Protein AF-A0A3C0CVC3-F1 (afdb_monomer)

Foldseek 3Di:
DDDDDDDDDDDDPDPDPDPDDDDPPPPDDDPPCPDPPQFAADLPFDFDAAQFFVPHPLHAFEEEEEEASLQSVVVSLLVSRHRYDYDYQHAPALEGNHDDPPDPDDDPPVGVVVSLVVLVVVLVDAGLEYEYFNHEPVNDDPVSVVSRLVNQLVAHFYEFAYHNDDPVVVVQLPDDDDPVNLVLQLLLCAQQLPVPCLVQLDPDDDPPPDSSVVSVSQWRWGRRNNFIYTYGPGHADPDDLFAGRHGGGRHGDPDAQVPAQLCSVNSSSSSVNSSNCSRSVVRFQKGKHWPALEAEDEAQDKDKTKIKIFGPDQPQKKKKKKFKAFSNRDTPDIDIDMDGDDHTIDMDMDIDGGDAAGKMKIKMFIGDPPGTRGIHIHIYGYDYQWDFPDWAWPDQEDALADKTKTKTAIGPHDAQKKKWKWKFALVRDTDDIDIDGCVPRMDMDIDHNDDHPAQKMKMWIFIADNVGDTNHIDMDIHGHDPDDDDPPDDADEDEDRDNQRNLRVLLSVLLVVVVVRHQEYEEADGPSCRSNRHHYDYPCPDDPPPPD

pLDDT: mean 82.8, std 19.25, range [22.06, 98.75]

Mean predicted aligned error: 9.69 Å

Nearest PDB structures (foldseek):
  4kty-assembly2_B  TM=3.430E-01  e=2.708E-07  Homo sapiens
  5mhl-assembly1_A  TM=3.368E-01  e=4.297E-07  Homo sapiens
  5mhl-assembly2_B  TM=2.911E-01  e=1.021E-06  Homo sapiens
  6za2-assembly1_A  TM=1.961E-01  e=1.831E-05  Porphyromonas gingivalis ATCC 33277
  6za2-assembly1_B  TM=1.905E-01  e=4.885E-05  Porphyromonas gingivalis ATCC 33277

Structure (mmCIF, N/CA/C/O backbone):
data_AF-A0A3C0CVC3-F1
#
_entry.id   AF-A0A3C0CVC3-F1
#
loop_
_atom_site.group_PDB
_atom_site.id
_atom_site.type_symbol
_atom_site.label_atom_id
_atom_site.label_alt_id
_atom_site.label_comp_id
_atom_site.label_asym_id
_atom_site.label_entity_id
_atom_site.label_seq_id
_atom_site.pdbx_PDB_ins_code
_atom_site.Cartn_x
_atom_site.Cartn_y
_atom_site.Cartn_z
_atom_site.occupancy
_atom_site.B_iso_or_equiv
_atom_site.auth_seq_id
_atom_site.auth_comp_id
_atom_site.auth_asym_id
_atom_site.auth_atom_id
_atom_site.pdbx_PDB_model_num
ATOM 1 N N . MET A 1 1 ? 39.359 -31.505 61.071 1.00 28.38 1 MET A N 1
ATOM 2 C CA . MET A 1 1 ? 39.061 -30.215 61.731 1.00 28.38 1 MET A CA 1
ATOM 3 C C . MET A 1 1 ? 39.439 -29.129 60.728 1.00 28.38 1 MET A C 1
ATOM 5 O O . MET A 1 1 ? 40.616 -29.004 60.459 1.00 28.38 1 MET A O 1
ATOM 9 N N . TYR A 1 2 ? 38.563 -28.433 60.008 1.00 22.98 2 TYR A N 1
ATOM 10 C CA . TYR A 1 2 ? 37.102 -28.353 59.970 1.00 22.98 2 TYR A CA 1
ATOM 11 C C . TYR A 1 2 ? 36.554 -28.825 58.612 1.00 22.98 2 TYR A C 1
ATOM 13 O O . TYR A 1 2 ? 37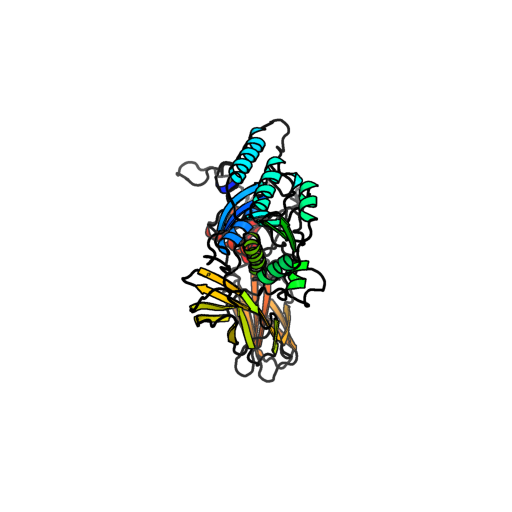.232 -28.769 57.593 1.00 22.98 2 TYR A O 1
ATOM 21 N N . VAL A 1 3 ? 35.319 -29.315 58.654 1.00 22.36 3 VAL A N 1
ATOM 22 C CA . VAL A 1 3 ? 34.500 -29.811 57.545 1.00 22.36 3 VAL A CA 1
ATOM 23 C C . VAL A 1 3 ? 33.688 -28.646 56.981 1.00 22.36 3 VAL A C 1
ATOM 25 O O . VAL A 1 3 ? 33.075 -27.925 57.761 1.00 22.36 3 VAL A O 1
ATOM 28 N N . TRP A 1 4 ? 33.597 -28.523 55.656 1.00 22.22 4 TRP A N 1
ATOM 29 C CA . TRP A 1 4 ? 32.493 -27.813 55.004 1.00 22.22 4 TRP A CA 1
ATOM 30 C C . TRP A 1 4 ? 31.775 -28.779 54.063 1.00 22.22 4 TRP A C 1
ATOM 32 O O . TRP A 1 4 ? 32.311 -29.210 53.044 1.00 22.22 4 TRP A O 1
ATOM 42 N N . ARG A 1 5 ? 30.564 -29.171 54.472 1.00 22.06 5 ARG A N 1
ATOM 43 C CA . ARG A 1 5 ? 29.594 -29.926 53.674 1.00 22.06 5 ARG A CA 1
ATOM 44 C C . ARG A 1 5 ? 28.848 -28.945 52.773 1.00 22.06 5 ARG A C 1
ATOM 46 O O . ARG A 1 5 ? 28.273 -27.987 53.276 1.00 22.06 5 ARG A O 1
ATOM 53 N N . TRP A 1 6 ? 28.816 -29.224 51.474 1.00 23.25 6 TRP A N 1
ATOM 54 C CA . TRP A 1 6 ? 27.872 -28.605 50.547 1.00 23.25 6 TRP A CA 1
ATOM 55 C C . TRP A 1 6 ? 26.588 -29.443 50.497 1.00 23.25 6 TRP A C 1
ATOM 57 O O . TRP A 1 6 ? 26.634 -30.646 50.240 1.00 23.25 6 TRP A O 1
ATOM 67 N N . SER A 1 7 ? 25.451 -28.800 50.746 1.00 25.02 7 SER A N 1
ATOM 68 C CA . SER A 1 7 ? 24.096 -29.314 50.527 1.00 25.02 7 SER A CA 1
ATOM 69 C C . SER A 1 7 ? 23.443 -28.476 49.421 1.00 25.02 7 SER A C 1
ATOM 71 O O . SER A 1 7 ? 23.159 -27.316 49.676 1.00 25.02 7 SER A O 1
ATOM 73 N N . SER A 1 8 ? 23.293 -29.081 48.229 1.00 27.41 8 SER A N 1
ATOM 74 C CA . SER A 1 8 ? 22.320 -28.906 47.114 1.00 27.41 8 SER A CA 1
ATOM 75 C C . SER A 1 8 ? 21.629 -27.542 46.830 1.00 27.41 8 SER A C 1
ATOM 77 O O . SER A 1 8 ? 21.363 -26.765 47.733 1.00 27.41 8 SER A O 1
ATOM 79 N N . PRO A 1 9 ? 21.043 -27.345 45.628 1.00 32.34 9 PRO A N 1
ATOM 80 C CA . PRO A 1 9 ? 21.653 -27.347 44.298 1.00 32.34 9 PRO A CA 1
ATOM 81 C C . PRO A 1 9 ? 21.245 -26.074 43.508 1.00 32.34 9 PRO A C 1
ATOM 83 O O . PRO A 1 9 ? 20.061 -25.768 43.380 1.00 32.34 9 PRO A O 1
ATOM 86 N N . ILE A 1 10 ? 22.194 -25.344 42.918 1.00 28.11 10 ILE A N 1
ATOM 87 C CA . ILE A 1 10 ? 21.869 -24.289 41.941 1.00 28.11 10 ILE A CA 1
ATOM 88 C C . ILE A 1 10 ? 21.918 -24.904 40.541 1.00 28.11 10 ILE A C 1
ATOM 90 O O . ILE A 1 10 ? 22.926 -25.480 40.132 1.00 28.11 10 ILE A O 1
ATOM 94 N N . LEU A 1 11 ? 20.780 -24.801 39.855 1.00 25.47 11 LEU A N 1
ATOM 95 C CA . LEU A 1 11 ? 20.531 -25.178 38.468 1.00 25.47 11 LEU A CA 1
ATOM 96 C C . LEU A 1 11 ? 21.636 -24.620 37.550 1.00 25.47 11 LEU A C 1
ATOM 98 O O . LEU A 1 11 ? 21.734 -23.413 37.339 1.00 25.47 11 LEU A O 1
ATOM 102 N N . TYR A 1 12 ? 22.451 -25.502 36.978 1.00 25.97 12 TYR A N 1
ATOM 103 C CA . TYR A 1 12 ? 23.293 -25.172 35.833 1.00 25.97 12 TYR A CA 1
ATOM 104 C C . TYR A 1 12 ? 22.399 -25.065 34.592 1.00 25.97 12 TYR A C 1
ATOM 106 O O . TYR A 1 12 ? 21.846 -26.065 34.134 1.00 25.97 12 TYR A O 1
ATOM 114 N N . VAL A 1 13 ? 22.277 -23.867 34.018 1.00 27.61 13 VAL A N 1
ATOM 115 C CA . VAL A 1 13 ? 21.817 -23.700 32.633 1.00 27.61 13 VAL A CA 1
ATOM 116 C C . VAL A 1 13 ? 22.953 -24.179 31.729 1.00 27.61 13 VAL A C 1
ATOM 118 O O . VAL A 1 13 ? 23.867 -23.432 31.392 1.00 27.61 13 VAL A O 1
ATOM 121 N N . GLY A 1 14 ? 22.936 -25.465 31.393 1.00 24.89 14 GLY A N 1
ATOM 122 C CA . GLY A 1 14 ? 23.779 -26.022 30.345 1.00 24.89 14 GLY A CA 1
ATOM 123 C C . GLY A 1 14 ? 23.153 -25.739 28.983 1.00 24.89 14 GLY A C 1
ATOM 124 O O . GLY A 1 14 ? 22.089 -26.269 28.672 1.00 24.89 14 GLY A O 1
ATOM 125 N N . ILE A 1 15 ? 23.818 -24.936 28.150 1.00 28.17 15 ILE A N 1
ATOM 126 C CA . ILE A 1 15 ? 23.581 -24.950 26.703 1.00 28.17 15 ILE A CA 1
ATOM 127 C C . ILE A 1 15 ? 24.063 -26.315 26.207 1.00 28.17 15 ILE A C 1
ATOM 129 O O . ILE A 1 15 ? 25.260 -26.544 26.041 1.00 28.17 15 ILE A O 1
ATOM 133 N N . VAL A 1 16 ? 23.134 -27.248 26.015 1.00 25.09 16 VAL A N 1
ATOM 134 C CA . VAL A 1 16 ? 23.422 -28.544 25.400 1.00 25.09 16 VAL A CA 1
ATOM 135 C C . VAL A 1 16 ? 23.256 -28.395 23.889 1.00 25.09 16 VAL A C 1
ATOM 137 O O . VAL A 1 16 ? 22.148 -28.417 23.359 1.00 25.09 16 VAL A O 1
ATOM 140 N N . LEU A 1 17 ? 24.379 -28.254 23.183 1.00 29.38 17 LEU A N 1
ATOM 141 C CA . LEU A 1 17 ? 24.481 -28.508 21.745 1.00 29.38 17 LEU A CA 1
ATOM 142 C C . LEU A 1 17 ? 24.422 -30.029 21.528 1.00 29.38 17 LEU A C 1
ATOM 144 O O . LEU A 1 17 ? 25.445 -30.707 21.461 1.00 29.38 17 LEU A O 1
ATOM 148 N N . ALA A 1 18 ? 23.212 -30.585 21.476 1.00 26.70 18 ALA A N 1
ATOM 149 C CA . ALA A 1 18 ? 23.007 -31.992 21.151 1.00 26.70 18 ALA A CA 1
ATOM 150 C C . ALA A 1 18 ? 23.113 -32.201 19.632 1.00 26.70 18 ALA A C 1
ATOM 152 O O . ALA A 1 18 ? 22.163 -31.975 18.884 1.00 26.70 18 ALA A O 1
ATOM 153 N N . VAL A 1 19 ? 24.276 -32.670 19.179 1.00 34.09 19 VAL A N 1
ATOM 154 C CA . VAL A 1 19 ? 24.422 -33.356 17.889 1.00 34.09 19 VAL A CA 1
ATOM 155 C C . VAL A 1 19 ? 23.914 -34.785 18.085 1.00 34.09 19 VAL A C 1
ATOM 157 O O . VAL A 1 19 ? 24.643 -35.646 18.569 1.00 34.09 19 VAL A O 1
ATOM 160 N N . LEU A 1 20 ? 22.649 -35.040 17.746 1.00 27.97 20 LEU A N 1
ATOM 161 C CA . LEU A 1 20 ? 22.108 -36.397 17.655 1.00 27.97 20 LEU A CA 1
ATOM 162 C C . LEU A 1 20 ? 21.965 -36.798 16.186 1.00 27.97 20 LEU A C 1
ATOM 164 O O . LEU A 1 20 ? 21.037 -36.401 15.483 1.00 27.97 20 LEU A O 1
ATOM 168 N N . CYS A 1 21 ? 22.923 -37.610 15.742 1.00 28.28 21 CYS A N 1
ATOM 169 C CA . CYS A 1 21 ? 22.816 -38.439 14.553 1.00 28.28 21 CYS A CA 1
ATOM 170 C C . CYS A 1 21 ? 21.739 -39.521 14.747 1.00 28.28 21 CYS A C 1
ATOM 172 O O . CYS A 1 21 ? 21.611 -40.081 15.836 1.00 28.28 21 CYS A O 1
ATOM 174 N N . SER A 1 22 ? 21.103 -39.908 13.632 1.00 32.28 22 SER A N 1
ATOM 175 C CA . SER A 1 22 ? 20.313 -41.144 13.404 1.00 32.28 22 SER A CA 1
ATOM 176 C C . SER A 1 22 ? 18.780 -41.041 13.408 1.00 32.28 22 SER A C 1
ATOM 178 O O . SER A 1 22 ? 18.102 -41.924 13.910 1.00 32.28 22 SER A O 1
ATOM 180 N N . PHE A 1 23 ? 18.222 -40.029 12.746 1.00 26.23 23 PHE A N 1
ATOM 181 C CA . PHE A 1 23 ? 16.949 -40.128 12.011 1.00 26.23 23 PHE A CA 1
ATOM 182 C C . PHE A 1 23 ? 17.121 -39.317 10.719 1.00 26.23 23 PHE A C 1
ATOM 184 O O . PHE A 1 23 ? 17.884 -38.348 10.748 1.00 26.23 23 PHE A O 1
ATOM 191 N N . PRO A 1 24 ? 16.506 -39.672 9.571 1.00 29.48 24 PRO A N 1
ATOM 192 C CA . PRO A 1 24 ? 16.723 -38.947 8.325 1.00 29.48 24 PRO A CA 1
ATOM 193 C C . PRO A 1 24 ? 16.001 -37.593 8.386 1.00 29.48 24 PRO A C 1
ATOM 195 O O . PRO A 1 24 ? 14.931 -37.397 7.817 1.00 29.48 24 PRO A O 1
ATOM 198 N N . LEU A 1 25 ? 16.621 -36.642 9.082 1.00 30.16 25 LEU A N 1
ATOM 199 C CA . LEU A 1 25 ? 16.407 -35.207 8.987 1.00 30.16 25 LEU A CA 1
ATOM 200 C C . LEU A 1 25 ? 16.788 -34.774 7.566 1.00 30.16 25 LEU A C 1
ATOM 202 O O . LEU A 1 25 ? 17.853 -34.224 7.306 1.00 30.16 25 LEU A O 1
ATOM 206 N N . ARG A 1 26 ? 15.890 -35.011 6.609 1.00 34.31 26 ARG A N 1
ATOM 207 C CA . ARG A 1 26 ? 15.886 -34.311 5.320 1.00 34.31 26 ARG A CA 1
ATOM 208 C C . ARG A 1 26 ? 15.327 -32.888 5.466 1.00 34.31 26 ARG A C 1
ATOM 210 O O . ARG A 1 26 ? 14.558 -32.465 4.626 1.00 34.31 26 ARG A O 1
ATOM 217 N N . VAL A 1 27 ? 15.703 -32.125 6.490 1.00 35.47 27 VAL A N 1
ATOM 218 C CA . VAL A 1 27 ? 15.584 -30.655 6.475 1.00 35.47 27 VAL A CA 1
ATOM 219 C C . VAL A 1 27 ? 16.617 -30.103 7.449 1.00 35.47 27 VAL A C 1
ATOM 221 O O . VAL A 1 27 ? 16.360 -30.017 8.639 1.00 35.47 27 VAL A O 1
ATOM 224 N N . CYS A 1 28 ? 17.812 -29.835 6.936 1.00 32.44 28 CYS A N 1
ATOM 225 C CA . CYS A 1 28 ? 18.774 -28.811 7.372 1.00 32.44 28 CYS A CA 1
ATOM 226 C C . CYS A 1 28 ? 20.071 -29.031 6.577 1.00 32.44 28 CYS A C 1
ATOM 228 O O . CYS A 1 28 ? 21.176 -29.028 7.109 1.00 32.44 28 CYS A O 1
ATOM 230 N N . ALA A 1 29 ? 19.936 -29.263 5.266 1.00 28.33 29 ALA A N 1
ATOM 231 C CA . ALA A 1 29 ? 21.037 -28.971 4.369 1.00 28.33 29 ALA A CA 1
ATOM 232 C C . ALA A 1 29 ? 21.136 -27.447 4.336 1.00 28.33 29 ALA A C 1
ATOM 234 O O . ALA A 1 29 ? 20.123 -26.777 4.115 1.00 28.33 29 ALA A O 1
ATOM 235 N N . GLY A 1 30 ? 22.327 -26.921 4.625 1.00 31.45 30 GLY A N 1
ATOM 236 C CA . GLY A 1 30 ? 22.602 -25.495 4.568 1.00 31.45 30 GLY A CA 1
ATOM 237 C C . GLY A 1 30 ? 21.982 -24.889 3.317 1.00 31.45 30 GLY A C 1
ATOM 238 O O . GLY A 1 30 ? 22.042 -25.475 2.233 1.00 31.45 30 GLY A O 1
ATOM 239 N N . VAL A 1 31 ? 21.354 -23.726 3.479 1.00 33.72 31 VAL A N 1
ATOM 240 C CA . VAL A 1 31 ? 20.997 -22.883 2.344 1.00 33.72 31 VAL A CA 1
ATOM 241 C C . VAL A 1 31 ? 22.314 -22.561 1.652 1.00 33.72 31 VAL A C 1
ATOM 243 O O . VAL A 1 31 ? 23.063 -21.681 2.065 1.00 33.72 31 VAL A O 1
ATOM 246 N N . SER A 1 32 ? 22.644 -23.368 0.649 1.00 34.38 32 SER A N 1
ATOM 247 C CA . SER A 1 32 ? 23.732 -23.097 -0.263 1.00 34.38 32 SER A CA 1
ATOM 248 C C . SER A 1 32 ? 23.506 -21.695 -0.817 1.00 34.38 32 SER A C 1
ATOM 250 O O . SER A 1 32 ? 22.379 -21.328 -1.167 1.00 34.38 32 SER A O 1
ATOM 252 N N . ILE A 1 33 ? 24.577 -20.916 -0.918 1.00 42.78 33 ILE A N 1
ATOM 253 C CA . ILE A 1 33 ? 24.578 -19.608 -1.583 1.00 42.78 33 ILE A CA 1
ATOM 254 C C . ILE A 1 33 ? 24.143 -19.772 -3.066 1.00 42.78 33 ILE A C 1
ATOM 256 O O . ILE A 1 33 ? 23.688 -18.818 -3.681 1.00 42.78 33 ILE A O 1
ATOM 260 N N . ASN A 1 34 ? 24.160 -21.011 -3.594 1.00 40.84 34 ASN A N 1
ATOM 261 C CA . ASN A 1 34 ? 23.599 -21.423 -4.890 1.00 40.84 34 ASN A CA 1
ATOM 262 C C . ASN A 1 34 ? 22.130 -21.889 -4.855 1.00 40.84 34 ASN A C 1
ATOM 264 O O . ASN A 1 34 ? 21.631 -22.436 -5.839 1.00 40.84 34 ASN A O 1
ATOM 268 N N . SER A 1 35 ? 21.404 -21.731 -3.748 1.00 44.84 35 SER A N 1
ATOM 269 C CA . SER A 1 35 ? 19.955 -21.942 -3.784 1.00 44.84 35 SER A CA 1
ATOM 270 C C . SER A 1 35 ? 19.319 -20.844 -4.646 1.00 44.84 35 SER A C 1
ATOM 272 O O . SER A 1 35 ? 19.562 -19.662 -4.411 1.00 44.84 35 SER A O 1
ATOM 274 N N . ARG A 1 36 ? 18.496 -21.226 -5.638 1.00 49.72 36 ARG A N 1
ATOM 275 C CA . ARG A 1 36 ? 17.734 -20.298 -6.511 1.00 49.72 36 ARG A CA 1
ATOM 276 C C . ARG A 1 36 ? 17.112 -19.125 -5.736 1.00 49.72 36 ARG A C 1
ATOM 278 O O . ARG A 1 36 ? 17.123 -17.991 -6.193 1.00 49.72 36 ARG A O 1
ATOM 285 N N . ASN A 1 37 ? 16.677 -19.390 -4.506 1.00 57.41 37 ASN A N 1
ATOM 286 C CA . ASN A 1 37 ? 16.008 -18.443 -3.618 1.00 57.41 37 ASN A CA 1
ATOM 287 C C . ASN A 1 37 ? 16.877 -17.265 -3.127 1.00 57.41 37 ASN A C 1
ATOM 289 O O . ASN A 1 37 ? 16.326 -16.340 -2.538 1.00 57.41 37 ASN A O 1
ATOM 293 N N . TYR A 1 38 ? 18.208 -17.284 -3.289 1.00 65.56 38 TYR A N 1
ATOM 294 C CA . TYR A 1 38 ? 19.060 -16.186 -2.802 1.00 65.56 38 TYR A CA 1
ATOM 295 C C . TYR A 1 38 ? 18.995 -14.939 -3.700 1.00 65.56 38 TYR A C 1
ATOM 297 O O . TYR A 1 38 ? 19.085 -13.815 -3.203 1.00 65.56 38 TYR A O 1
ATOM 305 N N . PHE A 1 39 ? 18.813 -15.132 -5.010 1.00 71.56 39 PHE A N 1
ATOM 306 C CA . PHE A 1 39 ? 18.739 -14.049 -5.998 1.00 71.56 39 PHE A CA 1
ATOM 307 C C . PHE A 1 39 ? 17.374 -13.936 -6.691 1.00 71.56 39 PHE A C 1
ATOM 309 O O . PHE A 1 39 ? 17.155 -12.989 -7.447 1.00 71.56 39 PHE A O 1
ATOM 316 N N . GLU A 1 40 ? 16.458 -14.870 -6.429 1.00 78.25 40 GLU A N 1
ATOM 317 C CA . GLU A 1 40 ? 15.108 -14.869 -6.989 1.00 78.25 40 GLU A CA 1
ATOM 318 C C . GLU A 1 40 ? 14.066 -14.552 -5.903 1.00 78.25 40 GLU A C 1
ATOM 320 O O . GLU A 1 40 ? 14.078 -15.162 -4.828 1.00 78.25 40 GLU A O 1
ATOM 325 N N . PRO A 1 41 ? 13.130 -13.622 -6.158 1.00 85.06 41 PRO A N 1
ATOM 326 C CA . PRO A 1 41 ? 12.044 -13.349 -5.228 1.00 85.06 41 PRO A CA 1
ATOM 327 C C . PRO A 1 41 ? 11.060 -14.524 -5.154 1.00 85.06 41 PRO A C 1
ATOM 329 O O . PRO A 1 41 ? 10.724 -15.141 -6.162 1.00 85.06 41 PRO A O 1
ATOM 332 N N . SER A 1 42 ? 10.528 -14.780 -3.957 1.00 84.94 42 SER A N 1
ATOM 333 C CA . SER A 1 42 ? 9.487 -15.788 -3.733 1.00 84.94 42 SER A CA 1
ATOM 334 C C . SER A 1 42 ? 8.116 -15.147 -3.527 1.00 84.94 42 SER A C 1
ATOM 336 O O . SER A 1 42 ? 7.912 -14.372 -2.588 1.00 84.94 42 SER A O 1
ATOM 338 N N . GLU A 1 43 ? 7.149 -15.532 -4.361 1.00 87.62 43 GLU A N 1
ATOM 339 C CA . GLU A 1 43 ? 5.740 -15.131 -4.233 1.00 87.62 43 GLU A CA 1
ATOM 340 C C . GLU A 1 43 ? 4.947 -15.979 -3.219 1.00 87.62 43 GLU A C 1
ATOM 342 O O . GLU A 1 43 ? 3.756 -15.747 -3.026 1.00 87.62 43 GLU A O 1
ATOM 347 N N . ALA A 1 44 ? 5.585 -16.944 -2.540 1.00 86.81 44 ALA A N 1
ATOM 348 C CA . ALA A 1 44 ? 4.897 -17.900 -1.664 1.00 86.81 44 ALA A CA 1
ATOM 349 C C . ALA A 1 44 ? 4.115 -17.234 -0.516 1.00 86.81 44 ALA A C 1
ATOM 351 O O . ALA A 1 44 ? 3.062 -17.725 -0.111 1.00 86.81 44 ALA A O 1
ATOM 352 N N . LEU A 1 45 ? 4.620 -16.112 0.008 1.00 86.56 45 LEU A N 1
ATOM 353 C CA . LEU A 1 45 ? 3.931 -15.339 1.038 1.00 86.56 45 LEU A CA 1
ATOM 354 C C . LEU A 1 45 ? 3.049 -14.254 0.413 1.00 86.56 45 LEU A C 1
ATOM 356 O O . LEU A 1 45 ? 3.551 -13.257 -0.121 1.00 86.56 45 LEU A O 1
ATOM 360 N N . VAL A 1 46 ? 1.740 -14.409 0.589 1.00 91.50 46 VAL A N 1
ATOM 361 C CA . VAL A 1 46 ? 0.718 -13.430 0.202 1.00 91.50 46 VAL A CA 1
ATOM 362 C C . VAL A 1 46 ? 0.399 -12.506 1.378 1.00 91.50 46 VAL A C 1
ATOM 364 O O . VAL A 1 46 ? 0.072 -12.979 2.466 1.00 91.50 46 VAL A O 1
ATOM 367 N N . THR A 1 47 ? 0.497 -11.195 1.166 1.00 90.69 47 THR A N 1
ATOM 368 C CA . THR A 1 47 ? 0.068 -10.164 2.128 1.00 90.69 47 THR A CA 1
ATOM 369 C C . THR A 1 47 ? -1.369 -9.736 1.832 1.00 90.69 47 THR A C 1
ATOM 371 O O . THR A 1 47 ? -1.848 -9.959 0.722 1.00 90.69 47 THR A O 1
ATOM 374 N N . PRO A 1 48 ? -2.111 -9.146 2.783 1.00 90.00 48 PRO A N 1
ATOM 375 C CA . PRO A 1 48 ? -3.356 -8.451 2.453 1.00 90.00 48 PRO A CA 1
ATOM 376 C C . PRO A 1 48 ? -3.068 -7.354 1.419 1.00 90.00 48 PRO A C 1
ATOM 378 O O . PRO A 1 48 ? -2.118 -6.608 1.603 1.00 90.00 48 PRO A O 1
ATOM 381 N N . HIS A 1 49 ? -3.824 -7.265 0.326 1.00 93.31 49 HIS A N 1
ATOM 382 C CA . HIS A 1 49 ? -3.589 -6.267 -0.727 1.00 93.31 49 HIS A CA 1
ATOM 383 C C . HIS A 1 49 ? -4.841 -6.030 -1.570 1.00 93.31 49 HIS A C 1
ATOM 385 O O . HIS A 1 49 ? -5.704 -6.907 -1.678 1.00 93.31 49 HIS A O 1
ATOM 391 N N . ILE A 1 50 ? -4.906 -4.874 -2.232 1.00 95.19 50 ILE A N 1
ATOM 392 C CA . ILE A 1 50 ? -5.853 -4.632 -3.320 1.00 95.19 50 ILE A CA 1
ATOM 393 C C . ILE A 1 50 ? -5.201 -5.057 -4.639 1.00 95.19 50 ILE A C 1
ATOM 395 O O . ILE A 1 50 ? -4.099 -4.635 -4.983 1.00 95.19 50 ILE A O 1
ATOM 399 N N . LYS A 1 51 ? -5.890 -5.889 -5.425 1.00 97.06 51 LYS A N 1
ATOM 400 C CA . LYS A 1 51 ? -5.443 -6.278 -6.773 1.00 97.06 51 LYS A CA 1
ATOM 401 C C . LYS A 1 51 ? -5.693 -5.141 -7.765 1.00 97.06 51 LYS A C 1
ATOM 403 O O . LYS A 1 51 ? -6.614 -5.212 -8.573 1.00 97.06 51 LYS A O 1
ATOM 408 N N . TRP A 1 52 ? -4.881 -4.089 -7.684 1.00 97.38 52 TRP A N 1
ATOM 409 C CA . TRP A 1 52 ? -5.050 -2.849 -8.447 1.00 97.38 52 TRP A CA 1
ATOM 410 C C . TRP A 1 52 ? -5.191 -3.056 -9.958 1.00 97.38 52 TRP A C 1
ATOM 412 O O . TRP A 1 52 ? -5.976 -2.371 -10.601 1.00 97.38 52 TRP A O 1
ATOM 422 N N . ALA A 1 53 ? -4.447 -3.999 -10.530 1.00 97.56 53 ALA A N 1
ATOM 423 C CA . ALA A 1 53 ? -4.430 -4.281 -11.959 1.00 97.56 53 ALA A CA 1
ATOM 424 C C . ALA A 1 53 ? -4.084 -5.756 -12.238 1.00 97.56 53 ALA A C 1
ATOM 426 O O . ALA A 1 53 ? -3.295 -6.035 -13.136 1.00 97.56 53 ALA A O 1
ATOM 427 N N . LYS A 1 54 ? -4.606 -6.714 -11.454 1.00 97.62 54 LYS A N 1
ATOM 428 C CA . LYS A 1 54 ? -4.288 -8.148 -11.614 1.00 97.62 54 LYS A CA 1
ATOM 429 C C . LYS A 1 54 ? -5.542 -9.042 -11.635 1.00 97.62 54 LYS A C 1
ATOM 431 O O . LYS A 1 54 ? -6.151 -9.220 -10.579 1.00 97.62 54 LYS A O 1
ATOM 436 N N . PRO A 1 55 ? -5.892 -9.675 -12.777 1.00 98.06 55 PRO A N 1
ATOM 437 C CA . PRO A 1 55 ? -5.286 -9.520 -14.109 1.00 98.06 55 PRO A CA 1
ATOM 438 C C . PRO A 1 55 ? -5.624 -8.161 -14.748 1.00 98.06 55 PRO A C 1
ATOM 440 O O . PRO A 1 55 ? -6.662 -7.577 -14.434 1.00 98.06 55 PRO A O 1
ATOM 443 N N . TYR A 1 56 ? -4.775 -7.663 -15.654 1.00 98.19 56 TYR A N 1
ATOM 444 C CA . TYR A 1 56 ? -4.966 -6.351 -16.291 1.00 98.19 56 TYR A CA 1
ATOM 445 C C . TYR A 1 56 ? -5.602 -6.473 -17.677 1.00 98.19 56 TYR A C 1
ATOM 447 O O . TYR A 1 56 ? -5.219 -7.318 -18.487 1.00 98.19 56 TYR A O 1
ATOM 455 N N . TYR A 1 57 ? -6.546 -5.586 -17.990 1.00 95.94 57 TYR A N 1
ATOM 456 C CA . TYR A 1 57 ? -7.234 -5.556 -19.281 1.00 95.94 57 TYR A CA 1
ATOM 457 C C . TYR A 1 57 ? -6.276 -5.249 -20.441 1.00 95.94 57 TYR A C 1
ATOM 459 O O . TYR A 1 57 ? -6.364 -5.880 -21.490 1.00 95.94 57 TYR A O 1
ATOM 467 N N . GLY A 1 58 ? -5.304 -4.351 -20.231 1.00 94.19 58 GLY A N 1
ATOM 468 C CA . GLY A 1 58 ? -4.251 -4.025 -21.209 1.00 94.19 58 GLY A CA 1
ATOM 469 C C . GLY A 1 58 ? -3.159 -5.098 -21.364 1.00 94.19 58 GLY A C 1
ATOM 470 O O . GLY A 1 58 ? -2.137 -4.859 -22.016 1.00 94.19 58 GLY A O 1
ATOM 471 N N . GLY A 1 59 ? -3.356 -6.271 -20.754 1.00 96.19 59 GLY A N 1
ATOM 472 C CA . GLY A 1 59 ? -2.432 -7.400 -20.768 1.00 96.19 59 GLY A CA 1
ATOM 473 C C . GLY A 1 59 ? -1.213 -7.209 -19.865 1.00 96.19 59 GLY A C 1
ATOM 474 O O . GLY A 1 59 ? -0.904 -6.101 -19.426 1.00 96.19 59 GLY A O 1
ATOM 475 N N . LYS A 1 60 ? -0.486 -8.307 -19.639 1.00 97.62 60 LYS A N 1
ATOM 476 C CA . LY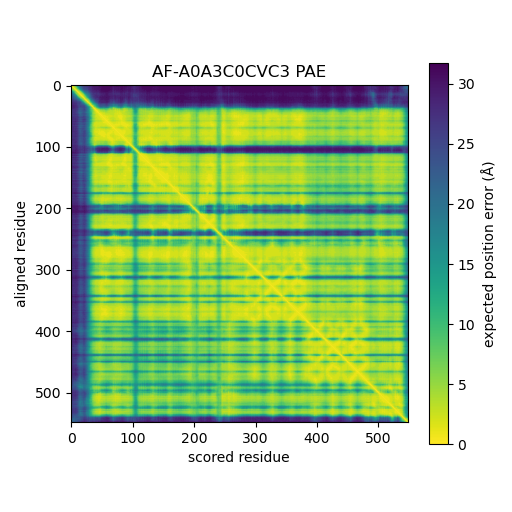S A 1 60 ? 0.696 -8.354 -18.767 1.00 97.62 60 LYS A CA 1
ATOM 477 C C . LYS A 1 60 ? 1.748 -7.316 -19.138 1.00 97.62 60 LYS A C 1
ATOM 479 O O . LYS A 1 60 ? 1.980 -7.081 -20.324 1.00 97.62 60 LYS A O 1
ATOM 484 N N . VAL A 1 61 ? 2.386 -6.732 -18.131 1.00 98.25 61 VAL A N 1
ATOM 485 C CA . VAL A 1 61 ? 3.581 -5.891 -18.283 1.00 98.25 61 VAL A CA 1
ATOM 486 C C . VAL A 1 61 ? 4.823 -6.781 -18.260 1.00 98.25 61 VAL A C 1
ATOM 488 O O . VAL A 1 61 ? 5.015 -7.520 -17.298 1.00 98.25 61 VAL A O 1
ATOM 491 N N . ARG A 1 62 ? 5.676 -6.714 -19.286 1.00 98.56 62 ARG A N 1
ATOM 492 C CA . ARG A 1 62 ? 7.002 -7.356 -19.270 1.00 98.56 62 ARG A CA 1
ATOM 493 C C . ARG A 1 62 ? 8.003 -6.430 -18.589 1.00 98.56 62 ARG A C 1
ATOM 495 O O . ARG A 1 62 ? 8.309 -5.371 -19.134 1.00 98.56 62 ARG A O 1
ATOM 502 N N . ALA A 1 63 ? 8.498 -6.810 -17.417 1.00 98.44 63 ALA A N 1
ATOM 503 C CA . ALA A 1 63 ? 9.291 -5.935 -16.556 1.00 98.44 63 ALA A CA 1
ATOM 504 C C . ALA A 1 63 ? 10.675 -6.514 -16.232 1.00 98.44 63 ALA A C 1
ATOM 506 O O . ALA A 1 63 ? 10.790 -7.675 -15.838 1.00 98.44 63 ALA A O 1
ATOM 507 N N . LEU A 1 64 ? 11.719 -5.689 -16.315 1.00 98.56 64 LEU A N 1
ATOM 508 C CA . LEU A 1 64 ? 13.025 -5.996 -15.728 1.00 98.56 64 LEU A CA 1
ATOM 509 C C . LEU A 1 64 ? 13.279 -5.084 -14.530 1.00 98.56 64 LEU A C 1
ATOM 511 O O . LEU A 1 64 ? 13.413 -3.873 -14.689 1.00 98.56 64 LEU A O 1
ATOM 515 N N . PHE A 1 65 ? 13.378 -5.670 -13.341 1.00 98.12 65 PHE A N 1
ATOM 516 C CA . PHE A 1 65 ? 13.761 -4.973 -12.117 1.00 98.12 65 PHE A CA 1
ATOM 517 C C . PHE A 1 65 ? 15.273 -5.045 -11.917 1.00 98.12 65 PHE A C 1
ATOM 519 O O . PHE A 1 65 ? 15.856 -6.121 -12.005 1.00 98.12 65 PHE A O 1
ATOM 526 N N . ILE A 1 66 ? 15.893 -3.914 -11.599 1.00 96.50 66 ILE A N 1
ATOM 527 C CA . ILE A 1 66 ? 17.296 -3.791 -11.201 1.00 96.50 66 ILE A CA 1
ATOM 528 C C . ILE A 1 66 ? 17.304 -3.092 -9.839 1.00 96.50 66 ILE A C 1
ATOM 530 O O . ILE A 1 66 ? 17.031 -1.895 -9.741 1.00 96.50 66 ILE A O 1
ATOM 534 N N . ILE A 1 67 ? 17.527 -3.862 -8.776 1.00 92.81 67 ILE A N 1
ATOM 535 C CA . ILE A 1 67 ? 17.298 -3.432 -7.386 1.00 92.81 67 ILE A CA 1
ATOM 536 C C . ILE A 1 67 ? 18.360 -4.016 -6.444 1.00 92.81 67 ILE A C 1
ATOM 538 O O . ILE A 1 67 ? 18.943 -5.044 -6.784 1.00 92.81 67 ILE A O 1
ATOM 542 N N . PRO A 1 68 ? 18.589 -3.458 -5.244 1.00 88.31 68 PRO A N 1
ATOM 543 C CA . PRO A 1 68 ? 19.403 -4.124 -4.237 1.00 88.31 68 PRO A CA 1
ATOM 544 C C . PRO A 1 68 ? 18.708 -5.383 -3.717 1.00 88.31 68 PRO A C 1
ATOM 546 O O . PRO A 1 68 ? 17.479 -5.453 -3.634 1.00 88.31 68 PRO A O 1
ATOM 549 N N . ARG A 1 69 ? 19.505 -6.368 -3.289 1.00 83.38 69 ARG A N 1
ATOM 550 C CA . ARG A 1 69 ? 19.036 -7.655 -2.746 1.00 83.38 69 ARG A CA 1
ATOM 551 C C . ARG A 1 69 ? 17.956 -7.507 -1.673 1.00 83.38 69 ARG A C 1
ATOM 553 O O . ARG A 1 69 ? 16.984 -8.258 -1.661 1.00 83.38 69 ARG A O 1
ATOM 560 N N . ALA A 1 70 ? 18.100 -6.536 -0.778 1.00 79.81 70 ALA A N 1
ATOM 561 C CA . ALA A 1 70 ? 17.141 -6.325 0.300 1.00 79.81 70 ALA A CA 1
ATOM 562 C C . ALA A 1 70 ? 15.774 -5.785 -0.187 1.00 79.81 70 ALA A C 1
ATOM 564 O O . ALA A 1 70 ? 14.763 -6.031 0.463 1.00 79.81 70 ALA A O 1
ATOM 565 N N . GLY A 1 71 ? 15.696 -5.168 -1.373 1.00 84.31 71 GLY A N 1
ATOM 566 C CA . GLY A 1 71 ? 14.457 -4.638 -1.957 1.00 84.31 71 GLY A CA 1
ATOM 567 C C . GLY A 1 71 ? 13.547 -5.673 -2.628 1.00 84.31 71 GLY A C 1
ATOM 568 O O . GLY A 1 71 ? 12.464 -5.327 -3.095 1.00 84.31 71 GLY A O 1
ATOM 569 N N . MET A 1 72 ? 13.946 -6.951 -2.699 1.00 87.31 72 MET A N 1
ATOM 570 C CA . MET A 1 72 ? 13.198 -7.980 -3.440 1.00 87.31 72 MET A CA 1
ATOM 571 C C . MET A 1 72 ? 11.748 -8.149 -2.981 1.00 87.31 72 MET A C 1
ATOM 573 O O . MET A 1 72 ? 10.892 -8.505 -3.795 1.00 87.31 72 MET A O 1
ATOM 577 N N . ARG A 1 73 ? 11.445 -7.903 -1.696 1.00 88.56 73 ARG A N 1
ATOM 578 C CA . ARG A 1 73 ? 10.070 -8.057 -1.202 1.00 88.56 73 ARG A CA 1
ATOM 579 C C . ARG A 1 73 ? 9.111 -7.103 -1.907 1.00 88.56 73 ARG A C 1
ATOM 581 O O . ARG A 1 73 ? 8.000 -7.513 -2.217 1.00 88.56 73 ARG A O 1
ATOM 588 N N . GLU A 1 74 ? 9.540 -5.886 -2.221 1.00 90.38 74 GLU A N 1
ATOM 589 C CA . GLU A 1 74 ? 8.690 -4.900 -2.888 1.00 90.38 74 GLU A CA 1
ATOM 590 C C . GLU A 1 74 ? 8.320 -5.317 -4.323 1.00 90.38 74 GLU A C 1
ATOM 592 O O . GLU A 1 74 ? 7.208 -5.048 -4.774 1.00 90.38 74 GLU A O 1
ATOM 597 N N . VAL A 1 75 ? 9.184 -6.079 -5.008 1.00 94.38 75 VAL A N 1
ATOM 598 C CA . VAL A 1 75 ? 8.853 -6.689 -6.312 1.00 94.38 75 VAL A CA 1
ATOM 599 C C . VAL A 1 75 ? 7.693 -7.670 -6.173 1.00 94.38 75 VAL A C 1
ATOM 601 O O . VAL A 1 75 ? 6.766 -7.641 -6.977 1.00 94.38 75 VAL A O 1
ATOM 604 N N . VAL A 1 76 ? 7.711 -8.509 -5.131 1.00 93.94 76 VAL A N 1
ATOM 605 C CA . VAL A 1 76 ? 6.625 -9.462 -4.840 1.00 93.94 76 VAL A CA 1
ATOM 606 C C . VAL A 1 76 ? 5.339 -8.729 -4.470 1.00 93.94 76 VAL A C 1
ATOM 608 O O . VAL A 1 76 ? 4.261 -9.103 -4.927 1.00 93.94 76 VAL A O 1
ATOM 611 N N . GLU A 1 77 ? 5.435 -7.662 -3.677 1.00 94.50 77 GLU A N 1
ATOM 612 C CA . GLU A 1 77 ? 4.277 -6.836 -3.332 1.00 94.50 77 GLU A CA 1
ATOM 613 C C . GLU A 1 77 ? 3.650 -6.200 -4.585 1.00 94.50 77 GLU A C 1
ATOM 615 O O . GLU A 1 77 ? 2.427 -6.231 -4.743 1.00 94.50 77 GLU A O 1
ATOM 620 N N . LEU A 1 78 ? 4.457 -5.696 -5.523 1.00 96.94 78 LEU A N 1
ATOM 621 C CA . LEU A 1 78 ? 3.960 -5.239 -6.823 1.00 96.94 78 LEU A CA 1
ATOM 622 C C . LEU A 1 78 ? 3.365 -6.397 -7.629 1.00 96.94 78 LEU A C 1
ATOM 624 O O . LEU A 1 78 ? 2.272 -6.252 -8.170 1.00 96.94 78 LEU A O 1
ATOM 628 N N . ALA A 1 79 ? 4.008 -7.567 -7.650 1.00 97.00 79 ALA A N 1
ATOM 629 C CA . ALA A 1 79 ? 3.537 -8.731 -8.402 1.00 97.00 79 ALA A CA 1
ATOM 630 C C . ALA A 1 79 ? 2.154 -9.188 -7.935 1.00 97.00 79 ALA A C 1
ATOM 632 O O . ALA A 1 79 ? 1.372 -9.702 -8.728 1.00 97.00 79 ALA A O 1
ATOM 633 N N . GLN A 1 80 ? 1.813 -8.981 -6.663 1.00 96.69 80 GLN A N 1
ATOM 634 C CA . GLN A 1 80 ? 0.489 -9.282 -6.116 1.00 96.69 80 GLN A CA 1
ATOM 635 C C . GLN A 1 80 ? -0.588 -8.271 -6.557 1.00 96.69 80 GLN A C 1
ATOM 637 O O . GLN A 1 80 ? -1.774 -8.599 -6.557 1.00 96.69 80 GLN A O 1
ATOM 642 N N . ARG A 1 81 ? -0.189 -7.079 -7.016 1.00 97.44 81 ARG A N 1
ATOM 643 C CA . ARG A 1 81 ? -1.073 -5.945 -7.335 1.00 97.44 81 ARG A CA 1
ATOM 644 C C . ARG A 1 81 ? -1.240 -5.684 -8.828 1.00 97.44 81 ARG A C 1
ATOM 646 O O . ARG A 1 81 ? -2.339 -5.321 -9.240 1.00 97.44 81 ARG A O 1
ATOM 653 N N . ILE A 1 82 ? -0.194 -5.873 -9.632 1.00 98.06 82 ILE A N 1
ATOM 654 C CA . ILE A 1 82 ? -0.198 -5.676 -11.090 1.00 98.06 82 ILE A CA 1
ATOM 655 C C . ILE A 1 82 ? 0.037 -6.996 -11.832 1.00 98.06 82 ILE A C 1
ATOM 657 O O . ILE A 1 82 ? 0.809 -7.850 -11.400 1.00 98.06 82 ILE A O 1
ATOM 661 N N . ASP A 1 83 ? -0.642 -7.170 -12.964 1.00 97.81 83 ASP A N 1
ATOM 662 C CA . ASP A 1 83 ? -0.416 -8.287 -13.877 1.00 97.81 83 ASP A CA 1
ATOM 663 C C . ASP A 1 83 ? 0.883 -8.084 -14.664 1.00 97.81 83 ASP A C 1
ATOM 665 O O . ASP A 1 83 ? 0.947 -7.288 -15.606 1.00 97.81 83 ASP A O 1
ATOM 669 N N . MET A 1 84 ? 1.940 -8.790 -14.270 1.00 97.38 84 MET A N 1
ATOM 670 C CA . MET A 1 84 ? 3.252 -8.673 -14.896 1.00 97.38 84 MET A CA 1
ATOM 671 C C . MET A 1 84 ? 3.953 -10.022 -15.063 1.00 97.38 84 MET A C 1
ATOM 673 O O . MET A 1 84 ? 3.756 -10.945 -14.276 1.00 97.38 84 MET A O 1
ATOM 677 N N . ASP A 1 85 ? 4.773 -10.112 -16.108 1.00 97.06 85 ASP A N 1
ATOM 678 C CA . ASP A 1 85 ? 5.836 -11.106 -16.251 1.00 97.06 85 ASP A CA 1
ATOM 679 C C . ASP A 1 85 ? 7.153 -10.380 -15.997 1.00 97.06 85 ASP A C 1
ATOM 681 O O . ASP A 1 85 ? 7.509 -9.459 -16.737 1.00 97.06 85 ASP A O 1
ATOM 685 N N . TYR A 1 86 ? 7.839 -10.733 -14.915 1.00 97.19 86 TYR A N 1
ATOM 686 C CA . TYR A 1 86 ? 8.990 -9.974 -14.461 1.00 97.19 86 TYR A CA 1
ATOM 687 C C . TYR A 1 86 ? 10.251 -10.824 -14.348 1.00 97.19 86 TYR A C 1
ATOM 689 O O . TYR A 1 86 ? 10.225 -12.036 -14.120 1.00 97.19 86 TYR A O 1
ATOM 697 N N . ARG A 1 87 ? 11.388 -10.158 -14.516 1.00 96.69 87 ARG A N 1
ATOM 698 C CA . ARG A 1 87 ? 12.719 -10.665 -14.187 1.00 96.69 87 ARG A CA 1
ATOM 699 C C . ARG A 1 87 ? 13.376 -9.698 -13.215 1.00 96.69 87 ARG A C 1
ATOM 701 O O . ARG A 1 87 ? 13.052 -8.510 -13.211 1.00 96.69 87 ARG A O 1
ATOM 708 N N . VAL A 1 88 ? 14.282 -10.203 -12.386 1.00 94.94 88 VAL A N 1
ATOM 709 C CA . VAL A 1 88 ? 14.985 -9.391 -11.390 1.00 94.94 88 VAL A CA 1
ATOM 710 C C . VAL A 1 88 ? 16.482 -9.604 -11.528 1.00 94.94 88 VAL A C 1
ATOM 712 O O . VAL A 1 88 ? 16.967 -10.730 -11.498 1.00 94.94 88 VAL A O 1
ATOM 715 N N . PHE A 1 89 ? 17.208 -8.503 -11.644 1.00 94.12 89 PHE A N 1
ATOM 716 C CA . PHE A 1 89 ? 18.632 -8.430 -11.395 1.00 94.12 89 PHE A CA 1
ATOM 717 C C . PHE A 1 89 ? 18.859 -7.765 -10.036 1.00 94.12 89 PHE A C 1
ATOM 719 O O . PHE A 1 89 ? 18.448 -6.629 -9.809 1.00 94.12 89 PHE A O 1
ATOM 726 N N . VAL A 1 90 ? 19.519 -8.478 -9.126 1.00 89.12 90 VAL A N 1
ATOM 727 C CA . VAL A 1 90 ? 19.709 -8.027 -7.738 1.00 89.12 90 VAL A CA 1
ATOM 728 C C . VAL A 1 90 ? 21.139 -7.588 -7.452 1.00 89.12 90 VAL A C 1
ATOM 730 O O . VAL A 1 90 ? 22.021 -8.434 -7.383 1.00 89.12 90 VAL A O 1
ATOM 733 N N . THR A 1 91 ? 21.410 -6.303 -7.277 1.00 87.69 91 THR A N 1
ATOM 734 C CA . THR A 1 91 ? 22.737 -5.840 -6.839 1.00 87.69 91 THR A CA 1
ATOM 735 C C . THR A 1 91 ? 22.997 -6.267 -5.387 1.00 87.69 91 THR A C 1
ATOM 737 O O . THR A 1 91 ? 22.057 -6.569 -4.645 1.00 87.69 91 THR A O 1
ATOM 740 N N . GLU A 1 92 ? 24.262 -6.324 -4.955 1.00 83.06 92 GLU A N 1
ATOM 741 C CA . GLU A 1 92 ? 24.566 -6.677 -3.555 1.00 83.06 92 GLU A CA 1
ATOM 742 C C . GLU A 1 92 ? 23.995 -5.631 -2.589 1.00 83.06 92 GLU A C 1
ATOM 744 O O . GLU A 1 92 ? 23.389 -5.975 -1.574 1.00 83.06 92 GLU A O 1
ATOM 749 N N . GLY A 1 93 ? 24.148 -4.358 -2.945 1.00 81.25 93 GLY A N 1
ATOM 750 C CA . GLY A 1 93 ? 23.615 -3.216 -2.215 1.00 81.25 93 GLY A CA 1
ATOM 751 C C . GLY A 1 93 ? 23.183 -2.105 -3.163 1.00 81.25 93 GLY A C 1
ATOM 752 O O . GLY A 1 93 ? 23.265 -2.240 -4.384 1.00 81.25 93 GLY A O 1
ATOM 753 N N . ASP A 1 94 ? 22.730 -0.996 -2.595 1.00 84.44 94 ASP A N 1
ATOM 754 C CA . ASP A 1 94 ? 22.376 0.219 -3.332 1.00 84.44 94 ASP A CA 1
ATOM 755 C C . ASP A 1 94 ? 23.586 0.842 -4.045 1.00 84.44 94 ASP A C 1
ATOM 757 O O . ASP A 1 94 ? 23.444 1.362 -5.145 1.00 84.44 94 ASP A O 1
ATOM 761 N N . ASN A 1 95 ? 24.783 0.718 -3.469 1.00 85.81 95 ASN A N 1
ATOM 762 C CA . ASN A 1 95 ? 26.044 1.244 -4.002 1.00 85.81 95 ASN A CA 1
ATOM 763 C C . ASN A 1 95 ? 27.068 0.155 -4.392 1.00 85.81 95 ASN A C 1
ATOM 765 O O . ASN A 1 95 ? 28.248 0.448 -4.598 1.00 85.81 95 ASN A O 1
ATOM 769 N N . ALA A 1 96 ? 26.644 -1.109 -4.485 1.00 84.25 96 ALA A N 1
ATOM 770 C CA . ALA A 1 96 ? 27.530 -2.237 -4.760 1.00 84.25 96 ALA A CA 1
ATOM 771 C C . ALA A 1 96 ? 26.924 -3.193 -5.794 1.00 84.25 96 ALA A C 1
ATOM 773 O O . ALA A 1 96 ? 25.953 -3.895 -5.510 1.00 84.25 96 ALA A O 1
ATOM 774 N N . PHE A 1 97 ? 27.531 -3.256 -6.984 1.00 84.69 97 PHE A N 1
ATOM 775 C CA . PHE A 1 97 ? 27.081 -4.115 -8.089 1.00 84.69 97 PHE A CA 1
ATOM 776 C C . PHE A 1 97 ? 27.132 -5.610 -7.739 1.00 84.69 97 PHE A C 1
ATOM 778 O O . PHE A 1 97 ? 26.169 -6.343 -7.965 1.00 84.69 97 PHE A O 1
ATOM 785 N N . ALA A 1 98 ? 28.243 -6.043 -7.144 1.00 81.38 98 ALA A N 1
ATOM 786 C CA . ALA A 1 98 ? 28.486 -7.403 -6.680 1.00 81.38 98 ALA A CA 1
ATOM 787 C C . ALA A 1 98 ? 29.207 -7.370 -5.324 1.00 81.38 98 ALA A C 1
ATOM 789 O O . ALA A 1 98 ? 29.785 -6.349 -4.936 1.00 81.38 98 ALA A O 1
ATOM 790 N N . LYS A 1 99 ? 29.161 -8.485 -4.590 1.00 69.12 99 LYS A N 1
ATOM 791 C CA . LYS A 1 99 ? 29.772 -8.609 -3.265 1.00 69.12 99 LYS A CA 1
ATOM 792 C C . LYS A 1 99 ? 31.285 -8.385 -3.335 1.00 69.12 99 LYS A C 1
ATOM 794 O O . LYS A 1 99 ? 31.980 -9.060 -4.086 1.00 69.12 99 LYS A O 1
ATOM 799 N N . LYS A 1 100 ? 31.804 -7.460 -2.520 1.00 58.62 100 LYS A N 1
ATOM 800 C CA . LYS A 1 100 ? 33.250 -7.329 -2.283 1.00 58.62 100 LYS A CA 1
ATOM 801 C C . LYS A 1 100 ? 33.671 -8.363 -1.233 1.00 58.62 100 LYS A C 1
ATOM 803 O O . LYS A 1 100 ? 33.034 -8.459 -0.183 1.00 58.62 100 LYS A O 1
ATOM 808 N N . ASN A 1 101 ? 34.714 -9.148 -1.508 1.00 53.66 101 ASN A N 1
ATOM 809 C CA . ASN A 1 101 ? 35.258 -10.109 -0.545 1.00 53.66 101 ASN A CA 1
ATOM 810 C C . ASN A 1 101 ? 35.797 -9.364 0.686 1.00 53.66 101 ASN A C 1
ATOM 812 O O . ASN A 1 101 ? 36.672 -8.515 0.561 1.00 53.66 101 ASN A O 1
ATOM 816 N N . ILE A 1 102 ? 35.270 -9.681 1.874 1.00 47.38 102 ILE A N 1
ATOM 817 C CA . ILE A 1 102 ? 35.675 -9.046 3.145 1.00 47.38 102 ILE A CA 1
ATOM 818 C C . ILE A 1 102 ? 37.038 -9.576 3.639 1.00 47.38 102 ILE A C 1
ATOM 820 O O . ILE A 1 102 ? 37.649 -8.960 4.502 1.00 47.38 102 ILE A O 1
ATOM 824 N N . ASN A 1 103 ? 37.580 -10.632 3.022 1.00 42.38 103 ASN A N 1
ATOM 825 C CA . ASN A 1 103 ? 38.949 -11.088 3.260 1.00 42.38 103 ASN A CA 1
ATOM 826 C C . ASN A 1 103 ? 39.760 -10.969 1.964 1.00 42.38 103 ASN A C 1
ATOM 828 O O . ASN A 1 103 ? 39.554 -11.722 1.007 1.00 42.38 103 ASN A O 1
ATOM 832 N N . ALA A 1 104 ? 40.651 -9.981 1.937 1.00 41.16 104 ALA A N 1
ATOM 833 C CA . ALA A 1 104 ? 41.617 -9.750 0.876 1.00 41.16 104 ALA A CA 1
ATOM 834 C C . ALA A 1 104 ? 42.663 -10.874 0.873 1.00 41.16 104 ALA A C 1
ATOM 836 O O . ALA A 1 104 ? 43.671 -10.750 1.545 1.00 41.16 104 ALA A O 1
ATOM 837 N N . ASP A 1 105 ? 42.365 -11.985 0.196 1.00 38.88 105 ASP A N 1
ATOM 838 C CA . ASP A 1 105 ? 43.364 -12.959 -0.297 1.00 38.88 105 ASP A CA 1
ATOM 839 C C . ASP A 1 105 ? 42.789 -13.994 -1.288 1.00 38.88 105 ASP A C 1
ATOM 841 O O . ASP A 1 105 ? 43.447 -14.956 -1.674 1.00 38.88 105 ASP A O 1
ATOM 845 N N . SER A 1 106 ? 41.560 -13.805 -1.777 1.00 40.75 106 SER A N 1
ATOM 846 C CA . SER A 1 106 ? 41.054 -14.588 -2.910 1.00 40.75 106 SER A CA 1
ATOM 847 C C . SER A 1 106 ? 40.301 -13.693 -3.887 1.00 40.75 106 SER A C 1
ATOM 849 O O . SER A 1 106 ? 39.151 -13.297 -3.679 1.00 40.75 106 SER A O 1
ATOM 851 N N . LEU A 1 107 ? 40.983 -13.363 -4.982 1.00 37.91 107 LEU A N 1
ATOM 852 C CA . LEU A 1 107 ? 40.349 -12.943 -6.221 1.00 37.91 107 LEU A CA 1
ATOM 853 C C . LEU A 1 107 ? 39.503 -14.117 -6.728 1.00 37.91 107 LEU A C 1
ATOM 855 O O . LEU A 1 107 ? 40.029 -15.094 -7.253 1.00 37.91 107 LEU A O 1
ATOM 859 N N . ARG A 1 108 ? 38.183 -14.017 -6.582 1.00 42.75 108 ARG A N 1
ATOM 860 C CA . ARG A 1 108 ? 37.261 -14.620 -7.546 1.00 42.75 108 ARG A CA 1
ATOM 861 C C . ARG A 1 108 ? 36.671 -13.484 -8.367 1.00 42.75 108 ARG A C 1
ATOM 863 O O . ARG A 1 108 ? 35.615 -12.951 -8.045 1.00 42.75 108 ARG A O 1
ATOM 870 N N . GLU A 1 109 ? 37.355 -13.137 -9.454 1.00 47.66 109 GLU A N 1
ATOM 871 C CA . GLU A 1 109 ? 36.755 -12.416 -10.591 1.00 47.66 109 GLU A CA 1
ATOM 872 C C . GLU A 1 109 ? 35.535 -13.167 -11.174 1.00 47.66 109 GLU A C 1
ATOM 874 O O . GLU A 1 109 ? 34.747 -12.590 -11.928 1.00 47.66 109 GLU A O 1
ATOM 879 N N . GLU A 1 110 ? 35.343 -14.435 -10.781 1.00 50.88 110 GLU A N 1
ATOM 880 C CA . GLU A 1 110 ? 34.219 -15.297 -11.155 1.00 50.88 110 GLU A CA 1
ATOM 881 C C . GLU A 1 110 ? 32.846 -14.737 -10.735 1.00 50.88 110 GLU A C 1
ATOM 883 O O . GLU A 1 110 ? 31.904 -14.864 -11.514 1.00 50.88 110 GLU A O 1
ATOM 888 N N . ASP A 1 111 ? 32.706 -14.049 -9.590 1.00 66.38 111 ASP A N 1
ATOM 889 C CA . ASP A 1 111 ? 31.389 -13.536 -9.166 1.00 66.38 111 ASP A CA 1
ATOM 890 C C . ASP A 1 111 ? 30.979 -12.283 -9.958 1.00 66.38 111 ASP A C 1
ATOM 892 O O . ASP A 1 111 ? 29.862 -12.206 -10.461 1.00 66.38 111 ASP A O 1
ATOM 896 N N . ALA A 1 112 ? 31.866 -11.299 -10.144 1.00 72.50 112 ALA A N 1
ATOM 897 C CA . ALA A 1 112 ? 31.521 -10.072 -10.873 1.00 72.50 112 ALA A CA 1
ATOM 898 C C . ALA A 1 112 ? 31.268 -10.329 -12.371 1.00 72.50 112 ALA A C 1
ATOM 900 O O . ALA A 1 112 ? 30.319 -9.780 -12.935 1.00 72.50 112 ALA A O 1
ATOM 901 N N . SER A 1 113 ? 32.068 -11.201 -12.994 1.00 78.75 113 SER A N 1
ATOM 902 C CA . SER A 1 113 ? 31.922 -11.564 -14.409 1.00 78.75 113 SER A CA 1
ATOM 903 C C . SER A 1 113 ? 30.643 -12.365 -14.663 1.00 78.75 113 SER A C 1
ATOM 905 O O . SER A 1 113 ? 29.911 -12.073 -15.607 1.00 78.75 113 SER A O 1
ATOM 907 N N . ALA A 1 114 ? 30.302 -13.316 -13.784 1.00 82.19 114 ALA A N 1
ATOM 908 C CA . ALA A 1 114 ? 29.036 -14.046 -13.874 1.00 82.19 114 ALA A CA 1
ATOM 909 C C . ALA A 1 114 ? 27.825 -13.117 -13.681 1.00 82.19 114 ALA A C 1
ATOM 911 O O . ALA A 1 114 ? 26.831 -13.219 -14.402 1.00 82.19 114 ALA A O 1
ATOM 912 N N . ARG A 1 115 ? 27.915 -12.160 -12.747 1.00 85.31 115 ARG A N 1
ATOM 913 C CA . ARG A 1 115 ? 26.891 -11.124 -12.543 1.00 85.31 115 ARG A CA 1
ATOM 914 C C . ARG A 1 115 ? 26.740 -10.221 -13.767 1.00 85.31 115 ARG A C 1
ATOM 916 O O . ARG A 1 115 ? 25.614 -9.886 -14.124 1.00 85.31 115 ARG A O 1
ATOM 923 N N . TYR A 1 116 ? 27.840 -9.851 -14.414 1.00 88.38 116 TYR A N 1
ATOM 924 C CA . TYR A 1 116 ? 27.810 -9.098 -15.665 1.00 88.38 116 TYR A CA 1
ATOM 925 C C . TYR A 1 116 ? 27.096 -9.883 -16.772 1.00 88.38 116 TYR A C 1
ATOM 927 O O . TYR A 1 116 ? 26.125 -9.383 -17.334 1.00 88.38 116 TYR A O 1
ATOM 935 N N . ALA A 1 117 ? 27.506 -11.133 -17.014 1.00 89.38 117 ALA A N 1
ATOM 936 C CA . ALA A 1 117 ? 26.906 -11.996 -18.032 1.00 89.38 117 ALA A CA 1
ATOM 937 C C . ALA A 1 117 ? 25.404 -12.225 -17.791 1.00 89.38 117 ALA A C 1
ATOM 939 O O . ALA A 1 117 ? 24.608 -12.189 -18.725 1.00 89.38 117 ALA A O 1
ATOM 940 N N . MET A 1 118 ? 24.989 -12.384 -16.529 1.00 90.81 118 MET A N 1
ATOM 941 C CA . MET A 1 118 ? 23.574 -12.483 -16.162 1.00 90.81 118 MET A CA 1
ATOM 942 C C . MET A 1 118 ? 22.799 -11.203 -16.502 1.00 90.81 118 MET A C 1
ATOM 944 O O . MET A 1 118 ? 21.684 -11.277 -17.018 1.00 90.81 118 MET A O 1
ATOM 948 N N . LEU A 1 119 ? 23.360 -10.022 -16.211 1.00 94.44 119 LEU A N 1
ATOM 949 C CA . LEU A 1 119 ? 22.721 -8.753 -16.567 1.00 94.44 119 LEU A CA 1
ATOM 950 C C . LEU A 1 119 ? 22.619 -8.590 -18.086 1.00 94.44 119 LEU A C 1
ATOM 952 O O . LEU A 1 119 ? 21.581 -8.161 -18.581 1.00 94.44 119 LEU A O 1
ATOM 956 N N . GLU A 1 120 ? 23.668 -8.953 -18.818 1.00 94.88 120 GLU A N 1
ATOM 957 C CA . GLU A 1 120 ? 23.695 -8.912 -20.278 1.00 94.88 120 GLU A CA 1
ATOM 958 C C . GLU A 1 120 ? 22.640 -9.845 -20.890 1.00 94.88 120 GLU A C 1
ATOM 960 O O . GLU A 1 120 ? 21.848 -9.413 -21.729 1.00 94.88 120 GLU A O 1
ATOM 965 N N . GLU A 1 121 ? 22.540 -11.088 -20.408 1.00 95.44 121 GLU A N 1
ATOM 966 C CA . GLU A 1 121 ? 21.508 -12.034 -20.844 1.00 95.44 121 GLU A CA 1
ATOM 967 C C . GLU A 1 121 ? 20.104 -11.480 -20.573 1.00 95.44 121 GLU A C 1
ATOM 969 O O . GLU A 1 121 ? 19.219 -11.551 -21.431 1.00 95.44 121 GLU A O 1
ATOM 974 N N . LEU A 1 122 ? 19.885 -10.886 -19.397 1.00 97.00 122 LEU A N 1
ATOM 975 C CA . LEU A 1 122 ? 18.612 -10.254 -19.073 1.00 97.00 122 LEU A CA 1
ATOM 976 C C . LEU A 1 122 ? 18.313 -9.089 -20.013 1.00 97.00 122 LEU A C 1
ATOM 978 O O . LEU A 1 122 ? 17.188 -9.015 -20.497 1.00 97.00 122 LEU A O 1
ATOM 982 N N . LEU A 1 123 ? 19.285 -8.222 -20.296 1.00 97.81 123 LEU A N 1
ATOM 983 C CA . LEU A 1 123 ? 19.132 -7.046 -21.158 1.00 97.81 123 LEU A CA 1
ATOM 984 C C . LEU A 1 123 ? 19.035 -7.376 -22.653 1.00 97.81 123 LEU A C 1
ATOM 986 O O . LEU A 1 123 ? 18.563 -6.536 -23.415 1.00 97.81 123 LEU A O 1
ATOM 990 N N . SER A 1 124 ? 19.417 -8.587 -23.070 1.00 96.00 124 SER A N 1
ATOM 991 C CA . SER A 1 124 ? 19.209 -9.076 -24.442 1.00 96.00 124 SER A CA 1
ATOM 992 C C . SER A 1 124 ? 17.730 -9.315 -24.787 1.00 96.00 124 SER A C 1
ATOM 994 O O . SER A 1 124 ? 17.372 -9.436 -25.959 1.00 96.00 124 SER A O 1
ATOM 996 N N . LYS A 1 125 ? 16.861 -9.383 -23.770 1.00 96.44 125 LYS A N 1
ATOM 997 C CA . LYS A 1 125 ? 15.421 -9.633 -23.904 1.00 96.44 125 LYS A CA 1
ATOM 998 C C . LYS A 1 125 ? 14.651 -8.319 -24.046 1.00 96.44 125 LYS A C 1
ATOM 1000 O O . LYS A 1 125 ? 15.082 -7.261 -23.592 1.00 96.44 125 LYS A O 1
ATOM 1005 N N . GLU A 1 126 ? 13.467 -8.401 -24.642 1.00 95.44 126 GLU A N 1
ATOM 1006 C CA . GLU A 1 126 ? 12.568 -7.255 -24.773 1.00 95.44 126 GLU A CA 1
ATOM 1007 C C . GLU A 1 126 ? 11.672 -7.085 -23.544 1.00 95.44 126 GLU A C 1
ATOM 1009 O O . GLU A 1 126 ? 11.003 -8.026 -23.109 1.00 95.44 126 GLU A O 1
ATOM 1014 N N . TYR A 1 127 ? 11.586 -5.851 -23.050 1.00 98.50 127 TYR A N 1
ATOM 1015 C CA . TYR A 1 127 ? 10.706 -5.472 -21.947 1.00 98.50 127 TYR A CA 1
ATOM 1016 C C . TYR A 1 127 ? 9.841 -4.281 -22.334 1.00 98.50 127 TYR A C 1
ATOM 1018 O O . TYR A 1 127 ? 10.243 -3.427 -23.122 1.00 98.50 127 TYR A O 1
ATOM 1026 N N . ASP A 1 128 ? 8.661 -4.208 -21.725 1.00 98.62 128 ASP A N 1
ATOM 1027 C CA . ASP A 1 128 ? 7.813 -3.023 -21.810 1.00 98.62 128 ASP A CA 1
ATOM 1028 C C . ASP A 1 128 ? 8.338 -1.929 -20.871 1.00 98.62 128 ASP A C 1
ATOM 1030 O O . ASP A 1 128 ? 8.051 -0.752 -21.069 1.00 98.62 128 ASP A O 1
ATOM 1034 N N . ILE A 1 129 ? 9.090 -2.308 -19.831 1.00 98.69 129 ILE A N 1
ATOM 1035 C CA . ILE A 1 129 ? 9.580 -1.396 -18.800 1.00 98.69 129 ILE A CA 1
ATOM 1036 C C . ILE A 1 129 ? 10.830 -1.929 -18.083 1.00 98.69 129 ILE A C 1
ATOM 1038 O O . ILE A 1 129 ? 10.920 -3.108 -17.728 1.00 98.69 129 ILE A O 1
ATOM 1042 N N . TYR A 1 130 ? 11.765 -1.022 -17.809 1.00 98.75 130 TYR A N 1
ATOM 1043 C CA . TYR A 1 130 ? 12.870 -1.202 -16.871 1.00 98.75 130 TYR A CA 1
ATOM 1044 C C . TYR A 1 130 ? 12.551 -0.483 -15.557 1.00 98.75 130 TYR A C 1
ATOM 1046 O O . TYR A 1 130 ? 12.092 0.662 -15.568 1.00 98.75 130 TYR A O 1
ATOM 1054 N N . ILE A 1 131 ? 12.798 -1.137 -14.424 1.00 98.44 131 ILE A N 1
ATOM 1055 C CA . ILE A 1 131 ? 12.560 -0.579 -13.092 1.00 98.44 131 ILE A CA 1
ATOM 1056 C C . ILE A 1 131 ? 13.873 -0.520 -12.324 1.00 98.44 131 ILE A C 1
ATOM 1058 O O . ILE A 1 131 ? 14.516 -1.549 -12.134 1.00 98.44 131 ILE A O 1
ATOM 1062 N N . ILE A 1 132 ? 14.246 0.668 -11.850 1.00 96.06 132 ILE A N 1
ATOM 1063 C CA . ILE A 1 132 ? 15.462 0.892 -11.062 1.00 96.06 132 ILE A CA 1
ATOM 1064 C C . ILE A 1 132 ? 15.074 1.244 -9.626 1.00 96.06 132 ILE A C 1
ATOM 1066 O O . ILE A 1 132 ? 14.477 2.290 -9.374 1.00 96.06 132 ILE A O 1
ATOM 1070 N N . GLY A 1 133 ? 15.381 0.367 -8.675 1.00 91.88 133 GLY A N 1
ATOM 1071 C CA . GLY A 1 133 ? 14.990 0.549 -7.275 1.00 91.88 133 GLY A CA 1
ATOM 1072 C C . GLY A 1 133 ? 16.121 1.106 -6.425 1.00 91.88 133 GLY A C 1
ATOM 1073 O O . GLY A 1 133 ? 16.875 0.334 -5.846 1.00 91.88 133 GLY A O 1
ATOM 1074 N N . SER A 1 134 ? 16.221 2.431 -6.335 1.00 88.88 134 SER A N 1
ATOM 1075 C CA . SER A 1 134 ? 17.104 3.168 -5.417 1.00 88.88 134 SER A CA 1
ATOM 1076 C C . SER A 1 134 ? 18.579 2.729 -5.416 1.00 88.88 134 SER A C 1
ATOM 1078 O O . SER A 1 134 ? 19.253 2.828 -4.390 1.00 88.88 134 SER A O 1
ATOM 1080 N N . ILE A 1 135 ? 19.101 2.268 -6.556 1.00 89.00 135 ILE A N 1
ATOM 1081 C CA . ILE A 1 135 ? 20.535 1.999 -6.724 1.00 89.00 135 ILE A CA 1
ATOM 1082 C C . ILE A 1 135 ? 21.272 3.233 -7.251 1.00 89.00 135 ILE A C 1
ATOM 1084 O O . ILE A 1 135 ? 20.695 4.100 -7.918 1.00 89.00 135 ILE A O 1
ATOM 1088 N N . ASP A 1 136 ? 22.568 3.284 -6.976 1.00 89.69 136 ASP A N 1
ATOM 1089 C CA . ASP A 1 136 ? 23.508 4.179 -7.631 1.00 89.69 136 ASP A CA 1
ATOM 1090 C C . ASP A 1 136 ? 23.734 3.709 -9.077 1.00 89.69 136 ASP A C 1
ATOM 1092 O O . ASP A 1 136 ? 24.218 2.609 -9.332 1.00 89.69 136 ASP A O 1
ATOM 1096 N N . TRP A 1 137 ? 23.358 4.545 -10.042 1.00 93.50 137 TRP A N 1
ATOM 1097 C CA . TRP A 1 137 ? 23.470 4.272 -11.473 1.00 93.50 137 TRP A CA 1
ATOM 1098 C C . TRP A 1 137 ? 24.907 4.006 -11.919 1.00 93.50 137 TRP A C 1
ATOM 1100 O O . TRP A 1 137 ? 25.129 3.234 -12.851 1.00 93.50 137 TRP A O 1
ATOM 1110 N N . SER A 1 138 ? 25.887 4.623 -11.255 1.00 90.56 138 SER A N 1
ATOM 1111 C CA . SER A 1 138 ? 27.302 4.511 -11.610 1.00 90.56 138 SER A CA 1
ATOM 1112 C C . SER A 1 138 ? 27.870 3.104 -11.406 1.00 90.56 138 SER A C 1
ATOM 1114 O O . SER A 1 138 ? 28.859 2.755 -12.048 1.00 90.56 138 SER A O 1
ATOM 1116 N N . ILE A 1 139 ? 27.223 2.272 -10.580 1.00 90.19 139 ILE A N 1
ATOM 1117 C CA . ILE A 1 139 ? 27.656 0.889 -10.333 1.00 90.19 139 ILE A CA 1
ATOM 1118 C C . ILE A 1 139 ? 27.324 -0.036 -11.505 1.00 90.19 139 ILE A C 1
ATOM 1120 O O . ILE A 1 139 ? 27.857 -1.143 -11.580 1.00 90.19 139 ILE A O 1
ATOM 1124 N N . LEU A 1 140 ? 26.411 0.378 -12.391 1.00 93.75 140 LEU A N 1
ATOM 1125 C CA . LEU A 1 140 ? 26.045 -0.409 -13.557 1.00 93.75 140 LEU A CA 1
ATOM 1126 C C . LEU A 1 140 ? 27.128 -0.283 -14.637 1.00 93.75 140 LEU A C 1
ATOM 1128 O O . LEU A 1 140 ? 27.568 0.830 -14.948 1.00 93.75 140 LEU A O 1
ATOM 1132 N N . PRO A 1 141 ? 27.513 -1.398 -15.280 1.00 93.06 141 PRO A N 1
ATOM 1133 C CA . PRO A 1 141 ? 28.432 -1.353 -16.403 1.00 93.06 141 PRO A CA 1
ATOM 1134 C C . PRO A 1 141 ? 27.922 -0.466 -17.542 1.00 93.06 141 PRO A C 1
ATOM 1136 O O . PRO A 1 141 ? 26.716 -0.353 -17.776 1.00 93.06 141 PRO A O 1
ATOM 1139 N N . GLN A 1 142 ? 28.847 0.140 -18.286 1.00 93.50 142 GLN A N 1
ATOM 1140 C CA . GLN A 1 142 ? 28.507 1.104 -19.332 1.00 93.50 142 GLN A CA 1
ATOM 1141 C C . GLN A 1 142 ? 27.569 0.522 -20.397 1.00 93.50 142 GLN A C 1
ATOM 1143 O O . GLN A 1 142 ? 26.571 1.154 -20.745 1.00 93.50 142 GLN A O 1
ATOM 1148 N N . ASP A 1 143 ? 27.835 -0.699 -20.857 1.00 94.44 143 ASP A N 1
ATOM 1149 C CA . ASP A 1 143 ? 27.015 -1.356 -21.876 1.00 94.44 143 ASP A CA 1
ATOM 1150 C C . ASP A 1 143 ? 25.605 -1.670 -21.373 1.00 94.44 143 ASP A C 1
ATOM 1152 O O . ASP A 1 143 ? 24.637 -1.500 -22.116 1.00 94.44 143 ASP A O 1
ATOM 1156 N N . ALA A 1 144 ? 25.461 -2.014 -20.089 1.00 96.19 144 ALA A N 1
ATOM 1157 C CA . ALA A 1 144 ? 24.159 -2.226 -19.468 1.00 96.19 144 ALA A CA 1
ATOM 1158 C C . ALA A 1 144 ? 23.336 -0.928 -19.428 1.00 96.19 144 ALA A C 1
ATOM 1160 O O . ALA A 1 144 ? 22.170 -0.915 -19.832 1.00 96.19 144 ALA A O 1
ATOM 1161 N N . LYS A 1 145 ? 23.954 0.191 -19.021 1.00 96.75 145 LYS A N 1
ATOM 1162 C CA . LYS A 1 145 ? 23.313 1.519 -19.035 1.00 96.75 145 LYS A CA 1
ATOM 1163 C C . LYS A 1 145 ? 22.856 1.901 -20.444 1.00 96.75 145 LYS A C 1
ATOM 1165 O O . LYS A 1 145 ? 21.726 2.350 -20.637 1.00 96.75 145 LYS A O 1
ATOM 1170 N N . LEU A 1 146 ? 23.710 1.680 -21.446 1.00 96.75 146 LEU A N 1
ATOM 1171 C CA . LEU A 1 146 ? 23.387 1.952 -22.846 1.00 96.75 146 LEU A CA 1
ATOM 1172 C C . LEU A 1 146 ? 22.279 1.036 -23.378 1.00 96.75 146 LEU A C 1
ATOM 1174 O O . LEU A 1 146 ? 21.417 1.513 -24.114 1.00 96.75 146 LEU A O 1
ATOM 1178 N N . ALA A 1 147 ? 22.264 -0.246 -23.011 1.00 97.88 147 ALA A N 1
ATOM 1179 C CA . ALA A 1 147 ? 21.216 -1.185 -23.401 1.00 97.88 147 ALA A CA 1
ATOM 1180 C C . ALA A 1 147 ? 19.846 -0.772 -22.842 1.00 97.88 147 ALA A C 1
ATOM 1182 O O . ALA A 1 147 ? 18.880 -0.708 -23.603 1.00 97.88 147 ALA A O 1
ATOM 1183 N N . ILE A 1 148 ? 19.778 -0.382 -21.562 1.00 98.31 148 ILE A N 1
ATOM 1184 C CA . ILE A 1 148 ? 18.554 0.151 -20.940 1.00 98.31 148 ILE A CA 1
ATOM 1185 C C . ILE A 1 148 ? 18.069 1.386 -21.709 1.00 98.31 148 ILE A C 1
ATOM 1187 O O . ILE A 1 148 ? 16.923 1.436 -22.155 1.00 98.31 148 ILE A O 1
ATOM 1191 N N . LEU A 1 149 ? 18.946 2.370 -21.936 1.00 97.62 149 LEU A N 1
ATOM 1192 C CA . LEU A 1 149 ? 18.578 3.599 -22.647 1.00 97.62 149 LEU A CA 1
ATOM 1193 C C . LEU A 1 149 ? 18.171 3.340 -24.106 1.00 97.62 149 LEU A C 1
ATOM 1195 O O . LEU A 1 149 ? 17.251 3.988 -24.604 1.00 97.62 149 LEU A O 1
ATOM 1199 N N . ARG A 1 150 ? 18.800 2.384 -24.801 1.00 97.62 150 ARG A N 1
ATOM 1200 C CA . ARG A 1 150 ? 18.373 1.952 -26.144 1.00 97.62 150 ARG A CA 1
ATOM 1201 C C . ARG A 1 150 ? 16.979 1.331 -26.109 1.00 97.62 150 ARG A C 1
ATOM 1203 O O . ARG A 1 150 ? 16.155 1.688 -26.947 1.00 97.62 150 ARG A O 1
ATOM 1210 N N . GLY A 1 151 ? 16.699 0.466 -25.134 1.00 98.12 151 GLY A N 1
ATOM 1211 C CA . GLY A 1 151 ? 15.370 -0.108 -24.927 1.00 98.12 151 GLY A CA 1
ATOM 1212 C C . GLY A 1 151 ? 14.310 0.975 -24.715 1.00 98.12 151 GLY A C 1
ATOM 1213 O O . GLY A 1 151 ? 13.283 0.976 -25.394 1.00 98.12 151 GLY A O 1
ATOM 1214 N N . VAL A 1 152 ? 14.605 1.971 -23.870 1.00 97.94 152 VAL A N 1
ATOM 1215 C CA . VAL A 1 152 ? 13.725 3.135 -23.670 1.00 97.94 152 VAL A CA 1
ATOM 1216 C C . VAL A 1 152 ? 13.525 3.899 -24.976 1.00 97.94 152 VAL A C 1
ATOM 1218 O O . VAL A 1 152 ? 12.395 4.107 -25.405 1.00 97.94 152 VAL A O 1
ATOM 1221 N N . LYS A 1 153 ? 14.607 4.242 -25.685 1.00 97.06 153 LYS A N 1
ATOM 1222 C CA . LYS A 1 153 ? 14.528 4.934 -26.981 1.00 97.06 153 LYS A CA 1
ATOM 1223 C C . LYS A 1 153 ? 13.623 4.201 -27.980 1.00 97.06 153 LYS A C 1
ATOM 1225 O O . LYS A 1 153 ? 12.941 4.855 -28.772 1.00 97.06 153 LYS A O 1
ATOM 1230 N N . ASN A 1 154 ? 13.600 2.871 -27.933 1.00 97.12 154 ASN A N 1
ATOM 1231 C CA . ASN A 1 154 ? 12.819 2.021 -28.828 1.00 97.12 154 ASN A CA 1
ATOM 1232 C C . ASN A 1 154 ? 11.349 1.849 -28.416 1.00 97.12 154 ASN A C 1
ATOM 1234 O O . ASN A 1 154 ? 10.552 1.437 -29.259 1.00 97.12 154 ASN A O 1
ATOM 1238 N N . GLY A 1 155 ? 10.964 2.214 -27.190 1.00 97.06 155 GLY A N 1
ATOM 1239 C CA . GLY A 1 155 ? 9.567 2.193 -26.742 1.00 97.06 155 GLY A CA 1
ATOM 1240 C C . GLY A 1 155 ? 9.338 1.697 -25.318 1.00 97.06 155 GLY A C 1
ATOM 1241 O O . GLY A 1 155 ? 8.221 1.836 -24.828 1.00 97.06 155 GLY A O 1
ATOM 1242 N N . ALA A 1 156 ? 10.354 1.146 -24.649 1.00 98.44 156 ALA A N 1
ATOM 1243 C CA . ALA A 1 156 ? 10.211 0.707 -23.265 1.00 98.44 156 ALA A CA 1
ATOM 1244 C C . ALA A 1 156 ? 10.084 1.898 -22.297 1.00 98.44 156 ALA A C 1
ATOM 1246 O O . ALA A 1 156 ? 10.567 3.005 -22.553 1.00 98.44 156 ALA A O 1
ATOM 1247 N N . GLY A 1 157 ? 9.458 1.659 -21.152 1.00 98.44 157 GLY A N 1
ATOM 1248 C CA . GLY A 1 157 ? 9.444 2.586 -20.030 1.00 98.44 157 GLY A CA 1
ATOM 1249 C C . GLY A 1 157 ? 10.708 2.499 -19.170 1.00 98.44 157 GLY A C 1
ATOM 1250 O O . GLY A 1 157 ? 11.376 1.466 -19.135 1.00 98.44 157 GLY A O 1
ATOM 1251 N N . LEU A 1 158 ? 11.001 3.556 -18.414 1.00 98.50 158 LEU A N 1
ATOM 1252 C CA . LEU A 1 158 ? 11.959 3.536 -17.302 1.00 98.50 158 LEU A CA 1
ATOM 1253 C C . LEU A 1 158 ? 11.309 4.156 -16.066 1.00 98.50 158 LEU A C 1
ATOM 1255 O O . LEU A 1 158 ? 10.944 5.329 -16.097 1.00 98.50 158 LEU A O 1
ATOM 1259 N N . VAL A 1 159 ? 11.172 3.388 -14.986 1.00 98.12 159 VAL A N 1
ATOM 1260 C CA . VAL A 1 159 ? 10.567 3.854 -13.727 1.00 98.12 159 VAL A CA 1
ATOM 1261 C C . VAL A 1 159 ? 11.512 3.639 -12.556 1.00 98.12 159 VAL A C 1
ATOM 1263 O O . VAL A 1 159 ? 12.177 2.610 -12.482 1.00 98.12 159 VAL A O 1
ATOM 1266 N N . GLY A 1 160 ? 11.527 4.568 -11.602 1.00 95.06 160 GLY A N 1
ATOM 1267 C CA . GLY A 1 160 ? 12.073 4.291 -10.275 1.00 95.06 160 GLY A CA 1
ATOM 1268 C C . GLY A 1 160 ? 12.862 5.430 -9.651 1.00 95.06 160 GLY A C 1
ATOM 1269 O O . GLY A 1 160 ? 12.614 6.601 -9.930 1.00 95.06 160 GLY A O 1
ATOM 1270 N N . ILE A 1 161 ? 13.797 5.070 -8.777 1.00 91.31 161 ILE A N 1
ATOM 1271 C CA . ILE A 1 161 ? 14.647 5.991 -8.017 1.00 91.31 161 ILE A CA 1
ATOM 1272 C C . ILE A 1 161 ? 16.083 5.720 -8.433 1.00 91.31 161 ILE A C 1
ATOM 1274 O O . ILE A 1 161 ? 16.568 4.599 -8.293 1.00 91.31 161 ILE A O 1
ATOM 1278 N N . ILE A 1 162 ? 16.743 6.736 -8.982 1.00 91.25 162 ILE A N 1
ATOM 1279 C CA . ILE A 1 162 ? 18.095 6.610 -9.526 1.00 91.25 162 ILE A CA 1
ATOM 1280 C C . ILE A 1 162 ? 19.010 7.627 -8.853 1.00 91.25 162 ILE A C 1
ATOM 1282 O O . ILE A 1 162 ? 18.843 8.839 -9.054 1.00 91.25 162 ILE A O 1
ATOM 1286 N N . ASN A 1 163 ? 19.988 7.101 -8.116 1.00 88.50 163 ASN A N 1
ATOM 1287 C CA . ASN A 1 163 ? 21.063 7.845 -7.463 1.00 88.50 163 ASN A CA 1
ATOM 1288 C C . ASN A 1 163 ? 22.316 7.864 -8.357 1.00 88.50 163 ASN A C 1
ATOM 1290 O O . ASN A 1 163 ? 22.385 7.111 -9.325 1.00 88.50 163 ASN A O 1
ATOM 1294 N N . GLY A 1 164 ? 23.293 8.734 -8.070 1.00 85.81 164 GLY A N 1
ATOM 1295 C CA . GLY A 1 164 ? 24.609 8.722 -8.742 1.00 85.81 164 GLY A CA 1
ATOM 1296 C C . GLY A 1 164 ? 24.570 8.760 -10.281 1.00 85.81 164 GLY A C 1
ATOM 1297 O O . GLY A 1 164 ? 25.285 8.021 -10.954 1.00 85.81 164 GLY A O 1
ATOM 1298 N N . ARG A 1 165 ? 23.686 9.592 -10.852 1.00 89.75 165 ARG A N 1
ATOM 1299 C CA . ARG A 1 165 ? 23.431 9.683 -12.303 1.00 89.75 165 ARG A CA 1
ATOM 1300 C C . ARG A 1 165 ? 24.671 10.161 -13.065 1.00 89.75 165 ARG A C 1
ATOM 1302 O O . ARG A 1 165 ? 25.283 11.154 -12.678 1.00 89.75 165 ARG A O 1
ATOM 1309 N N . ASP A 1 166 ? 24.984 9.504 -14.181 1.00 91.38 166 ASP A N 1
ATOM 1310 C CA . ASP A 1 166 ? 26.073 9.910 -15.075 1.00 91.38 166 ASP A CA 1
ATOM 1311 C C . ASP A 1 166 ? 25.651 11.005 -16.076 1.00 91.38 166 ASP A C 1
ATOM 1313 O O . ASP A 1 166 ? 24.480 11.384 -16.181 1.00 91.38 166 ASP A O 1
ATOM 1317 N N . GLU A 1 167 ? 26.627 11.539 -16.816 1.00 93.31 167 GLU A N 1
ATOM 1318 C CA . GLU A 1 167 ? 26.414 12.614 -17.794 1.00 93.31 167 GLU A CA 1
ATOM 1319 C C . GLU A 1 167 ? 25.422 12.217 -18.899 1.00 93.31 167 GLU A C 1
ATOM 1321 O O . GLU A 1 167 ? 24.590 13.025 -19.322 1.00 93.31 167 GLU A O 1
ATOM 1326 N N . ILE A 1 168 ? 25.459 10.954 -19.332 1.00 93.31 168 ILE A N 1
ATOM 1327 C CA . ILE A 1 168 ? 24.579 10.438 -20.383 1.00 93.31 168 ILE A CA 1
ATOM 1328 C C . ILE A 1 168 ? 23.130 10.449 -19.899 1.00 93.31 168 ILE A C 1
ATOM 1330 O O . ILE A 1 168 ? 22.257 10.979 -20.590 1.00 93.31 168 ILE A O 1
ATOM 1334 N N . LEU A 1 169 ? 22.863 9.897 -18.712 1.00 93.75 169 LEU A N 1
ATOM 1335 C CA . LEU A 1 169 ? 21.521 9.899 -18.145 1.00 93.75 169 LEU A CA 1
ATOM 1336 C C . LEU A 1 169 ? 21.038 11.333 -17.898 1.00 93.75 169 LEU A C 1
ATOM 1338 O O . LEU A 1 169 ? 19.910 11.657 -18.258 1.00 93.75 169 LEU A O 1
ATOM 1342 N N . ASN A 1 170 ? 21.887 12.220 -17.373 1.00 94.44 170 ASN A N 1
ATOM 1343 C CA . ASN A 1 170 ? 21.520 13.624 -17.168 1.00 94.44 170 ASN A CA 1
ATOM 1344 C C . ASN A 1 170 ? 21.200 14.349 -18.485 1.00 94.44 170 ASN A C 1
ATOM 1346 O O . ASN A 1 170 ? 20.256 15.133 -18.530 1.00 94.44 170 ASN A O 1
ATOM 1350 N N . THR A 1 171 ? 21.905 14.036 -19.575 1.00 94.44 171 THR A N 1
ATOM 1351 C CA . THR A 1 171 ? 21.609 14.564 -20.919 1.00 94.44 171 THR A CA 1
ATOM 1352 C C . THR A 1 171 ? 20.273 14.055 -21.464 1.00 94.44 171 THR A C 1
ATOM 1354 O O . THR A 1 171 ? 19.560 14.770 -22.166 1.00 94.44 171 THR A O 1
ATOM 1357 N N . VAL A 1 172 ? 19.900 12.809 -21.160 1.00 93.94 172 VAL A N 1
ATOM 1358 C CA . VAL A 1 172 ? 18.562 12.295 -21.491 1.00 93.94 172 VAL A CA 1
ATOM 1359 C C . VAL A 1 172 ? 17.501 13.019 -20.664 1.00 93.94 172 VAL A C 1
ATOM 1361 O O . VAL A 1 172 ? 16.484 13.433 -21.215 1.00 93.94 172 VAL A O 1
ATOM 1364 N N . LEU A 1 173 ? 17.752 13.206 -19.367 1.00 92.69 173 LEU A N 1
ATOM 1365 C CA . LEU A 1 173 ? 16.810 13.798 -18.419 1.00 92.69 173 LEU A CA 1
ATOM 1366 C C . LEU A 1 173 ? 16.637 15.319 -18.557 1.00 92.69 173 LEU A C 1
ATOM 136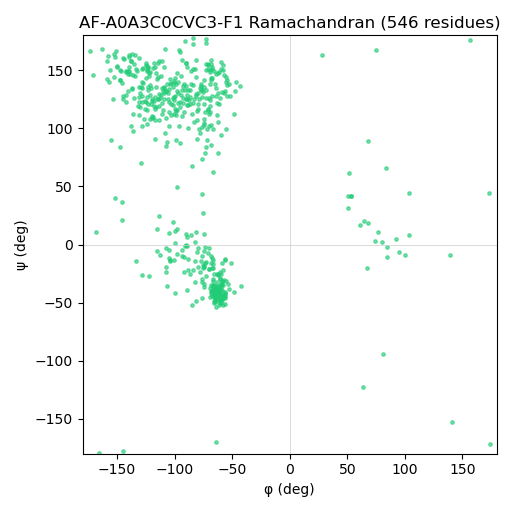8 O O . LEU A 1 173 ? 15.645 15.852 -18.064 1.00 92.69 173 LEU A O 1
ATOM 1372 N N . SER A 1 174 ? 17.574 16.013 -19.210 1.00 91.06 174 SER A N 1
ATOM 1373 C CA . SER A 1 174 ? 17.487 17.451 -19.496 1.00 91.06 174 SER A CA 1
ATOM 1374 C C . SER A 1 174 ? 16.621 17.781 -20.714 1.00 91.06 174 SER A C 1
ATOM 1376 O O . SER A 1 174 ? 16.365 18.953 -20.991 1.00 91.06 174 SER A O 1
ATOM 1378 N N . ARG A 1 175 ? 16.155 16.769 -21.458 1.00 86.56 175 ARG A N 1
ATOM 1379 C CA . ARG A 1 175 ? 15.242 16.974 -22.585 1.00 86.56 175 ARG A CA 1
ATOM 1380 C C . ARG A 1 175 ? 13.908 17.528 -22.097 1.00 86.56 175 ARG A C 1
ATOM 1382 O O . ARG A 1 175 ? 13.355 17.057 -21.108 1.00 86.56 175 ARG A O 1
ATOM 1389 N N . ASN A 1 176 ? 13.372 18.493 -22.840 1.00 73.62 176 ASN A N 1
ATOM 1390 C CA . ASN A 1 176 ? 12.089 19.099 -22.515 1.00 73.62 176 ASN A CA 1
ATOM 1391 C C . ASN A 1 176 ? 10.958 18.074 -22.598 1.00 73.62 176 ASN A C 1
ATOM 1393 O O . ASN A 1 176 ? 10.754 17.427 -23.627 1.00 73.62 176 ASN A O 1
ATOM 1397 N N . THR A 1 177 ? 10.185 17.997 -21.525 1.00 82.38 177 THR A N 1
ATOM 1398 C CA . THR A 1 177 ? 8.926 17.259 -21.487 1.00 82.38 177 THR A CA 1
ATOM 1399 C C . THR A 1 177 ? 7.825 18.135 -22.053 1.00 82.38 177 THR A C 1
ATOM 1401 O O . THR A 1 177 ? 7.629 19.261 -21.593 1.00 82.38 177 THR A O 1
ATOM 1404 N N . SER A 1 178 ? 7.112 17.630 -23.058 1.00 87.50 178 SER A N 1
ATOM 1405 C CA . SER A 1 178 ? 6.011 18.374 -23.665 1.00 87.50 178 SER A CA 1
ATOM 1406 C C . SER A 1 178 ? 4.843 18.535 -22.682 1.00 87.50 178 SER A C 1
ATOM 1408 O O . SER A 1 178 ? 4.616 17.686 -21.819 1.00 87.50 178 SER A O 1
ATOM 1410 N N . GLU A 1 179 ? 4.047 19.595 -22.835 1.00 89.31 179 GLU A N 1
ATOM 1411 C CA . GLU A 1 179 ? 2.811 19.767 -22.051 1.00 89.31 179 GLU A CA 1
ATOM 1412 C C . GLU A 1 179 ? 1.808 18.623 -22.285 1.00 89.31 179 GLU A C 1
ATOM 1414 O O . GLU A 1 179 ? 1.051 18.248 -21.386 1.00 89.31 179 GLU A O 1
ATOM 1419 N N . ALA A 1 180 ? 1.843 18.006 -23.472 1.00 90.25 180 ALA A N 1
ATOM 1420 C CA . ALA A 1 180 ? 1.058 16.816 -23.779 1.00 90.25 180 ALA A CA 1
ATOM 1421 C C . ALA A 1 180 ? 1.498 15.606 -22.937 1.00 90.25 180 ALA A C 1
ATOM 1423 O O . ALA A 1 180 ? 0.648 14.882 -22.418 1.00 90.25 180 ALA A O 1
ATOM 1424 N N . ASP A 1 181 ? 2.805 15.412 -22.742 1.00 90.62 181 ASP A N 1
ATOM 1425 C CA . ASP A 1 181 ? 3.339 14.330 -21.909 1.00 90.62 181 ASP A CA 1
ATOM 1426 C C . ASP A 1 181 ? 3.020 14.545 -20.426 1.00 90.62 181 ASP A C 1
ATOM 1428 O O . ASP A 1 181 ? 2.616 13.599 -19.748 1.00 90.62 181 ASP A O 1
ATOM 1432 N N . LYS A 1 182 ? 3.113 15.789 -19.936 1.00 91.31 182 LYS A N 1
ATOM 1433 C CA . LYS A 1 182 ? 2.680 16.151 -18.574 1.00 91.31 182 LYS A CA 1
ATOM 1434 C C . LYS A 1 182 ? 1.198 15.870 -18.360 1.00 91.31 182 LYS A C 1
ATOM 1436 O O . LYS A 1 182 ? 0.827 15.206 -17.393 1.00 91.31 182 LYS A O 1
ATOM 1441 N N . SER A 1 183 ? 0.358 16.303 -19.298 1.00 92.00 183 SER A N 1
ATOM 1442 C CA . SER A 1 183 ? -1.088 16.063 -19.255 1.00 92.00 183 SER A CA 1
ATOM 1443 C C . SER A 1 183 ? -1.416 14.568 -19.307 1.00 92.00 183 SER A C 1
ATOM 1445 O O . SER A 1 183 ? -2.275 14.092 -18.569 1.00 92.00 183 SER A O 1
ATOM 1447 N N . SER A 1 184 ? -0.698 13.807 -20.138 1.00 92.81 184 SER A N 1
ATOM 1448 C CA . SER A 1 184 ? -0.815 12.349 -20.242 1.00 92.81 184 SER A CA 1
ATOM 1449 C C . SER A 1 184 ? -0.446 11.648 -18.933 1.00 92.81 184 SER A C 1
ATOM 1451 O O . SER A 1 184 ? -1.173 10.762 -18.481 1.00 92.81 184 SER A O 1
ATOM 1453 N N . PHE A 1 185 ? 0.651 12.056 -18.291 1.00 94.50 185 PHE A N 1
ATOM 1454 C CA . PHE A 1 185 ? 1.066 11.500 -17.005 1.00 94.50 185 PHE A CA 1
ATOM 1455 C C . PHE A 1 185 ? 0.066 11.826 -15.895 1.00 94.50 185 PHE A C 1
ATOM 1457 O O . PHE A 1 185 ? -0.398 10.916 -15.208 1.00 94.50 185 PHE A O 1
ATOM 1464 N N . ALA A 1 186 ? -0.349 13.091 -15.774 1.00 91.94 186 ALA A N 1
ATOM 1465 C CA . ALA A 1 186 ? -1.373 13.502 -14.817 1.00 91.94 186 ALA A CA 1
ATOM 1466 C C . ALA A 1 186 ? -2.682 12.716 -15.015 1.00 91.94 186 ALA A C 1
ATOM 1468 O O . ALA A 1 186 ? -3.265 12.238 -14.041 1.00 91.94 186 ALA A O 1
ATOM 1469 N N . ALA A 1 187 ? -3.094 12.490 -16.268 1.00 91.56 187 ALA A N 1
ATOM 1470 C CA . ALA A 1 187 ? -4.257 11.670 -16.591 1.00 91.56 187 ALA A CA 1
ATOM 1471 C C . ALA A 1 187 ? -4.082 10.191 -16.200 1.00 91.56 187 ALA A C 1
ATOM 1473 O O . ALA A 1 187 ? -5.036 9.569 -15.731 1.00 91.56 187 ALA A O 1
ATOM 1474 N N . GLY A 1 188 ? -2.876 9.626 -16.328 1.00 91.75 188 GLY A N 1
ATOM 1475 C CA . GLY A 1 188 ? -2.552 8.277 -15.838 1.00 91.75 188 GLY A CA 1
ATOM 1476 C C . GLY A 1 188 ? -2.683 8.135 -14.314 1.00 91.75 188 GLY A C 1
ATOM 1477 O O . GLY A 1 188 ? -2.983 7.053 -13.797 1.00 91.75 188 GLY A O 1
ATOM 1478 N N . LEU A 1 189 ? -2.533 9.244 -13.589 1.00 91.25 189 LEU A N 1
ATOM 1479 C CA . LEU A 1 189 ? -2.705 9.313 -12.140 1.00 91.25 189 LEU A CA 1
ATOM 1480 C C . LEU A 1 189 ? -4.140 9.657 -11.700 1.00 91.25 189 LEU A C 1
ATOM 1482 O O . LEU A 1 189 ? -4.408 9.673 -10.498 1.00 91.25 189 LEU A O 1
ATOM 1486 N N . ASN A 1 190 ? -5.076 9.884 -12.631 1.00 89.75 190 ASN A N 1
ATOM 1487 C CA . ASN A 1 190 ? -6.465 10.206 -12.299 1.00 89.75 190 ASN A CA 1
ATOM 1488 C C . ASN A 1 190 ? -7.098 9.166 -11.367 1.00 89.75 190 ASN A C 1
ATOM 1490 O O . ASN A 1 190 ? -6.950 7.954 -11.553 1.00 89.75 190 ASN A O 1
ATOM 1494 N N . GLY A 1 191 ? -7.833 9.661 -10.370 1.00 87.12 191 GLY A N 1
ATOM 1495 C CA . GLY A 1 191 ? -8.490 8.820 -9.372 1.00 87.12 191 GLY A CA 1
ATOM 1496 C C . GLY A 1 191 ? -7.556 8.328 -8.265 1.00 87.12 191 GLY A C 1
ATOM 1497 O O . GLY A 1 191 ? -8.006 7.588 -7.393 1.00 87.12 191 GLY A O 1
ATOM 1498 N N . PHE A 1 192 ? -6.280 8.725 -8.260 1.00 88.88 192 PHE A N 1
ATOM 1499 C CA . PHE A 1 192 ? -5.380 8.471 -7.141 1.00 88.88 192 PHE A CA 1
ATOM 1500 C C . PHE A 1 192 ? -5.677 9.425 -5.961 1.00 88.88 192 PHE A C 1
ATOM 1502 O O . PHE A 1 192 ? -5.801 10.633 -6.176 1.00 88.88 192 PHE A O 1
ATOM 1509 N N . PRO A 1 193 ? -5.779 8.936 -4.710 1.00 82.44 193 PRO A N 1
ATOM 1510 C CA . PRO A 1 193 ? -6.202 9.753 -3.575 1.00 82.44 193 PRO A CA 1
ATOM 1511 C C . PRO A 1 193 ? -5.029 10.526 -2.944 1.00 82.44 193 PRO A C 1
ATOM 1513 O O . PRO A 1 193 ? -4.644 10.269 -1.807 1.00 82.44 193 PRO A O 1
ATOM 1516 N N . TYR A 1 194 ? -4.447 11.496 -3.652 1.00 77.19 194 TYR A N 1
ATOM 1517 C CA . TYR A 1 194 ? -3.249 12.215 -3.185 1.00 77.19 194 TYR A CA 1
ATOM 1518 C C . TYR A 1 194 ? -3.438 12.971 -1.850 1.00 77.19 194 TYR A C 1
ATOM 1520 O O . TYR A 1 194 ? -2.476 13.147 -1.104 1.00 77.19 194 TYR A O 1
ATOM 1528 N N . GLN A 1 195 ? -4.674 13.340 -1.482 1.00 69.38 195 GLN A N 1
ATOM 1529 C CA . GLN A 1 195 ? -5.007 13.928 -0.172 1.00 69.38 195 GLN A CA 1
ATOM 1530 C C . GLN A 1 195 ? -5.012 12.925 0.997 1.00 69.38 195 GLN A C 1
ATOM 1532 O O . GLN A 1 195 ? -5.203 13.305 2.157 1.00 69.38 195 GLN A O 1
ATOM 1537 N N . SER A 1 196 ? -4.844 11.625 0.744 1.00 62.84 196 SER A N 1
ATOM 1538 C CA . SER A 1 196 ? -4.933 10.615 1.800 1.00 62.84 196 SER A CA 1
ATOM 1539 C C . SER A 1 196 ? -3.761 10.644 2.778 1.00 62.84 196 SER A C 1
ATOM 1541 O O . SER A 1 196 ? -3.866 10.008 3.821 1.00 62.84 196 SER A O 1
ATOM 1543 N N . GLY A 1 197 ? -2.724 11.446 2.519 1.00 56.22 197 GLY A N 1
ATOM 1544 C CA . GLY A 1 197 ? -1.556 11.543 3.384 1.00 56.22 197 GLY A CA 1
ATOM 1545 C C . GLY A 1 197 ? -0.567 10.428 3.087 1.00 56.22 197 GLY A C 1
ATOM 1546 O O . GLY A 1 197 ? -0.288 9.604 3.949 1.00 56.22 197 GLY A O 1
ATOM 1547 N N . LEU A 1 198 ? 0.028 10.448 1.889 1.00 58.78 198 LEU A N 1
ATOM 1548 C CA . LEU A 1 198 ? 1.323 9.807 1.642 1.00 58.78 198 LEU A CA 1
ATOM 1549 C C . LEU A 1 198 ? 2.400 10.561 2.445 1.00 58.78 198 LEU A C 1
ATOM 1551 O O . LEU A 1 198 ? 3.296 11.163 1.862 1.00 58.78 198 LEU A O 1
ATOM 1555 N N . TYR A 1 199 ? 2.271 10.561 3.777 1.00 50.56 199 TYR A N 1
ATOM 1556 C CA . TYR A 1 199 ? 2.969 11.403 4.758 1.00 50.56 199 TYR A CA 1
ATOM 1557 C C . TYR A 1 199 ? 4.499 11.418 4.602 1.00 50.56 199 TYR A C 1
ATOM 1559 O O . TYR A 1 199 ? 5.142 12.289 5.160 1.00 50.56 199 TYR A O 1
ATOM 1567 N N . GLN A 1 200 ? 5.079 10.473 3.858 1.00 54.31 200 GLN A N 1
ATOM 1568 C CA . GLN A 1 200 ? 6.519 10.353 3.606 1.00 54.31 200 GLN A CA 1
ATOM 1569 C C . GLN A 1 200 ? 6.960 10.736 2.185 1.00 54.31 200 GLN A C 1
ATOM 1571 O O . GLN A 1 200 ? 8.143 10.961 1.967 1.00 54.31 200 GLN A O 1
ATOM 1576 N N . ILE A 1 201 ? 6.054 10.765 1.199 1.00 54.84 201 ILE A N 1
ATOM 1577 C CA . ILE A 1 201 ? 6.403 11.131 -0.189 1.00 54.84 201 ILE A CA 1
ATOM 1578 C C . ILE A 1 201 ? 6.574 12.655 -0.289 1.00 54.84 201 ILE A C 1
ATOM 1580 O O . ILE A 1 201 ? 7.348 13.132 -1.113 1.00 54.84 201 ILE A O 1
ATOM 1584 N N . LEU A 1 202 ? 5.861 13.415 0.550 1.00 53.94 202 LEU A N 1
ATOM 1585 C CA . LEU A 1 202 ? 5.788 14.873 0.499 1.00 53.94 202 LEU A CA 1
ATOM 1586 C C . LEU A 1 202 ? 5.623 15.427 1.928 1.00 53.94 202 LEU A C 1
ATOM 1588 O O . LEU A 1 202 ? 4.492 15.651 2.366 1.00 53.94 202 LEU A O 1
ATOM 1592 N N . GLU A 1 203 ? 6.712 15.613 2.681 1.00 48.38 203 GLU A N 1
ATOM 1593 C CA . GLU A 1 203 ? 6.630 16.444 3.891 1.00 48.38 203 GLU A CA 1
ATOM 1594 C C . GLU A 1 203 ? 6.560 17.933 3.519 1.00 48.38 203 GLU A C 1
ATOM 1596 O O . GLU A 1 203 ? 7.190 18.399 2.574 1.00 48.38 203 GLU A O 1
ATOM 1601 N N . GLU A 1 204 ? 5.734 18.637 4.294 1.00 44.50 204 GLU A N 1
ATOM 1602 C CA . GLU A 1 204 ? 5.493 20.081 4.315 1.00 44.50 204 GLU A CA 1
ATOM 1603 C C . GLU A 1 204 ? 4.787 20.695 3.080 1.00 44.50 204 GLU A C 1
ATOM 1605 O O . GLU A 1 204 ? 5.366 21.298 2.182 1.00 44.50 204 GLU A O 1
ATOM 1610 N N . SER A 1 205 ? 3.447 20.701 3.167 1.00 43.19 205 SER A N 1
ATOM 1611 C CA . SER A 1 205 ? 2.569 21.871 2.936 1.00 43.19 205 SER A CA 1
ATOM 1612 C C . SER A 1 205 ? 1.803 22.116 1.617 1.00 43.19 205 SER A C 1
ATOM 1614 O O . SER A 1 205 ? 0.963 23.011 1.649 1.00 43.19 205 SER A O 1
ATOM 1616 N N . ARG A 1 206 ? 1.960 21.410 0.479 1.00 50.09 206 ARG A N 1
ATOM 1617 C CA . ARG A 1 206 ? 1.479 22.020 -0.802 1.00 50.09 206 ARG A CA 1
ATOM 1618 C C . ARG A 1 206 ? 0.888 21.167 -1.932 1.00 50.09 206 ARG A C 1
ATOM 1620 O O . ARG A 1 206 ? 1.048 21.534 -3.089 1.00 50.09 206 ARG A O 1
ATOM 1627 N N . ILE A 1 207 ? 0.121 20.105 -1.677 1.00 53.53 207 ILE A N 1
ATOM 1628 C CA . ILE A 1 207 ? -0.687 19.519 -2.774 1.00 53.53 207 ILE A CA 1
ATOM 1629 C C . ILE A 1 207 ? -2.144 19.347 -2.378 1.00 53.53 207 ILE A C 1
ATOM 1631 O O . ILE A 1 207 ? -2.660 18.248 -2.194 1.00 53.53 207 ILE A O 1
ATOM 1635 N N . GLN A 1 208 ? -2.811 20.490 -2.257 1.00 53.66 208 GLN A N 1
ATOM 1636 C CA . GLN A 1 208 ? -4.271 20.579 -2.276 1.00 53.66 208 GLN A CA 1
ATOM 1637 C C . GLN A 1 208 ? -4.792 21.141 -3.610 1.00 53.66 208 GLN A C 1
ATOM 1639 O O . GLN A 1 208 ? -5.998 21.169 -3.822 1.00 53.66 208 GLN A O 1
ATOM 1644 N N . GLU A 1 209 ? -3.902 21.554 -4.521 1.00 60.72 209 GLU A N 1
ATOM 1645 C CA . GLU A 1 209 ? -4.272 22.455 -5.618 1.00 60.72 209 GLU A CA 1
ATOM 1646 C C . GLU A 1 209 ? -4.756 21.740 -6.889 1.00 60.72 209 GLU A C 1
ATOM 1648 O O . GLU A 1 209 ? -5.710 22.206 -7.504 1.00 60.72 209 GLU A O 1
ATOM 1653 N N . SER A 1 210 ? -4.165 20.604 -7.295 1.00 76.06 210 SER A N 1
ATOM 1654 C CA . SER A 1 210 ? -4.651 19.808 -8.443 1.00 76.06 210 SER A CA 1
ATOM 1655 C C . SER A 1 210 ? -3.924 18.464 -8.621 1.00 76.06 210 SER A C 1
ATOM 1657 O O . SER A 1 210 ? -2.839 18.245 -8.082 1.00 76.06 210 SER A O 1
ATOM 1659 N N . GLN A 1 211 ? -4.490 17.587 -9.459 1.00 78.25 211 GLN A N 1
ATOM 1660 C CA . GLN A 1 211 ? -3.847 16.352 -9.933 1.00 78.25 211 GLN A CA 1
ATOM 1661 C C . GLN A 1 211 ? -2.539 16.619 -10.701 1.00 78.25 211 GLN A C 1
ATOM 1663 O O . GLN A 1 211 ? -1.598 15.834 -10.601 1.00 78.25 211 GLN A O 1
ATOM 1668 N N . THR A 1 212 ? -2.462 17.719 -11.456 1.00 82.38 212 THR A N 1
ATOM 1669 C CA . THR A 1 212 ? -1.258 18.105 -12.208 1.00 82.38 212 THR A CA 1
ATOM 1670 C C . THR A 1 212 ? -0.136 18.523 -11.265 1.00 82.38 212 THR A C 1
ATOM 1672 O O . THR A 1 212 ? 0.976 18.025 -11.392 1.00 82.38 212 THR A O 1
ATOM 1675 N N . ALA A 1 213 ? -0.444 19.340 -10.251 1.00 82.88 213 ALA A N 1
ATOM 1676 C CA . ALA A 1 213 ? 0.526 19.708 -9.219 1.00 82.88 213 ALA A CA 1
ATOM 1677 C C . ALA A 1 213 ? 1.045 18.472 -8.464 1.00 82.88 213 ALA A C 1
ATOM 1679 O O . ALA A 1 213 ? 2.239 18.367 -8.188 1.00 82.88 213 ALA A O 1
ATOM 1680 N N . PHE A 1 214 ? 0.166 17.499 -8.186 1.00 84.88 214 PHE A N 1
ATOM 1681 C CA . PHE A 1 214 ? 0.574 16.206 -7.632 1.00 84.88 214 PHE A CA 1
ATOM 1682 C C . PHE A 1 214 ? 1.545 15.455 -8.547 1.00 84.88 214 PHE A C 1
ATOM 1684 O O . PHE A 1 214 ? 2.602 15.014 -8.093 1.00 84.88 214 PHE A O 1
ATOM 1691 N N . ALA A 1 215 ? 1.196 15.324 -9.827 1.00 88.38 215 ALA A N 1
ATOM 1692 C CA . ALA A 1 215 ? 2.014 14.637 -10.819 1.00 88.38 215 ALA A CA 1
ATOM 1693 C C . ALA A 1 215 ? 3.413 15.271 -10.937 1.00 88.38 215 ALA A C 1
ATOM 1695 O O . ALA A 1 215 ? 4.420 14.562 -10.903 1.00 88.38 215 ALA A O 1
ATOM 1696 N N . ASP A 1 216 ? 3.479 16.602 -10.983 1.00 86.50 216 ASP A N 1
ATOM 1697 C CA . ASP A 1 216 ? 4.737 17.342 -11.056 1.00 86.50 216 ASP A CA 1
ATOM 1698 C C . ASP A 1 216 ? 5.581 17.191 -9.788 1.00 86.50 216 ASP A C 1
ATOM 1700 O O . ASP A 1 216 ? 6.808 17.129 -9.869 1.00 86.50 216 ASP A O 1
ATOM 1704 N N . ALA A 1 217 ? 4.966 17.117 -8.609 1.00 84.75 217 ALA A N 1
ATOM 1705 C CA . ALA A 1 217 ? 5.707 16.958 -7.364 1.00 84.75 217 ALA A CA 1
ATOM 1706 C C . ALA A 1 217 ? 6.264 15.543 -7.177 1.00 84.75 217 ALA A C 1
ATOM 1708 O O . ALA A 1 217 ? 7.346 15.380 -6.615 1.00 84.75 217 ALA A O 1
ATOM 1709 N N . VAL A 1 218 ? 5.548 14.516 -7.643 1.00 86.19 218 VAL A N 1
ATOM 1710 C CA . VAL A 1 218 ? 5.907 13.127 -7.338 1.00 86.19 218 VAL A CA 1
ATOM 1711 C C . VAL A 1 218 ? 7.002 12.567 -8.242 1.00 86.19 218 VAL A C 1
ATOM 1713 O O . VAL A 1 218 ? 7.816 11.759 -7.787 1.00 86.19 218 VAL A O 1
ATOM 1716 N N . ALA A 1 219 ? 7.060 13.000 -9.504 1.00 90.69 219 ALA A N 1
ATOM 1717 C CA . ALA A 1 219 ? 7.996 12.450 -10.475 1.00 90.69 219 ALA A CA 1
ATOM 1718 C C . ALA A 1 219 ? 8.579 13.500 -11.429 1.00 90.69 219 ALA A C 1
ATOM 1720 O O . ALA A 1 219 ? 7.958 14.496 -11.791 1.00 90.69 219 ALA A O 1
ATOM 1721 N N . GLN A 1 220 ? 9.813 13.256 -11.858 1.00 92.88 220 GLN A N 1
ATOM 1722 C CA . GLN A 1 220 ? 10.394 13.814 -13.067 1.00 92.88 220 GLN A CA 1
ATOM 1723 C C . GLN A 1 220 ? 10.045 12.871 -14.218 1.00 92.88 220 GLN A C 1
ATOM 1725 O O . GLN A 1 220 ? 10.436 11.704 -14.208 1.00 92.88 220 GLN A O 1
ATOM 1730 N N . ILE A 1 221 ? 9.335 13.382 -15.216 1.00 95.69 221 ILE A N 1
ATOM 1731 C CA . ILE A 1 221 ? 8.982 12.621 -16.414 1.00 95.69 221 ILE A CA 1
ATOM 1732 C C . ILE A 1 221 ? 9.712 13.159 -17.636 1.00 95.69 221 ILE A C 1
ATOM 1734 O O . ILE A 1 221 ? 9.914 14.367 -17.721 1.00 95.69 221 ILE A O 1
ATOM 1738 N N . VAL A 1 222 ? 10.090 12.280 -18.567 1.00 95.25 222 VAL A N 1
ATOM 1739 C CA . VAL A 1 222 ? 10.757 12.628 -19.835 1.00 95.25 222 VAL A CA 1
ATOM 1740 C C . VAL A 1 222 ? 10.342 11.651 -20.934 1.00 95.25 222 VAL A C 1
ATOM 1742 O O . VAL A 1 222 ? 10.265 10.446 -20.698 1.00 95.25 222 VAL A O 1
ATOM 1745 N N . THR A 1 223 ? 10.143 12.148 -22.153 1.00 94.38 223 THR A N 1
ATOM 1746 C CA . THR A 1 223 ? 9.991 11.307 -23.350 1.00 94.38 223 THR A CA 1
ATOM 1747 C C . THR A 1 223 ? 11.341 11.162 -24.048 1.00 94.38 223 THR A C 1
ATOM 1749 O O . THR A 1 223 ? 11.973 12.149 -24.433 1.00 94.38 223 THR A O 1
ATOM 1752 N N . PHE A 1 224 ? 11.804 9.924 -24.229 1.00 94.31 224 PHE A N 1
ATOM 1753 C CA . PHE A 1 224 ? 13.079 9.629 -24.881 1.00 94.31 224 PHE A CA 1
ATOM 1754 C C . PHE A 1 224 ? 12.873 8.630 -26.017 1.00 94.31 224 PHE A C 1
ATOM 1756 O O . PHE A 1 224 ? 12.610 7.452 -25.793 1.00 94.31 224 PHE A O 1
ATOM 1763 N N . GLY A 1 225 ? 12.989 9.107 -27.260 1.00 93.94 225 GLY A N 1
ATOM 1764 C CA . GLY A 1 225 ? 12.621 8.308 -28.428 1.00 93.94 225 GLY A CA 1
ATOM 1765 C C . GLY A 1 225 ? 11.126 7.989 -28.404 1.00 93.94 225 GLY A C 1
ATOM 1766 O O . GLY A 1 225 ? 10.313 8.906 -28.370 1.00 93.94 225 GLY A O 1
ATOM 1767 N N . LYS A 1 226 ? 10.775 6.701 -28.424 1.00 94.94 226 LYS A N 1
ATOM 1768 C CA . LYS A 1 226 ? 9.391 6.213 -28.307 1.00 94.94 226 LYS A CA 1
ATOM 1769 C C . LYS A 1 226 ? 8.986 5.877 -26.864 1.00 94.94 226 LYS A C 1
ATOM 1771 O O . LYS A 1 226 ? 7.817 5.581 -26.628 1.00 94.94 226 LYS A O 1
ATOM 1776 N N . GLY A 1 227 ? 9.937 5.865 -25.929 1.00 96.19 227 GLY A N 1
ATOM 1777 C CA . GLY A 1 227 ? 9.719 5.463 -24.542 1.00 96.19 227 GLY A CA 1
ATOM 1778 C C . GLY A 1 227 ? 9.467 6.624 -23.592 1.00 96.19 227 GLY A C 1
ATOM 1779 O O . GLY A 1 227 ? 9.700 7.796 -23.907 1.00 96.19 227 GLY A O 1
ATOM 1780 N N . ARG A 1 228 ? 9.005 6.264 -22.394 1.00 96.56 228 ARG A N 1
ATOM 1781 C CA . ARG A 1 228 ? 8.626 7.181 -21.316 1.00 96.56 228 ARG A CA 1
ATOM 1782 C C . ARG A 1 228 ? 9.441 6.895 -20.062 1.00 96.56 228 ARG A C 1
ATOM 1784 O O . ARG A 1 228 ? 9.488 5.767 -19.583 1.00 96.56 228 ARG A O 1
ATOM 1791 N N . ILE A 1 229 ? 10.054 7.929 -19.510 1.00 97.56 229 ILE A N 1
ATOM 1792 C CA . ILE A 1 229 ? 10.807 7.878 -18.260 1.00 97.56 229 ILE A CA 1
ATOM 1793 C C . ILE A 1 229 ? 9.964 8.541 -17.169 1.00 97.56 229 ILE A C 1
ATOM 1795 O O . ILE A 1 229 ? 9.427 9.622 -17.393 1.00 97.56 229 ILE A O 1
ATOM 1799 N N . CYS A 1 230 ? 9.859 7.911 -16.000 1.00 96.69 230 CYS A N 1
ATOM 1800 C CA . CYS A 1 230 ? 9.221 8.435 -14.794 1.00 96.69 230 CYS A CA 1
ATOM 1801 C C . CYS A 1 230 ? 10.112 8.130 -13.581 1.00 96.69 230 CYS A C 1
ATOM 1803 O O . CYS A 1 230 ? 10.084 7.030 -13.028 1.00 96.69 230 CYS A O 1
ATOM 1805 N N . LEU A 1 231 ? 10.910 9.111 -13.164 1.00 95.06 231 LEU A N 1
ATOM 1806 C CA . LEU A 1 231 ? 11.778 8.997 -11.994 1.00 95.06 231 LEU A CA 1
ATOM 1807 C C . LEU A 1 231 ? 11.144 9.694 -10.797 1.00 95.06 231 LEU A C 1
ATOM 1809 O O . LEU A 1 231 ? 10.798 10.870 -10.887 1.00 95.06 231 LEU A O 1
ATOM 1813 N N . TYR A 1 232 ? 11.010 9.001 -9.674 1.00 91.50 232 TYR A N 1
ATOM 1814 C CA . TYR A 1 232 ? 10.431 9.598 -8.475 1.00 91.50 232 TYR A CA 1
ATOM 1815 C C . TYR A 1 232 ? 11.353 10.677 -7.895 1.00 91.50 232 TYR A C 1
ATOM 1817 O O . TYR A 1 232 ? 12.579 10.550 -7.921 1.00 91.50 232 TYR A O 1
ATOM 1825 N N . LYS A 1 233 ? 10.751 11.763 -7.398 1.00 86.88 233 LYS A N 1
ATOM 1826 C CA . LYS A 1 233 ? 11.477 12.907 -6.817 1.00 86.88 233 LYS A CA 1
ATOM 1827 C C . LYS A 1 233 ? 11.749 12.751 -5.323 1.00 86.88 233 LYS A C 1
ATOM 1829 O O . LYS A 1 233 ? 12.670 13.380 -4.808 1.00 86.88 233 LYS A O 1
ATOM 1834 N N . TYR A 1 234 ? 10.967 11.920 -4.640 1.00 80.81 234 TYR A N 1
ATOM 1835 C CA . TYR A 1 234 ? 11.219 11.579 -3.248 1.00 80.81 234 TYR A CA 1
ATOM 1836 C C . TYR A 1 234 ? 12.424 10.650 -3.129 1.00 80.81 234 TYR A C 1
ATOM 1838 O O . TYR A 1 234 ? 12.720 9.850 -4.017 1.00 80.81 234 TYR A O 1
ATOM 1846 N N . GLN A 1 235 ? 13.109 10.763 -1.999 1.00 70.94 235 GLN A N 1
ATOM 1847 C CA . GLN A 1 235 ? 14.198 9.872 -1.639 1.00 70.94 235 GLN A CA 1
ATOM 1848 C C . GLN A 1 235 ? 13.654 8.744 -0.772 1.00 70.94 235 GLN A C 1
ATOM 1850 O O . GLN A 1 235 ? 12.758 8.947 0.049 1.00 70.94 235 GLN A O 1
ATOM 1855 N N . VAL A 1 236 ? 14.223 7.555 -0.930 1.00 68.44 236 VAL A N 1
ATOM 1856 C CA . VAL A 1 236 ? 14.101 6.513 0.086 1.00 68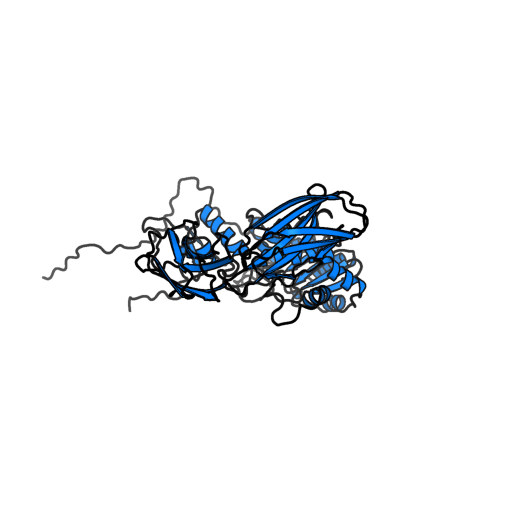.44 236 VAL A CA 1
ATOM 1857 C C . VAL A 1 236 ? 15.343 6.632 0.960 1.00 68.44 236 VAL A C 1
ATOM 1859 O O . VAL A 1 236 ? 16.433 6.696 0.395 1.00 68.44 236 VAL A O 1
ATOM 1862 N N . PRO A 1 237 ? 15.226 6.718 2.299 1.00 57.16 237 PRO A N 1
ATOM 1863 C CA . PRO A 1 237 ? 16.390 6.845 3.169 1.00 57.16 237 PRO A CA 1
ATOM 1864 C C . PRO A 1 237 ? 17.397 5.706 2.933 1.00 57.16 237 PRO A C 1
ATOM 1866 O O . PRO A 1 237 ? 17.234 4.595 3.437 1.00 57.16 237 PRO A O 1
ATOM 1869 N N . SER A 1 238 ? 18.445 5.979 2.156 1.00 44.94 238 SER A N 1
ATOM 1870 C CA . SER A 1 238 ? 19.582 5.086 1.944 1.00 44.94 238 SER A CA 1
ATOM 1871 C C . SER A 1 238 ? 20.585 5.278 3.081 1.00 44.94 238 SER A C 1
ATOM 1873 O O . SER A 1 238 ? 20.871 6.411 3.467 1.00 44.94 238 SER A O 1
ATOM 1875 N N . GLY A 1 239 ? 21.144 4.192 3.616 1.00 41.56 239 GLY A N 1
ATOM 1876 C CA . GLY A 1 239 ? 22.274 4.275 4.555 1.00 41.56 239 GLY A CA 1
ATOM 1877 C C . GLY A 1 239 ? 21.965 4.069 6.040 1.00 41.56 239 GLY A C 1
ATOM 1878 O O . GLY A 1 239 ? 22.865 4.209 6.861 1.00 41.56 239 GLY A O 1
ATOM 1879 N N . GLN A 1 240 ? 20.746 3.668 6.413 1.00 43.69 240 GLN A N 1
ATOM 1880 C CA . GLN A 1 240 ? 20.480 3.078 7.732 1.00 43.69 240 GLN A CA 1
ATOM 1881 C C . GLN A 1 240 ? 20.214 1.574 7.543 1.00 43.69 240 GLN A C 1
ATOM 1883 O O . GLN A 1 240 ? 19.079 1.188 7.239 1.00 43.69 240 GLN A O 1
ATOM 1888 N N . PRO A 1 241 ? 21.228 0.698 7.722 1.00 43.12 241 PRO A N 1
ATOM 1889 C CA . PRO A 1 241 ? 21.116 -0.753 7.507 1.00 43.12 241 PRO A CA 1
ATOM 1890 C C . PRO A 1 241 ? 20.000 -1.434 8.316 1.00 43.12 241 PRO A C 1
ATOM 1892 O O . PRO A 1 241 ? 19.663 -2.588 8.057 1.00 43.12 241 PRO A O 1
ATOM 1895 N N . TRP A 1 242 ? 19.445 -0.729 9.304 1.00 46.72 242 TRP A N 1
ATOM 1896 C CA . TRP A 1 242 ? 18.544 -1.251 10.326 1.00 46.72 242 TRP A CA 1
ATOM 1897 C C . TRP A 1 242 ? 17.103 -0.725 10.233 1.00 46.72 242 TRP A C 1
ATOM 1899 O O . TRP A 1 242 ? 16.244 -1.233 10.955 1.00 46.72 242 TRP A O 1
ATOM 1909 N N . THR A 1 243 ? 16.810 0.270 9.380 1.00 45.16 243 THR A N 1
ATOM 1910 C CA . THR A 1 243 ? 15.470 0.896 9.316 1.00 45.16 243 THR A CA 1
ATOM 1911 C C . THR A 1 243 ? 14.795 0.842 7.946 1.00 45.16 243 THR A C 1
ATOM 1913 O O . THR A 1 243 ? 13.568 0.795 7.918 1.00 45.16 243 THR A O 1
ATOM 1916 N N . SER A 1 244 ? 15.533 0.787 6.826 1.00 48.78 244 SER A N 1
ATOM 1917 C CA . SER A 1 244 ? 14.923 0.919 5.488 1.00 48.78 244 SER A CA 1
ATOM 1918 C C . SER A 1 244 ? 15.533 0.107 4.320 1.00 48.78 244 SER A C 1
ATOM 1920 O O . SER A 1 244 ? 15.254 0.464 3.176 1.00 48.78 244 SER A O 1
ATOM 1922 N N . PRO A 1 245 ? 16.299 -0.996 4.487 1.00 55.34 245 PRO A N 1
ATOM 1923 C CA . PRO A 1 245 ? 16.918 -1.647 3.321 1.00 55.34 245 PRO A CA 1
ATOM 1924 C C . PRO A 1 245 ? 15.912 -2.361 2.387 1.00 55.34 245 PRO A C 1
ATOM 1926 O O . PRO A 1 245 ? 16.306 -2.897 1.358 1.00 55.34 245 PRO A O 1
ATOM 1929 N N . PHE A 1 246 ? 14.618 -2.380 2.726 1.00 70.00 246 PHE A N 1
ATOM 1930 C CA . PHE A 1 246 ? 13.579 -3.151 2.030 1.00 70.00 246 PHE A CA 1
ATOM 1931 C C . PHE A 1 246 ? 12.652 -2.320 1.135 1.00 70.00 246 PHE A C 1
ATOM 1933 O O . PHE A 1 246 ? 11.887 -2.891 0.362 1.00 70.00 246 PHE A O 1
ATOM 1940 N N . HIS A 1 247 ? 12.714 -0.994 1.245 1.00 82.12 247 HIS A N 1
ATOM 1941 C CA . HIS A 1 247 ? 11.947 -0.067 0.420 1.00 82.12 247 HIS A CA 1
ATOM 1942 C C . HIS A 1 247 ? 12.871 0.477 -0.666 1.00 82.12 247 HIS A C 1
ATOM 1944 O O . HIS A 1 247 ? 13.958 0.957 -0.356 1.00 82.12 247 HIS A O 1
ATOM 1950 N N . VAL A 1 248 ? 12.481 0.358 -1.932 1.00 87.25 248 VAL A N 1
ATOM 1951 C CA . VAL A 1 248 ? 13.312 0.758 -3.080 1.00 87.25 248 VAL A CA 1
ATOM 1952 C C . VAL A 1 248 ? 12.544 1.579 -4.121 1.00 87.25 248 VAL A C 1
ATOM 1954 O O . VAL A 1 248 ? 13.164 2.219 -4.970 1.00 87.25 248 VAL A O 1
ATOM 1957 N N . LEU A 1 249 ? 11.210 1.593 -4.051 1.00 89.62 249 LEU A N 1
ATOM 1958 C CA . LEU A 1 249 ? 10.315 2.331 -4.946 1.00 89.62 249 LEU A CA 1
ATOM 1959 C C . LEU A 1 249 ? 9.307 3.210 -4.202 1.00 89.62 249 LEU A C 1
ATOM 1961 O O . LEU A 1 249 ? 8.874 4.218 -4.760 1.00 89.62 249 LEU A O 1
ATOM 1965 N N . VAL A 1 250 ? 8.942 2.875 -2.964 1.00 86.88 250 VAL A N 1
ATOM 1966 C CA . VAL A 1 250 ? 8.110 3.727 -2.095 1.00 86.88 250 VAL A CA 1
ATOM 1967 C C . VAL A 1 250 ? 8.915 4.187 -0.880 1.00 86.88 250 VAL A C 1
ATOM 1969 O O . VAL A 1 250 ? 9.870 3.508 -0.512 1.00 86.88 250 VAL A O 1
ATOM 1972 N N . PRO A 1 251 ? 8.575 5.308 -0.222 1.00 78.38 251 PRO A N 1
ATOM 1973 C CA . PRO A 1 251 ? 9.279 5.698 0.994 1.00 78.38 251 PRO A CA 1
ATOM 1974 C C . PRO A 1 251 ? 9.134 4.673 2.113 1.00 78.38 251 PRO A C 1
ATOM 1976 O O . PRO A 1 251 ? 8.096 4.025 2.261 1.00 78.38 251 PRO A O 1
ATOM 1979 N N . GLY A 1 252 ? 10.178 4.575 2.933 1.00 71.38 252 GLY A N 1
ATOM 1980 C CA . GLY A 1 252 ? 10.126 3.807 4.166 1.00 71.38 252 GLY A CA 1
ATOM 1981 C C . GLY A 1 252 ? 9.276 4.498 5.244 1.00 71.38 252 GLY A C 1
ATOM 1982 O O . GLY A 1 252 ? 9.146 5.723 5.236 1.00 71.38 252 GLY A O 1
ATOM 1983 N N . PRO A 1 253 ? 8.730 3.735 6.206 1.00 71.31 253 PRO A N 1
ATOM 1984 C CA . PRO A 1 253 ? 7.997 4.266 7.359 1.00 71.31 253 PRO A CA 1
ATOM 1985 C C . PRO A 1 253 ? 8.702 5.424 8.087 1.00 71.31 253 PRO A C 1
ATOM 1987 O O . PRO A 1 253 ? 9.842 5.284 8.518 1.00 71.31 253 PRO A O 1
ATOM 1990 N N . ALA A 1 254 ? 7.960 6.501 8.359 1.00 64.44 254 ALA A N 1
ATOM 1991 C CA . ALA A 1 254 ? 8.326 7.606 9.259 1.00 64.44 254 ALA A CA 1
ATOM 1992 C C . ALA A 1 254 ? 7.670 7.510 10.650 1.00 64.44 254 ALA A C 1
ATOM 1994 O O . ALA A 1 254 ? 8.053 8.229 11.568 1.00 64.44 254 ALA A O 1
ATOM 1995 N N . LYS A 1 255 ? 6.668 6.637 10.823 1.00 70.81 255 LYS A N 1
ATOM 1996 C CA . LYS A 1 255 ? 5.975 6.408 12.102 1.00 70.81 255 LYS A CA 1
ATOM 1997 C C . LYS A 1 255 ? 6.310 5.029 12.659 1.00 70.81 255 LYS A C 1
ATOM 1999 O O . LYS A 1 255 ? 6.676 4.120 11.913 1.00 70.81 255 LYS A O 1
ATOM 2004 N N . ALA A 1 256 ? 6.137 4.868 13.969 1.00 74.19 256 ALA A N 1
ATOM 2005 C CA . ALA A 1 256 ? 6.202 3.562 14.609 1.00 74.19 256 ALA A CA 1
ATOM 2006 C C . ALA A 1 256 ? 5.134 2.615 14.035 1.00 74.19 256 ALA A C 1
ATOM 2008 O O . ALA A 1 256 ? 4.055 3.047 13.629 1.00 74.19 256 ALA A O 1
ATOM 2009 N N . ALA A 1 257 ? 5.418 1.310 14.054 1.00 76.81 257 ALA A N 1
ATOM 2010 C CA . ALA A 1 257 ? 4.540 0.288 13.482 1.00 76.81 257 ALA A CA 1
ATOM 2011 C C . ALA A 1 257 ? 3.099 0.323 14.035 1.00 76.81 257 ALA A C 1
ATOM 2013 O O . ALA A 1 257 ? 2.162 0.007 13.313 1.00 76.81 257 ALA A O 1
ATOM 2014 N N . LEU A 1 258 ? 2.920 0.720 15.300 1.00 79.19 258 LEU A N 1
ATOM 2015 C CA . LEU A 1 258 ? 1.611 0.782 15.965 1.00 79.19 258 LEU A CA 1
ATOM 2016 C C . LEU A 1 258 ? 0.784 2.023 15.599 1.00 79.19 258 LEU A C 1
ATOM 2018 O O . LEU A 1 258 ? -0.427 2.015 15.799 1.00 79.19 258 LEU A O 1
ATOM 2022 N N . ASP A 1 259 ? 1.423 3.069 15.072 1.00 76.88 259 ASP A N 1
ATOM 2023 C CA . ASP A 1 259 ? 0.793 4.362 14.768 1.00 76.88 259 ASP A CA 1
ATOM 2024 C C . ASP A 1 259 ? 0.551 4.552 13.262 1.00 76.88 259 ASP A C 1
ATOM 2026 O O . ASP A 1 259 ? 0.243 5.654 12.793 1.00 76.88 259 ASP A O 1
ATOM 2030 N N . ARG A 1 260 ? 0.744 3.486 12.479 1.00 76.69 260 ARG A N 1
ATOM 2031 C CA . ARG A 1 260 ? 0.640 3.515 11.023 1.00 76.69 260 ARG A CA 1
ATOM 2032 C C . ARG A 1 260 ? -0.773 3.160 10.565 1.00 76.69 260 ARG A C 1
ATOM 2034 O O . ARG A 1 260 ? -1.371 2.210 11.058 1.00 76.69 260 ARG A O 1
ATOM 2041 N N . ASP A 1 261 ? -1.268 3.886 9.567 1.00 80.50 261 ASP A N 1
ATOM 2042 C CA . ASP A 1 261 ? -2.435 3.458 8.797 1.00 80.50 261 ASP A CA 1
ATOM 2043 C C . ASP A 1 261 ? -2.036 2.242 7.950 1.00 80.50 261 ASP A C 1
ATOM 2045 O O . ASP A 1 261 ? -1.126 2.311 7.117 1.00 80.50 261 ASP A O 1
ATOM 2049 N N . LEU A 1 262 ? -2.700 1.110 8.188 1.00 79.81 262 LEU A N 1
ATOM 2050 C CA . LEU A 1 262 ? -2.354 -0.162 7.551 1.00 79.81 262 LEU A CA 1
ATOM 2051 C C . LEU A 1 262 ? -2.651 -0.171 6.051 1.00 79.81 262 LEU A C 1
ATOM 2053 O O . LEU A 1 262 ? -2.240 -1.092 5.355 1.00 79.81 262 LEU A O 1
ATOM 2057 N N . THR A 1 263 ? -3.345 0.835 5.530 1.00 83.88 263 THR A N 1
ATOM 2058 C CA . THR A 1 263 ? -3.640 0.918 4.103 1.00 83.88 263 THR A CA 1
ATOM 2059 C C . THR A 1 263 ? -2.591 1.706 3.322 1.00 83.88 263 THR A C 1
ATOM 2061 O O . THR A 1 263 ? -2.429 1.457 2.132 1.00 83.88 263 THR A O 1
ATOM 2064 N N . ASP A 1 264 ? -1.826 2.604 3.956 1.00 83.69 264 ASP A N 1
ATOM 2065 C CA . ASP A 1 264 ? -0.956 3.559 3.248 1.00 83.69 264 ASP A CA 1
ATOM 2066 C C . ASP A 1 264 ? 0.045 2.893 2.300 1.00 83.69 264 ASP A C 1
ATOM 2068 O O . ASP A 1 264 ? 0.226 3.353 1.173 1.00 83.69 264 ASP A O 1
ATOM 2072 N N . TYR A 1 265 ? 0.661 1.789 2.728 1.00 86.56 265 TYR A N 1
ATOM 2073 C CA . TYR A 1 265 ? 1.620 1.049 1.905 1.00 86.56 265 TYR A CA 1
ATOM 2074 C C . TYR A 1 265 ? 0.977 0.491 0.623 1.00 86.56 265 TYR A C 1
ATOM 2076 O O . TYR A 1 265 ? 1.553 0.571 -0.461 1.00 86.56 265 TYR A O 1
ATOM 2084 N N . ASP A 1 266 ? -0.261 -0.002 0.710 1.00 90.06 266 ASP A N 1
ATOM 2085 C CA . ASP A 1 266 ? -0.992 -0.539 -0.439 1.00 90.06 266 ASP A CA 1
ATOM 2086 C C . ASP A 1 266 ? -1.307 0.547 -1.481 1.00 90.06 266 ASP A C 1
ATOM 2088 O O . ASP A 1 266 ? -1.205 0.307 -2.687 1.00 90.06 266 ASP A O 1
ATOM 2092 N N . TYR A 1 267 ? -1.620 1.764 -1.021 1.00 90.12 267 TYR A N 1
ATOM 2093 C CA . TYR A 1 267 ? -1.835 2.929 -1.884 1.00 90.12 267 TYR A CA 1
ATOM 2094 C C . TYR A 1 267 ? -0.529 3.491 -2.452 1.00 90.12 267 TYR A C 1
ATOM 2096 O O . TYR A 1 267 ? -0.508 3.887 -3.617 1.00 90.12 267 TYR A O 1
ATOM 2104 N N . GLN A 1 268 ? 0.570 3.483 -1.692 1.00 88.94 268 GLN A N 1
ATOM 2105 C CA . GLN A 1 268 ? 1.904 3.811 -2.213 1.00 88.94 268 GLN A CA 1
ATOM 2106 C C . GLN A 1 268 ? 2.272 2.888 -3.384 1.00 88.94 268 GLN A C 1
ATOM 2108 O O . GLN A 1 268 ? 2.691 3.357 -4.440 1.00 88.94 268 GLN A O 1
ATOM 2113 N N . LEU A 1 269 ? 2.029 1.583 -3.253 1.00 92.31 269 LEU A N 1
ATOM 2114 C CA . LEU A 1 269 ? 2.224 0.641 -4.355 1.00 92.31 269 LEU A CA 1
ATOM 2115 C C . LEU A 1 269 ? 1.220 0.855 -5.492 1.00 92.31 269 LEU A C 1
ATOM 2117 O O . LEU A 1 269 ? 1.587 0.732 -6.657 1.00 92.31 269 LEU A O 1
ATOM 2121 N N . GLY A 1 270 ? -0.024 1.235 -5.190 1.00 93.69 270 GLY A N 1
ATOM 2122 C CA . GLY A 1 270 ? -1.014 1.629 -6.197 1.00 93.69 270 GLY A CA 1
ATOM 2123 C C . GLY A 1 270 ? -0.557 2.809 -7.068 1.00 93.69 270 GLY A C 1
ATOM 2124 O O . GLY A 1 270 ? -0.832 2.826 -8.270 1.00 93.69 270 GLY A O 1
ATOM 2125 N N . LEU A 1 271 ? 0.193 3.761 -6.501 1.00 92.75 271 LEU A N 1
ATOM 2126 C CA . LEU A 1 271 ? 0.843 4.833 -7.262 1.00 92.75 271 LEU A CA 1
ATOM 2127 C C . LEU A 1 271 ? 1.912 4.274 -8.206 1.00 92.75 271 LEU A C 1
ATOM 2129 O O . LEU A 1 271 ? 1.906 4.595 -9.394 1.00 92.75 271 LEU A O 1
ATOM 2133 N N . VAL A 1 272 ? 2.782 3.396 -7.697 1.00 95.00 272 VAL A N 1
ATOM 2134 C CA . VAL A 1 272 ? 3.827 2.746 -8.502 1.00 95.00 272 VAL A CA 1
ATOM 2135 C C . VAL A 1 272 ? 3.213 1.959 -9.662 1.00 95.00 272 VAL A C 1
ATOM 2137 O O . VAL A 1 272 ? 3.680 2.082 -10.792 1.00 95.00 272 VAL A O 1
ATOM 2140 N N . VAL A 1 273 ? 2.116 1.231 -9.427 1.00 97.31 273 VAL A N 1
ATOM 2141 C CA . VAL A 1 273 ? 1.363 0.512 -10.470 1.00 97.31 273 VAL A CA 1
ATOM 2142 C C . VAL A 1 273 ? 0.910 1.459 -11.585 1.00 97.31 273 VAL A C 1
ATOM 2144 O O . VAL A 1 273 ? 1.085 1.142 -12.761 1.00 97.31 273 VAL A O 1
ATOM 2147 N N . ARG A 1 274 ? 0.381 2.643 -11.254 1.00 96.12 274 ARG A N 1
ATOM 2148 C CA . ARG A 1 274 ? -0.028 3.635 -12.265 1.00 96.12 274 ARG A CA 1
ATOM 2149 C C . ARG A 1 274 ? 1.153 4.169 -13.063 1.00 96.12 274 ARG A C 1
ATOM 2151 O O . ARG A 1 274 ? 1.069 4.234 -14.288 1.00 96.12 274 ARG A O 1
ATOM 2158 N N . CYS A 1 275 ? 2.257 4.496 -12.393 1.00 96.50 275 CYS A N 1
ATOM 2159 C CA . CYS A 1 275 ? 3.478 4.947 -13.058 1.00 96.50 275 CYS A CA 1
ATOM 2160 C C . CYS A 1 275 ? 4.048 3.869 -13.989 1.00 96.50 275 CYS A C 1
ATOM 2162 O O . CYS A 1 275 ? 4.440 4.181 -15.113 1.00 96.50 275 CYS A O 1
ATOM 2164 N N . MET A 1 276 ? 4.028 2.600 -13.568 1.00 98.12 276 MET A N 1
ATOM 2165 C CA . MET A 1 276 ? 4.443 1.465 -14.396 1.00 98.12 276 MET A CA 1
ATOM 2166 C C . MET A 1 276 ? 3.561 1.314 -15.636 1.00 98.12 276 MET A C 1
ATOM 2168 O O . MET A 1 276 ? 4.087 1.212 -16.741 1.00 98.12 276 MET A O 1
ATOM 2172 N N . LEU A 1 277 ? 2.233 1.335 -15.482 1.00 97.81 277 LEU A N 1
ATOM 2173 C CA . LEU A 1 277 ? 1.301 1.226 -16.609 1.00 97.81 277 LEU A CA 1
ATOM 2174 C C . LEU A 1 277 ? 1.462 2.387 -17.598 1.00 97.81 277 LEU A C 1
ATOM 2176 O O . LEU A 1 277 ? 1.472 2.161 -18.810 1.00 97.81 277 LEU A O 1
ATOM 2180 N N . TRP A 1 278 ? 1.639 3.612 -17.094 1.00 97.38 278 TRP A N 1
ATOM 2181 C CA . TRP A 1 278 ? 1.883 4.779 -17.936 1.00 97.38 278 TRP A CA 1
ATOM 2182 C C . TRP A 1 278 ? 3.216 4.674 -18.683 1.00 97.38 278 TRP A C 1
ATOM 2184 O O . TRP A 1 278 ? 3.244 4.852 -19.901 1.00 97.38 278 TRP A O 1
ATOM 2194 N N . ALA A 1 279 ? 4.312 4.350 -17.996 1.00 97.81 279 ALA A N 1
ATOM 2195 C CA . ALA A 1 279 ? 5.634 4.268 -18.614 1.00 97.81 279 ALA A CA 1
ATOM 2196 C C . ALA A 1 279 ? 5.735 3.110 -19.622 1.00 97.81 279 ALA A C 1
ATOM 2198 O O . ALA A 1 279 ? 6.333 3.277 -20.680 1.00 97.81 279 ALA A O 1
ATOM 2199 N N . ALA A 1 280 ? 5.079 1.979 -19.342 1.00 97.94 280 ALA A N 1
ATOM 2200 C CA . ALA A 1 280 ? 4.976 0.830 -20.246 1.00 97.94 280 ALA A CA 1
ATOM 2201 C C . ALA A 1 280 ? 4.026 1.063 -21.439 1.00 97.94 280 ALA A C 1
ATOM 2203 O O . ALA A 1 280 ? 3.818 0.173 -22.261 1.00 97.94 280 ALA A O 1
ATOM 2204 N N . GLY A 1 281 ? 3.371 2.227 -21.511 1.00 95.75 281 GLY A N 1
ATOM 2205 C CA . GLY A 1 281 ? 2.399 2.549 -22.553 1.00 95.75 281 GLY A CA 1
ATOM 2206 C C . GLY A 1 281 ? 1.106 1.741 -22.518 1.00 95.75 281 GLY A C 1
ATOM 2207 O O . GLY A 1 281 ? 0.349 1.747 -23.486 1.00 95.75 281 GLY A O 1
ATOM 2208 N N . LYS A 1 282 ? 0.809 1.114 -21.382 1.00 95.62 282 LYS A N 1
ATOM 2209 C CA . LYS A 1 282 ? -0.378 0.295 -21.121 1.00 95.62 282 LYS A CA 1
ATOM 2210 C C . LYS A 1 282 ? -1.450 1.100 -20.382 1.00 95.62 282 LYS A C 1
ATOM 2212 O O . LYS A 1 282 ? -1.999 0.661 -19.372 1.00 95.62 282 LYS A O 1
ATOM 2217 N N . ASN A 1 283 ? -1.741 2.293 -20.899 1.00 92.50 283 ASN A N 1
ATOM 2218 C CA . ASN A 1 283 ? -2.758 3.192 -20.352 1.00 92.50 283 ASN A CA 1
ATOM 2219 C C . ASN A 1 283 ? -4.140 2.504 -20.292 1.00 92.50 283 ASN A C 1
ATOM 2221 O O . ASN A 1 283 ? -4.462 1.705 -21.177 1.00 92.50 283 ASN A O 1
ATOM 2225 N N . PRO A 1 284 ? -4.969 2.807 -19.280 1.00 93.06 284 PRO A N 1
ATOM 2226 C CA . PRO A 1 284 ? -6.276 2.179 -19.127 1.00 93.06 284 PRO A CA 1
ATOM 2227 C C . PRO A 1 284 ? -7.238 2.585 -20.249 1.00 93.06 284 PRO A C 1
ATOM 2229 O O . PRO A 1 284 ? -7.270 3.738 -20.677 1.00 93.06 284 PRO A O 1
ATOM 2232 N N . ALA A 1 285 ? -8.075 1.644 -20.694 1.00 92.12 285 ALA A N 1
ATOM 2233 C CA . ALA A 1 285 ? -9.078 1.893 -21.738 1.00 92.12 285 ALA A CA 1
ATOM 2234 C C . ALA A 1 285 ? -10.241 2.795 -21.270 1.00 92.12 285 ALA A C 1
ATOM 2236 O O . ALA A 1 285 ? -10.938 3.394 -22.090 1.00 92.12 285 ALA A O 1
ATOM 2237 N N . ILE A 1 286 ? -10.446 2.883 -19.953 1.00 93.25 286 ILE A N 1
ATOM 2238 C CA . ILE A 1 286 ? -11.412 3.766 -19.296 1.00 93.25 286 ILE A CA 1
ATOM 2239 C C . ILE A 1 286 ? -10.638 4.628 -18.303 1.00 93.25 286 ILE A C 1
ATOM 2241 O O . ILE A 1 286 ? -10.012 4.105 -17.382 1.00 93.25 286 ILE A O 1
ATOM 2245 N N . SER A 1 287 ? -10.694 5.946 -18.462 1.00 93.12 287 SER A N 1
ATOM 2246 C CA . SER A 1 287 ? -10.222 6.891 -17.452 1.00 93.12 287 SER A CA 1
ATOM 2247 C C . SER A 1 287 ? -11.252 6.978 -16.332 1.00 93.12 287 SER A C 1
ATOM 2249 O O . SER A 1 287 ? -12.450 7.022 -16.606 1.00 93.12 287 SER A O 1
ATOM 2251 N N . ILE A 1 288 ? -10.797 7.011 -15.081 1.00 94.06 288 ILE A N 1
ATOM 2252 C CA . ILE A 1 288 ? -11.651 7.214 -13.910 1.00 94.06 288 ILE A CA 1
ATOM 2253 C C . ILE A 1 288 ? -11.101 8.409 -13.144 1.00 94.06 288 ILE A C 1
ATOM 2255 O O . ILE A 1 288 ? -9.942 8.403 -12.736 1.00 94.06 288 ILE A O 1
ATOM 2259 N N . SER A 1 289 ? -11.928 9.424 -12.930 1.00 91.12 289 SER A N 1
ATOM 2260 C CA . SER A 1 289 ? -11.617 10.559 -12.073 1.00 91.12 289 SER A CA 1
ATOM 2261 C C . SER A 1 289 ? -12.656 10.691 -10.970 1.00 91.12 289 SER A C 1
ATOM 2263 O O . SER A 1 289 ? -13.842 10.408 -11.130 1.00 91.12 289 SER A O 1
ATOM 2265 N N . SER A 1 290 ? -12.195 11.121 -9.808 1.00 85.94 290 SER A N 1
ATOM 2266 C CA . SER A 1 290 ? -13.061 11.455 -8.687 1.00 85.94 290 SER A CA 1
ATOM 2267 C C . SER A 1 290 ? -13.773 12.774 -8.983 1.00 85.94 290 SER A C 1
ATOM 2269 O O . SER A 1 290 ? -13.111 13.736 -9.369 1.00 85.94 290 SER A O 1
ATOM 2271 N N . ARG A 1 291 ? -15.096 12.863 -8.779 1.00 84.19 291 ARG A N 1
ATOM 2272 C CA . ARG A 1 291 ? -15.797 14.160 -8.881 1.00 84.19 291 ARG A CA 1
ATOM 2273 C C . ARG A 1 291 ? -15.312 15.127 -7.799 1.00 84.19 291 ARG A C 1
ATOM 2275 O O . ARG A 1 291 ? -15.123 16.308 -8.060 1.00 84.19 291 ARG A O 1
ATOM 2282 N N . SER A 1 292 ? -15.069 14.581 -6.610 1.00 83.88 292 SER A N 1
ATOM 2283 C CA . SER A 1 292 ? -14.193 15.158 -5.598 1.00 83.88 292 SER A CA 1
ATOM 2284 C C . SER A 1 292 ? -13.319 14.044 -5.039 1.00 83.88 292 SER A C 1
ATOM 2286 O O . SER A 1 292 ? -13.834 13.014 -4.606 1.00 83.88 292 SER A O 1
ATOM 2288 N N . SER A 1 293 ? -11.998 14.211 -5.058 1.00 79.00 293 SER A N 1
ATOM 2289 C CA . SER A 1 293 ? -11.081 13.230 -4.461 1.00 79.00 293 SER A CA 1
ATOM 2290 C C . SER A 1 293 ? -11.108 13.258 -2.929 1.00 79.00 293 SER A C 1
ATOM 2292 O O . SER A 1 293 ? -10.667 12.295 -2.303 1.00 79.00 293 SER A O 1
ATOM 2294 N N . TYR A 1 294 ? -11.671 14.318 -2.339 1.00 87.19 294 TYR A N 1
ATOM 2295 C CA . TYR A 1 294 ? -11.870 14.484 -0.904 1.00 87.19 294 TYR A CA 1
ATOM 2296 C C . TYR A 1 294 ? -13.301 14.931 -0.604 1.00 87.19 294 TYR A C 1
ATOM 2298 O O . TYR A 1 294 ? -13.739 15.995 -1.041 1.00 87.19 294 TYR A O 1
ATOM 2306 N N . VAL A 1 295 ? -14.044 14.128 0.145 1.00 89.44 295 VAL A N 1
ATOM 2307 C CA . VAL A 1 295 ? -15.420 14.420 0.545 1.00 89.44 295 VAL A CA 1
ATOM 2308 C C . VAL A 1 295 ? -15.454 14.492 2.063 1.00 89.44 295 VAL A C 1
ATOM 2310 O O . VAL A 1 295 ? -15.311 13.474 2.737 1.00 89.44 295 VAL A O 1
ATOM 2313 N N . SER A 1 296 ? -15.638 15.696 2.599 1.00 90.19 296 SER A N 1
ATOM 2314 C CA . SER A 1 296 ? -15.891 15.887 4.025 1.00 90.19 296 SER A CA 1
ATOM 2315 C C . SER A 1 296 ? -17.396 15.908 4.277 1.00 90.19 296 SER A C 1
ATOM 2317 O O . SER A 1 296 ? -18.148 16.517 3.514 1.00 90.19 296 SER A O 1
ATOM 2319 N N . SER A 1 297 ? -17.841 15.227 5.327 1.00 92.69 297 SER A N 1
ATOM 2320 C CA . SER A 1 297 ? -19.230 15.229 5.781 1.00 92.69 297 SER A CA 1
ATOM 2321 C C . SER A 1 297 ? -19.284 15.282 7.306 1.00 92.69 297 SER A C 1
ATOM 2323 O O . SER A 1 297 ? -18.297 15.005 7.990 1.00 92.69 297 SER A O 1
ATOM 2325 N N . ILE A 1 298 ? -20.447 15.631 7.847 1.00 92.31 298 ILE A N 1
ATOM 2326 C CA . ILE A 1 298 ? -20.703 15.615 9.287 1.00 92.31 298 ILE A CA 1
ATOM 2327 C C . ILE A 1 298 ? -21.412 14.303 9.632 1.00 92.31 298 ILE A C 1
ATOM 2329 O O . ILE A 1 298 ? -22.293 13.849 8.897 1.00 92.31 298 ILE A O 1
ATOM 2333 N N . TYR A 1 299 ? -21.042 13.696 10.758 1.00 90.88 299 TYR A N 1
ATOM 2334 C CA . TYR A 1 299 ? -21.695 12.509 11.302 1.00 90.88 299 TYR A CA 1
ATOM 2335 C C . TYR A 1 299 ? -23.225 12.640 11.300 1.00 90.88 299 TYR A C 1
ATOM 2337 O O . TYR A 1 299 ? -23.773 13.702 11.588 1.00 90.88 299 TYR A O 1
ATOM 2345 N N . GLY A 1 300 ? -23.918 11.549 10.969 1.00 88.38 300 GLY A N 1
ATOM 2346 C CA . GLY A 1 300 ? -25.376 11.537 10.822 1.00 88.38 300 GLY A CA 1
ATOM 2347 C C . GLY A 1 300 ? -25.876 11.981 9.442 1.00 88.38 300 GLY A C 1
ATOM 2348 O O . GLY A 1 300 ? -27.038 11.751 9.118 1.00 88.38 300 GLY A O 1
ATOM 2349 N N . THR A 1 301 ? -25.007 12.536 8.591 1.00 91.38 301 THR A N 1
ATOM 2350 C CA . THR A 1 301 ? -25.356 12.908 7.213 1.00 91.38 301 THR A CA 1
ATOM 2351 C C . THR A 1 301 ? -24.924 11.808 6.238 1.00 91.38 301 THR A C 1
ATOM 2353 O O . THR A 1 301 ? -23.762 11.390 6.279 1.00 91.38 301 THR A O 1
ATOM 2356 N N . PRO A 1 302 ? -25.808 11.340 5.335 1.00 91.62 302 PRO A N 1
ATOM 2357 C CA . PRO A 1 302 ? -25.418 10.439 4.254 1.00 91.62 302 PRO A CA 1
ATOM 2358 C C . PRO A 1 302 ? -24.291 11.034 3.408 1.00 91.62 302 PRO A C 1
ATOM 2360 O O . PRO A 1 302 ? -24.310 12.221 3.078 1.00 91.62 302 PRO A O 1
ATOM 2363 N N . VAL A 1 303 ? -23.330 10.204 3.012 1.00 93.75 303 VAL A N 1
ATOM 2364 C CA . VAL A 1 303 ? -22.202 10.617 2.166 1.00 93.75 303 VAL A CA 1
ATOM 2365 C C . VAL A 1 303 ? -22.256 9.881 0.833 1.00 93.75 303 VAL A C 1
ATOM 2367 O O . VAL A 1 303 ? -22.727 8.747 0.750 1.00 93.75 303 VAL A O 1
ATOM 2370 N N . LYS A 1 304 ? -21.800 10.528 -0.241 1.00 94.06 304 LYS A N 1
ATOM 2371 C CA . LYS A 1 304 ? -21.718 9.918 -1.571 1.00 94.06 304 LYS A CA 1
ATOM 2372 C C . LYS A 1 304 ? -20.270 9.831 -2.029 1.00 94.06 304 LYS A C 1
ATOM 2374 O O . LYS A 1 304 ? -19.532 10.804 -1.908 1.00 94.06 304 LYS A O 1
ATOM 2379 N N . ALA A 1 305 ? -19.902 8.684 -2.589 1.00 95.62 305 ALA A N 1
ATOM 2380 C CA . ALA A 1 305 ? -18.684 8.526 -3.375 1.00 95.62 305 ALA A CA 1
ATOM 2381 C C . ALA A 1 305 ? -19.059 8.565 -4.862 1.00 95.62 305 ALA A C 1
ATOM 2383 O O . ALA A 1 305 ? -19.929 7.806 -5.302 1.00 95.62 305 ALA A O 1
ATOM 2384 N N . GLU A 1 306 ? -18.438 9.469 -5.619 1.00 96.25 306 GLU A N 1
ATOM 2385 C CA . GLU A 1 306 ? -18.796 9.747 -7.011 1.00 96.25 306 GLU A CA 1
ATOM 2386 C C . GLU A 1 306 ? -17.568 9.749 -7.923 1.00 96.25 306 GLU A C 1
ATOM 2388 O O . GLU A 1 306 ? -16.598 10.485 -7.710 1.00 96.25 306 GLU A O 1
ATOM 2393 N N . PHE A 1 307 ? -17.650 8.951 -8.985 1.00 96.31 307 PHE A N 1
ATOM 2394 C CA . PHE A 1 307 ? -16.582 8.757 -9.957 1.00 96.31 307 PHE A CA 1
ATOM 2395 C C . PHE A 1 307 ? -17.102 9.035 -11.360 1.00 96.31 307 PHE A C 1
ATOM 2397 O O . PHE A 1 307 ? -18.057 8.404 -11.820 1.00 96.31 307 PHE A O 1
ATOM 2404 N N . ASN A 1 308 ? -16.445 9.962 -12.045 1.00 94.94 308 ASN A N 1
ATOM 2405 C CA . ASN A 1 308 ? -16.635 10.185 -13.464 1.00 94.94 308 ASN A CA 1
ATOM 2406 C C . ASN A 1 308 ? -15.733 9.227 -14.228 1.00 94.94 308 ASN A C 1
ATOM 2408 O O . ASN A 1 308 ? -14.572 9.025 -13.872 1.00 94.94 308 ASN A O 1
ATOM 2412 N N . THR A 1 309 ? -16.255 8.652 -15.298 1.00 93.75 309 THR A N 1
ATOM 2413 C CA . THR A 1 309 ? -15.465 7.803 -16.180 1.00 93.75 309 THR A CA 1
ATOM 2414 C C . THR A 1 309 ? -15.623 8.254 -17.611 1.00 93.75 309 THR A C 1
ATOM 2416 O O . THR A 1 309 ? -16.745 8.555 -18.022 1.00 93.75 309 THR A O 1
ATOM 2419 N N . SER A 1 310 ? -14.523 8.243 -18.355 1.00 90.69 310 SER A N 1
ATOM 2420 C CA . SER A 1 310 ? -14.511 8.524 -19.783 1.00 90.69 310 SER A CA 1
ATOM 2421 C C . SER A 1 310 ? -13.801 7.416 -20.550 1.00 90.69 310 SER A C 1
ATOM 2423 O O . SER A 1 310 ? -12.782 6.880 -20.112 1.00 90.69 310 SER A O 1
ATOM 2425 N N . ASN A 1 311 ? -14.356 7.040 -21.697 1.00 86.06 311 ASN A N 1
ATOM 2426 C CA . ASN A 1 311 ? -13.822 5.990 -22.557 1.00 86.06 311 ASN A CA 1
ATOM 2427 C C . ASN A 1 311 ? -13.674 6.482 -24.000 1.00 86.06 311 ASN A C 1
ATOM 2429 O O . ASN A 1 311 ? -14.579 7.102 -24.557 1.00 86.06 311 ASN A O 1
ATOM 2433 N N . SER A 1 312 ? -12.526 6.187 -24.613 1.00 71.19 312 SER A N 1
ATOM 2434 C CA . SER A 1 312 ? -12.257 6.495 -26.026 1.00 71.19 312 SER A CA 1
ATOM 2435 C C . SER A 1 312 ? -12.750 5.395 -26.972 1.00 71.19 312 SER A C 1
ATOM 2437 O O . SER A 1 312 ? -13.078 5.678 -28.122 1.00 71.19 312 SER A O 1
ATOM 2439 N N . ALA A 1 313 ? -12.847 4.154 -26.485 1.00 72.19 313 ALA A N 1
ATOM 2440 C CA . ALA A 1 313 ? -13.347 2.995 -27.219 1.00 72.19 313 ALA A CA 1
ATOM 2441 C C . ALA A 1 313 ? -14.719 2.540 -26.698 1.00 72.19 313 ALA A C 1
ATOM 2443 O O . ALA A 1 313 ? -15.051 2.718 -25.523 1.00 72.19 313 ALA A O 1
ATOM 2444 N N . ARG A 1 314 ? -15.516 1.918 -27.573 1.00 77.25 314 ARG A N 1
ATOM 2445 C CA . ARG A 1 314 ? -16.851 1.410 -27.241 1.00 77.25 314 ARG A CA 1
ATOM 2446 C C . ARG A 1 314 ? -16.747 0.174 -26.334 1.00 77.25 314 ARG A C 1
ATOM 2448 O O . ARG A 1 314 ? -16.488 -0.927 -26.809 1.00 77.25 314 ARG A O 1
ATOM 2455 N N . ILE A 1 315 ? -16.934 0.376 -25.029 1.00 82.75 315 ILE A N 1
ATOM 2456 C CA . ILE A 1 315 ? -17.013 -0.678 -24.009 1.00 82.75 315 ILE A CA 1
ATOM 2457 C C . ILE A 1 315 ? -18.416 -0.601 -23.404 1.00 82.75 315 ILE A C 1
ATOM 2459 O O . ILE A 1 315 ? -18.657 0.158 -22.474 1.00 82.75 315 ILE A O 1
ATOM 2463 N N . ASP A 1 316 ? -19.355 -1.356 -23.976 1.00 84.38 316 ASP A N 1
ATOM 2464 C CA . ASP A 1 316 ? -20.791 -1.172 -23.708 1.00 84.38 316 ASP A CA 1
ATOM 2465 C C . ASP A 1 316 ? -21.228 -1.646 -22.314 1.00 84.38 316 ASP A C 1
ATOM 2467 O O . ASP A 1 316 ? -22.215 -1.144 -21.781 1.00 84.38 316 ASP A O 1
ATOM 2471 N N . LEU A 1 317 ? -20.531 -2.621 -21.722 1.00 92.94 317 LEU A N 1
ATOM 2472 C CA . LEU A 1 317 ? -20.879 -3.215 -20.429 1.00 92.94 317 LEU A CA 1
ATOM 2473 C C . LEU A 1 317 ? -19.613 -3.576 -19.657 1.00 92.94 317 LEU A C 1
ATOM 2475 O O . LEU A 1 317 ? -18.797 -4.348 -20.170 1.00 92.94 317 LEU A O 1
ATOM 2479 N N . VAL A 1 318 ? -19.507 -3.064 -18.432 1.00 96.25 318 VAL A N 1
ATOM 2480 C CA . VAL A 1 318 ? -18.413 -3.336 -17.493 1.00 96.25 318 VAL A CA 1
ATOM 2481 C C . VAL A 1 318 ? -18.944 -3.881 -16.176 1.00 96.25 318 VAL A C 1
ATOM 2483 O O . VAL A 1 318 ? -20.067 -3.563 -15.777 1.00 96.25 318 VAL A O 1
ATOM 2486 N N . ASP A 1 319 ? -18.111 -4.652 -15.493 1.00 98.12 319 ASP A N 1
ATOM 2487 C CA . ASP A 1 319 ? -18.305 -5.023 -14.099 1.00 98.12 319 ASP A CA 1
ATOM 2488 C C . ASP A 1 319 ? -17.638 -3.974 -13.201 1.00 98.12 319 ASP A C 1
ATOM 2490 O O . ASP A 1 319 ? -16.682 -3.298 -13.598 1.00 98.12 319 ASP A O 1
ATOM 2494 N N . PHE A 1 320 ? -18.153 -3.809 -11.987 1.00 98.19 320 PHE A N 1
ATOM 2495 C CA . PHE A 1 320 ? -17.544 -2.958 -10.977 1.00 98.19 320 PHE A CA 1
ATOM 2496 C C . PHE A 1 320 ? -17.540 -3.629 -9.604 1.00 98.19 320 PHE A C 1
ATOM 2498 O O . PHE A 1 320 ? -18.487 -4.325 -9.230 1.00 98.19 320 PHE A O 1
ATOM 2505 N N . ASP A 1 321 ? -16.492 -3.344 -8.837 1.00 98.38 321 ASP A N 1
ATOM 2506 C CA . ASP A 1 321 ? -16.408 -3.595 -7.401 1.00 98.38 321 ASP A CA 1
ATOM 2507 C C . ASP A 1 321 ? -16.178 -2.258 -6.695 1.00 98.38 321 ASP A C 1
ATOM 2509 O O . ASP A 1 321 ? -15.221 -1.537 -6.993 1.00 98.38 321 ASP A O 1
ATOM 2513 N N . PHE A 1 322 ? -17.092 -1.902 -5.799 1.00 98.50 322 PHE A N 1
ATOM 2514 C CA . PHE A 1 322 ? -16.992 -0.725 -4.958 1.00 98.50 322 PHE A CA 1
ATOM 2515 C C . PHE A 1 322 ? -16.920 -1.134 -3.493 1.00 98.50 322 PHE A C 1
ATOM 2517 O O . PHE A 1 322 ? -17.808 -1.823 -2.996 1.00 98.50 322 PHE A O 1
ATOM 2524 N N . PHE A 1 323 ? -15.910 -0.658 -2.772 1.00 97.88 323 PHE A N 1
ATOM 2525 C CA . PHE A 1 323 ? -15.741 -0.980 -1.358 1.00 97.88 323 PHE A CA 1
ATOM 2526 C C . PHE A 1 323 ? -15.117 0.160 -0.562 1.00 97.88 323 PHE A C 1
ATOM 2528 O O . PHE A 1 323 ? -14.313 0.936 -1.076 1.00 97.88 323 PHE A O 1
ATOM 2535 N N . VAL A 1 324 ? -15.466 0.242 0.721 1.00 96.69 324 VAL A N 1
ATOM 2536 C CA . VAL A 1 324 ? -14.972 1.278 1.635 1.00 96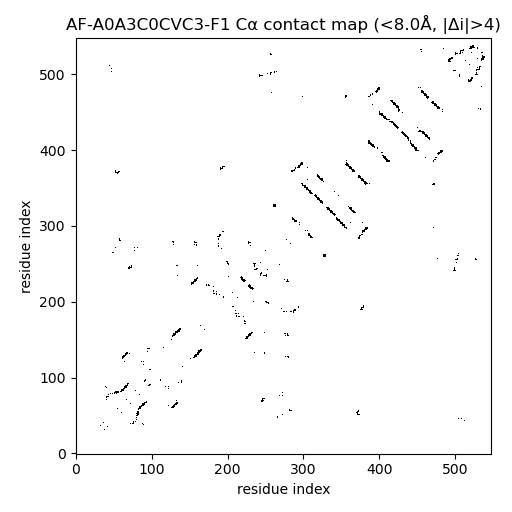.69 324 VAL A CA 1
ATOM 2537 C C . VAL A 1 324 ? -14.113 0.642 2.720 1.00 96.69 324 VAL A C 1
ATOM 2539 O O . VAL A 1 324 ? -14.569 -0.261 3.422 1.00 96.69 324 VAL A O 1
ATOM 2542 N N . LEU A 1 325 ? -12.880 1.129 2.856 1.00 94.56 325 LEU A N 1
ATOM 2543 C CA . LEU A 1 325 ? -11.939 0.730 3.901 1.00 94.56 325 LEU A CA 1
ATOM 2544 C C . LEU A 1 325 ? -11.834 1.809 4.980 1.00 94.56 325 LEU A C 1
ATOM 2546 O O . LEU A 1 325 ? -11.812 3.000 4.659 1.00 94.56 325 LEU A O 1
ATOM 2550 N N . ASN A 1 326 ? -11.713 1.399 6.241 1.00 91.06 326 ASN A N 1
ATOM 2551 C CA . ASN A 1 326 ? -11.232 2.275 7.314 1.00 91.06 326 ASN A CA 1
ATOM 2552 C C . ASN A 1 326 ? -9.684 2.296 7.364 1.00 91.06 326 ASN A C 1
ATOM 2554 O O . ASN A 1 326 ? -9.016 1.590 6.607 1.00 91.06 326 ASN A O 1
ATOM 2558 N N . ASN A 1 327 ? -9.095 3.083 8.269 1.00 84.31 327 ASN A N 1
ATOM 2559 C CA . ASN A 1 327 ? -7.631 3.199 8.417 1.00 84.31 327 ASN A CA 1
ATOM 2560 C C . ASN A 1 327 ? -6.930 1.925 8.941 1.00 84.31 327 ASN A C 1
ATOM 2562 O O . ASN A 1 327 ? -5.705 1.832 8.906 1.00 84.31 327 ASN A O 1
ATOM 2566 N N . ASN A 1 328 ? -7.685 0.936 9.426 1.00 82.25 328 ASN A N 1
ATOM 2567 C CA . ASN A 1 328 ? -7.142 -0.371 9.807 1.00 82.25 328 ASN A CA 1
ATOM 2568 C C . ASN A 1 328 ? -7.144 -1.357 8.625 1.00 82.25 328 ASN A C 1
ATOM 2570 O O . ASN A 1 328 ? -6.728 -2.501 8.782 1.00 82.25 328 ASN A O 1
ATOM 2574 N N . GLY A 1 329 ? -7.635 -0.941 7.452 1.00 87.38 329 GLY A N 1
ATOM 2575 C CA . GLY A 1 329 ? -7.811 -1.810 6.289 1.00 87.38 329 GLY A CA 1
ATOM 2576 C C . GLY A 1 329 ? -9.030 -2.728 6.372 1.00 87.38 329 GLY A C 1
ATOM 2577 O O . GLY A 1 329 ? -9.180 -3.613 5.532 1.00 87.38 329 GLY A O 1
ATOM 2578 N N . GLU A 1 330 ? -9.921 -2.527 7.345 1.00 89.31 330 GLU A N 1
ATOM 2579 C CA . GLU A 1 330 ? -11.158 -3.298 7.452 1.00 89.31 330 GLU A CA 1
ATOM 2580 C C . GLU A 1 330 ? -12.176 -2.781 6.433 1.00 89.31 330 GLU A C 1
ATOM 2582 O O . GLU A 1 330 ? -12.411 -1.571 6.314 1.00 89.31 330 GLU A O 1
ATOM 2587 N N . LYS A 1 331 ? -12.805 -3.709 5.707 1.00 93.94 331 LYS A N 1
ATOM 2588 C CA . LYS A 1 331 ? -13.869 -3.390 4.759 1.00 93.94 331 LYS A CA 1
ATOM 2589 C C . LYS A 1 331 ? -15.184 -3.187 5.508 1.00 93.94 331 LYS A C 1
ATOM 2591 O O . LYS A 1 331 ? -15.697 -4.121 6.115 1.00 93.94 331 LYS A O 1
ATOM 2596 N N . ILE A 1 332 ? -15.725 -1.973 5.449 1.00 94.44 332 ILE A N 1
ATOM 2597 C CA . ILE A 1 332 ? -16.956 -1.589 6.162 1.00 94.44 332 ILE A CA 1
ATOM 2598 C C . ILE A 1 332 ? -18.186 -1.502 5.251 1.00 94.44 332 ILE A C 1
ATOM 2600 O O . ILE A 1 332 ? -19.313 -1.433 5.731 1.00 94.44 332 ILE A O 1
ATOM 2604 N N . PHE A 1 333 ? -17.976 -1.483 3.935 1.00 96.00 333 PHE A N 1
ATOM 2605 C CA . PHE A 1 333 ? -19.033 -1.477 2.930 1.00 96.00 333 PHE A CA 1
ATOM 2606 C C . PHE A 1 333 ? -18.520 -2.117 1.644 1.00 96.00 333 PHE A C 1
ATOM 2608 O O . PHE A 1 333 ? -17.363 -1.900 1.273 1.00 96.00 333 PHE A O 1
ATOM 2615 N N . GLU A 1 334 ? -19.386 -2.842 0.939 1.00 97.31 334 GLU A N 1
ATOM 2616 C CA . GLU A 1 334 ? -19.101 -3.363 -0.394 1.00 97.31 334 GLU A CA 1
ATOM 2617 C C . GLU A 1 334 ? -20.344 -3.410 -1.279 1.00 97.31 334 GLU A C 1
ATOM 2619 O O . GLU A 1 334 ? -21.469 -3.584 -0.808 1.00 97.31 334 GLU A O 1
ATOM 2624 N N . LYS A 1 335 ? -20.131 -3.239 -2.581 1.00 97.88 335 LYS A N 1
ATOM 2625 C CA . LYS A 1 335 ? -21.147 -3.373 -3.614 1.00 97.88 335 LYS A CA 1
ATOM 2626 C C . LYS A 1 335 ? -20.492 -3.765 -4.929 1.00 97.88 335 LYS A C 1
ATOM 2628 O O . LYS A 1 335 ? -19.655 -3.036 -5.451 1.00 97.88 335 LYS A O 1
ATOM 2633 N N . GLN A 1 336 ? -20.962 -4.859 -5.505 1.00 97.94 336 GLN A N 1
ATOM 2634 C CA . GLN A 1 336 ? -20.560 -5.316 -6.831 1.00 97.94 336 GLN A CA 1
ATOM 2635 C C . GLN A 1 336 ? -21.739 -5.228 -7.799 1.00 97.94 336 GLN A C 1
ATOM 2637 O O . GLN A 1 336 ? -22.904 -5.206 -7.388 1.00 97.94 336 GLN A O 1
ATOM 2642 N N . GLY A 1 337 ? -21.451 -5.162 -9.093 1.00 97.81 337 GLY A N 1
ATOM 2643 C CA . GLY A 1 337 ? -22.482 -5.203 -10.121 1.00 97.81 337 GLY A CA 1
ATOM 2644 C C . GLY A 1 337 ? -21.933 -4.970 -11.517 1.00 97.81 337 GLY A C 1
ATOM 2645 O O . GLY A 1 337 ? -20.727 -4.893 -11.721 1.00 97.81 337 GLY A O 1
ATOM 2646 N N . CYS A 1 338 ? -22.840 -4.818 -12.475 1.00 97.19 338 CYS A N 1
ATOM 2647 C CA . CYS A 1 338 ? -22.507 -4.442 -13.840 1.00 97.19 338 CYS A CA 1
ATOM 2648 C C . CYS A 1 338 ? -23.171 -3.114 -14.207 1.00 97.19 338 CYS A C 1
ATOM 2650 O O . CYS A 1 338 ? -24.223 -2.744 -13.674 1.00 97.19 338 CYS A O 1
ATOM 2652 N N . LYS A 1 339 ? -22.546 -2.369 -15.117 1.00 95.12 339 LYS A N 1
ATOM 2653 C CA . LYS A 1 339 ? -23.058 -1.093 -15.606 1.00 95.12 339 LYS A CA 1
ATOM 2654 C C . LYS A 1 339 ? -22.826 -0.956 -17.103 1.00 95.12 339 LYS A C 1
ATOM 2656 O O . LYS A 1 339 ? -21.718 -1.170 -17.592 1.00 95.12 339 LYS A O 1
ATOM 2661 N N . ARG A 1 340 ? -23.879 -0.563 -17.827 1.00 92.94 340 ARG A N 1
ATOM 2662 C CA . ARG A 1 340 ? -23.746 -0.132 -19.221 1.00 92.94 340 ARG A CA 1
ATOM 2663 C C . ARG A 1 340 ? -23.145 1.264 -19.270 1.00 92.94 340 ARG A C 1
ATOM 2665 O O . ARG A 1 340 ? -23.614 2.147 -18.549 1.00 92.94 340 ARG A O 1
ATOM 2672 N N . LEU A 1 341 ? -22.130 1.446 -20.106 1.00 91.31 341 LEU A N 1
ATOM 2673 C CA . LEU A 1 341 ? -21.504 2.746 -20.319 1.00 91.31 341 LEU A CA 1
ATOM 2674 C C . LEU A 1 341 ? -22.081 3.387 -21.585 1.00 91.31 341 LEU A C 1
ATOM 2676 O O . LEU A 1 341 ? -22.187 2.746 -22.628 1.00 91.31 341 LEU A O 1
ATOM 2680 N N . GLY A 1 342 ? -22.476 4.652 -21.483 1.00 83.94 342 GLY A N 1
ATOM 2681 C CA . GLY A 1 342 ? -22.783 5.514 -22.614 1.00 83.94 342 GLY A CA 1
ATOM 2682 C C . GLY A 1 342 ? -21.523 5.938 -23.371 1.00 83.94 342 GLY A C 1
ATOM 2683 O O . GLY A 1 342 ? -20.392 5.675 -22.954 1.00 83.94 342 GLY A O 1
ATOM 2684 N N . HIS A 1 343 ? -21.722 6.621 -24.499 1.00 73.38 343 HIS A N 1
ATOM 2685 C CA . HIS A 1 343 ? -20.627 7.165 -25.295 1.00 73.38 343 HIS A CA 1
ATOM 2686 C C . HIS A 1 343 ? -19.954 8.327 -24.548 1.00 73.38 343 HIS A C 1
ATOM 2688 O O . HIS A 1 343 ? -20.553 9.392 -24.414 1.00 73.38 343 HIS A O 1
ATOM 2694 N N . LYS A 1 344 ? -18.689 8.133 -24.148 1.00 78.44 344 LYS A N 1
ATOM 2695 C CA . LYS A 1 344 ? -17.835 9.077 -23.408 1.00 78.44 344 LYS A CA 1
ATOM 2696 C C . LYS A 1 344 ? -18.115 9.092 -21.905 1.00 78.44 344 LYS A C 1
ATOM 2698 O O . LYS A 1 344 ? -17.538 8.290 -21.181 1.00 78.44 344 LYS A O 1
ATOM 2703 N N . ASP A 1 345 ? -18.960 9.999 -21.430 1.00 87.75 345 ASP A N 1
ATOM 2704 C CA . ASP A 1 345 ? -19.009 10.336 -20.009 1.00 87.75 345 ASP A CA 1
ATOM 2705 C C . ASP A 1 345 ? -20.057 9.520 -19.261 1.00 87.75 345 ASP A C 1
ATOM 2707 O O . ASP A 1 345 ? -21.206 9.375 -19.679 1.00 87.75 345 ASP A O 1
ATOM 2711 N N . ASN A 1 346 ? -19.645 8.979 -18.120 1.00 92.31 346 ASN A N 1
ATOM 2712 C CA . ASN A 1 346 ? -20.472 8.139 -17.271 1.00 92.31 346 ASN A CA 1
ATOM 2713 C C . ASN A 1 346 ? -20.205 8.458 -15.798 1.00 92.31 346 ASN A C 1
ATOM 2715 O O . ASN A 1 346 ? -19.085 8.803 -15.430 1.00 92.31 346 ASN A O 1
ATOM 2719 N N . LEU A 1 347 ? -21.222 8.295 -14.948 1.00 94.75 347 LEU A N 1
ATOM 2720 C CA . LEU A 1 347 ? -21.130 8.552 -13.508 1.00 94.75 347 LEU A CA 1
ATOM 2721 C C . LEU A 1 347 ? -21.387 7.280 -12.704 1.00 94.75 347 LEU A C 1
ATOM 2723 O O . LEU A 1 347 ? -22.469 6.705 -12.799 1.00 94.75 347 LEU A O 1
ATOM 2727 N N . PHE A 1 348 ? -20.457 6.872 -11.852 1.00 96.88 348 PHE A N 1
ATOM 2728 C CA . PHE A 1 348 ? -20.714 5.917 -10.775 1.00 96.88 348 PHE A CA 1
ATOM 2729 C C . PHE A 1 348 ? -20.970 6.699 -9.486 1.00 96.88 348 PHE A C 1
ATOM 2731 O O . PHE A 1 348 ? -20.122 7.482 -9.072 1.00 96.88 348 PHE A O 1
ATOM 2738 N N . SER A 1 349 ? -22.139 6.509 -8.869 1.00 96.38 349 SER A N 1
ATOM 2739 C CA . SER A 1 349 ? -22.532 7.197 -7.633 1.00 96.38 349 SER A CA 1
ATOM 2740 C C . SER A 1 349 ? -22.993 6.167 -6.610 1.00 96.38 349 SER A C 1
ATOM 2742 O O . SER A 1 349 ? -23.899 5.369 -6.875 1.00 96.38 349 SER A O 1
ATOM 2744 N N . PHE A 1 350 ? -22.340 6.168 -5.453 1.00 96.50 350 PHE A N 1
ATOM 2745 C CA . PHE A 1 350 ? -22.600 5.246 -4.358 1.00 96.50 350 PHE A CA 1
ATOM 2746 C C . PHE A 1 350 ? -23.017 6.045 -3.131 1.00 96.50 350 PHE A C 1
ATOM 2748 O O . PHE A 1 350 ? -22.211 6.770 -2.550 1.00 96.50 350 PHE A O 1
ATOM 2755 N N . ALA A 1 351 ? -24.288 5.919 -2.751 1.00 93.94 351 ALA A N 1
ATOM 2756 C CA . ALA A 1 351 ? -24.788 6.469 -1.502 1.00 93.94 351 ALA A CA 1
ATOM 2757 C C . ALA A 1 351 ? -24.403 5.535 -0.354 1.00 93.94 351 ALA A C 1
ATOM 2759 O O . ALA A 1 351 ? -24.782 4.362 -0.340 1.00 93.94 351 ALA A O 1
ATOM 2760 N N . LEU A 1 352 ? -23.654 6.074 0.595 1.00 92.44 352 LEU A N 1
ATOM 2761 C CA . LEU A 1 352 ? -23.318 5.433 1.850 1.00 92.44 352 LEU A CA 1
ATOM 2762 C C . LEU A 1 352 ? -24.246 6.007 2.919 1.00 92.44 352 LEU A C 1
ATOM 2764 O O . LEU A 1 352 ? -24.536 7.208 2.933 1.00 92.44 352 LEU A O 1
ATOM 2768 N N . GLN A 1 353 ? -24.732 5.134 3.800 1.00 86.62 353 GLN A N 1
ATOM 2769 C CA . GLN A 1 353 ? -25.475 5.559 4.982 1.00 86.62 353 GLN A CA 1
ATOM 2770 C C . GLN A 1 353 ? -24.567 6.375 5.921 1.00 86.62 353 GLN A C 1
ATOM 2772 O O . GLN A 1 353 ? -23.452 6.771 5.573 1.00 86.62 353 GLN A O 1
ATOM 2777 N N . THR A 1 354 ? -25.047 6.643 7.129 1.00 86.25 354 THR A N 1
ATOM 2778 C CA . THR A 1 354 ? -24.253 7.306 8.156 1.00 86.25 354 THR A CA 1
ATOM 2779 C C . THR A 1 354 ? -23.036 6.450 8.506 1.00 86.25 354 THR A C 1
ATOM 2781 O O . THR A 1 354 ? -23.140 5.290 8.899 1.00 86.25 354 THR A O 1
ATOM 2784 N N . LEU A 1 355 ? -21.855 7.028 8.317 1.00 92.94 355 LEU A N 1
ATOM 2785 C CA . LEU A 1 355 ? -20.586 6.425 8.701 1.00 92.94 355 LEU A CA 1
ATOM 2786 C C . LEU A 1 355 ? -20.149 6.989 10.060 1.00 92.94 355 LEU A C 1
ATOM 2788 O O . LEU A 1 355 ? -20.406 8.167 10.324 1.00 92.94 355 LEU A O 1
ATOM 2792 N N . PRO A 1 356 ? -19.462 6.207 10.912 1.00 93.12 356 PRO A N 1
ATOM 2793 C CA . PRO A 1 356 ? -18.817 6.750 12.103 1.00 93.12 356 PRO A CA 1
ATOM 2794 C C . PRO A 1 356 ? -17.798 7.840 11.741 1.00 93.12 356 PRO A C 1
ATOM 2796 O O . PRO A 1 356 ? -17.215 7.825 10.657 1.00 93.12 356 PRO A O 1
ATOM 2799 N N . ILE A 1 357 ? -17.532 8.756 12.666 1.00 93.81 357 ILE A N 1
ATOM 2800 C CA . ILE A 1 357 ? -16.458 9.748 12.579 1.00 93.81 357 ILE A CA 1
ATOM 2801 C C . ILE A 1 357 ? -15.129 9.038 12.339 1.00 93.81 357 ILE A C 1
ATOM 2803 O O . ILE A 1 357 ? -14.747 8.123 13.074 1.00 93.81 357 ILE A O 1
ATOM 2807 N N . GLY A 1 358 ? -14.413 9.485 11.315 1.00 91.94 358 GLY A N 1
ATOM 2808 C CA . GLY A 1 358 ? -13.177 8.867 10.871 1.00 91.94 358 GLY A CA 1
ATOM 2809 C C . GLY A 1 358 ? -12.867 9.174 9.414 1.00 91.94 358 GLY A C 1
ATOM 2810 O O . GLY A 1 358 ? -13.650 9.807 8.704 1.00 91.94 358 GLY A O 1
ATOM 2811 N N . LYS A 1 359 ? -11.703 8.701 8.977 1.00 90.75 359 LYS A N 1
ATOM 2812 C CA . LYS A 1 359 ? -11.257 8.771 7.588 1.00 90.75 359 LYS A CA 1
ATOM 2813 C C . LYS A 1 359 ? -11.435 7.403 6.938 1.00 90.75 359 LYS A C 1
ATOM 2815 O O . LYS A 1 359 ? -11.164 6.376 7.561 1.00 90.75 359 LYS A O 1
ATOM 2820 N N . TYR A 1 360 ? -11.891 7.407 5.693 1.00 93.12 360 TYR A N 1
ATOM 2821 C CA . TYR A 1 360 ? -12.172 6.210 4.915 1.00 93.12 360 TYR A CA 1
ATOM 2822 C C . TYR A 1 360 ? -11.681 6.359 3.483 1.00 93.12 360 TYR A C 1
ATOM 2824 O O . TYR A 1 360 ? -11.534 7.467 2.958 1.00 93.12 360 TYR A O 1
ATOM 2832 N N . ARG A 1 361 ? -11.474 5.215 2.833 1.00 93.69 361 ARG A N 1
ATOM 2833 C CA . ARG A 1 361 ? -11.067 5.124 1.432 1.00 93.69 361 ARG A CA 1
ATOM 2834 C C . ARG A 1 361 ? -12.133 4.360 0.665 1.00 93.69 361 ARG A C 1
ATOM 2836 O O . ARG A 1 361 ? -12.301 3.161 0.870 1.00 93.69 361 ARG A O 1
ATOM 2843 N N . ALA A 1 362 ? -12.876 5.069 -0.176 1.00 96.06 362 ALA A N 1
ATOM 2844 C CA . ALA A 1 362 ? -13.912 4.504 -1.027 1.00 96.06 362 ALA A CA 1
ATOM 2845 C C . ALA A 1 362 ? -13.305 4.181 -2.390 1.00 96.06 362 ALA A C 1
ATOM 2847 O O . ALA A 1 362 ? -12.927 5.085 -3.130 1.00 96.06 362 ALA A O 1
ATOM 2848 N N . ASN A 1 363 ? -13.170 2.898 -2.696 1.00 96.81 363 ASN A N 1
ATOM 2849 C CA . ASN A 1 363 ? -12.481 2.388 -3.871 1.00 96.81 363 ASN A CA 1
ATOM 2850 C C . ASN A 1 363 ? -13.490 1.928 -4.912 1.00 96.81 363 ASN A C 1
ATOM 2852 O O . ASN A 1 363 ? -14.462 1.264 -4.567 1.00 96.81 363 ASN A O 1
ATOM 2856 N N . LEU A 1 364 ? -13.221 2.241 -6.173 1.00 98.19 364 LEU A N 1
ATOM 2857 C CA . LEU A 1 364 ? -13.920 1.715 -7.334 1.00 98.19 364 LEU A CA 1
ATOM 2858 C C . LEU A 1 364 ? -12.909 0.981 -8.212 1.00 98.19 364 LEU A C 1
ATOM 2860 O O . LEU A 1 364 ? -11.912 1.570 -8.625 1.00 98.19 364 LEU A O 1
ATOM 2864 N N . ILE A 1 365 ? -13.188 -0.278 -8.529 1.00 98.25 365 ILE A N 1
ATOM 2865 C CA . ILE A 1 365 ? -12.470 -1.064 -9.533 1.00 98.25 365 ILE A CA 1
ATOM 2866 C C . ILE A 1 365 ? -13.450 -1.355 -10.665 1.00 98.25 365 ILE A C 1
ATOM 2868 O O . ILE A 1 365 ? -14.526 -1.892 -10.419 1.00 98.25 365 ILE A O 1
ATOM 2872 N N . ILE A 1 366 ? -13.080 -1.005 -11.897 1.00 97.75 366 ILE A N 1
ATOM 2873 C CA . ILE A 1 366 ? -13.844 -1.338 -13.102 1.00 97.75 366 ILE A CA 1
ATOM 2874 C C . ILE A 1 366 ? -13.122 -2.456 -13.836 1.00 97.75 366 ILE A C 1
ATOM 2876 O O . ILE A 1 366 ? -11.919 -2.365 -14.096 1.00 97.75 366 ILE A O 1
ATOM 2880 N N . SER A 1 367 ? -13.858 -3.495 -14.204 1.00 97.75 367 SER A N 1
ATOM 2881 C CA . SER A 1 367 ? -13.327 -4.664 -14.891 1.00 97.75 367 SER A CA 1
ATOM 2882 C C . SER A 1 367 ? -14.198 -5.089 -16.071 1.00 97.75 367 SER A C 1
ATOM 2884 O O . SER A 1 367 ? -15.342 -4.667 -16.244 1.00 97.75 367 SER A O 1
ATOM 2886 N N . LYS A 1 368 ? -13.607 -5.908 -16.937 1.00 96.00 368 LYS A N 1
ATOM 2887 C CA . LYS A 1 368 ? -14.275 -6.554 -18.060 1.00 96.00 368 LYS A CA 1
ATOM 2888 C C . LYS A 1 368 ? -13.723 -7.959 -18.216 1.00 96.00 368 LYS A C 1
ATOM 2890 O O . LYS A 1 368 ? -12.505 -8.134 -18.256 1.00 96.00 368 LYS A O 1
ATOM 2895 N N . ASP A 1 369 ? -14.614 -8.944 -18.273 1.00 94.81 369 ASP A N 1
ATOM 2896 C CA . ASP A 1 369 ? -14.272 -10.361 -18.440 1.00 94.81 369 ASP A CA 1
ATOM 2897 C C . ASP A 1 369 ? -13.245 -10.830 -17.386 1.00 94.81 369 ASP A C 1
ATOM 2899 O O . ASP A 1 369 ? -12.255 -11.500 -17.683 1.00 94.81 369 ASP A O 1
ATOM 2903 N N . GLY A 1 370 ? -13.445 -10.385 -16.138 1.00 95.44 370 GLY A N 1
ATOM 2904 C CA . GLY A 1 370 ? -12.567 -10.682 -15.003 1.00 95.44 370 GLY A CA 1
ATOM 2905 C C . GLY A 1 370 ? -11.226 -9.934 -14.984 1.00 95.44 370 GLY A C 1
ATOM 2906 O O . GLY A 1 370 ? -10.422 -10.176 -14.086 1.00 95.44 370 GLY A O 1
ATOM 2907 N N . LYS A 1 371 ? -10.963 -9.025 -15.934 1.00 97.75 371 LYS A N 1
ATOM 2908 C CA . LYS A 1 371 ? -9.725 -8.231 -16.013 1.00 97.75 371 LYS A CA 1
ATOM 2909 C C . LYS A 1 371 ? -9.965 -6.781 -15.634 1.00 97.75 371 LYS A C 1
ATOM 2911 O O . LYS A 1 371 ? -10.883 -6.146 -16.148 1.00 97.75 371 LYS A O 1
ATOM 2916 N N . VAL A 1 372 ? -9.121 -6.237 -14.767 1.00 98.06 372 VAL A N 1
ATOM 2917 C CA . VAL A 1 372 ? -9.217 -4.848 -14.313 1.00 98.06 372 VAL A CA 1
ATOM 2918 C C . VAL A 1 372 ? -8.863 -3.902 -15.456 1.00 98.06 372 VAL A C 1
ATOM 2920 O O . VAL A 1 372 ? -7.784 -4.005 -16.034 1.00 98.06 372 VAL A O 1
ATOM 2923 N N . ILE A 1 373 ? -9.766 -2.975 -15.775 1.00 96.44 373 ILE A N 1
ATOM 2924 C CA . ILE A 1 373 ? -9.529 -1.898 -16.738 1.00 96.44 373 ILE A CA 1
ATOM 2925 C C . ILE A 1 373 ? -8.840 -0.725 -16.049 1.00 96.44 373 ILE A C 1
ATOM 2927 O O . ILE A 1 373 ? -7.838 -0.227 -16.553 1.00 96.44 373 ILE A O 1
ATOM 2931 N N . ASN A 1 374 ? -9.403 -0.259 -14.933 1.00 96.62 374 ASN A N 1
ATOM 2932 C CA . ASN A 1 374 ? -8.877 0.858 -14.157 1.00 96.62 374 ASN A CA 1
ATOM 2933 C C . ASN A 1 374 ? -9.496 0.866 -12.751 1.00 96.62 374 ASN A C 1
ATOM 2935 O O . ASN A 1 374 ? -10.483 0.177 -12.484 1.00 96.62 374 ASN A O 1
ATOM 2939 N N . PHE A 1 375 ? -8.930 1.675 -11.865 1.00 96.56 375 PHE A N 1
ATOM 2940 C CA . PHE A 1 375 ? -9.380 1.855 -10.492 1.00 96.56 375 PHE A CA 1
ATOM 2941 C C . PHE A 1 375 ? -9.357 3.335 -10.099 1.00 96.56 375 PHE A C 1
ATOM 2943 O O . PHE A 1 375 ? -8.733 4.151 -10.774 1.00 96.56 375 PHE A O 1
ATOM 2950 N N . ALA A 1 376 ? -10.032 3.699 -9.013 1.00 95.31 376 ALA A N 1
ATOM 2951 C CA . ALA A 1 376 ? -9.964 5.024 -8.403 1.00 95.31 376 ALA A CA 1
ATOM 2952 C C . ALA A 1 376 ? -10.379 4.978 -6.932 1.00 95.31 376 ALA A C 1
ATOM 2954 O O . ALA A 1 376 ? -11.061 4.051 -6.496 1.00 95.31 376 ALA A O 1
ATOM 2955 N N . THR A 1 377 ? -10.013 6.017 -6.188 1.00 94.06 377 THR A N 1
ATOM 2956 C CA . THR A 1 377 ? -10.323 6.144 -4.767 1.00 94.06 377 THR A CA 1
ATOM 2957 C C . THR A 1 377 ? -10.787 7.561 -4.434 1.00 94.06 377 THR A C 1
ATOM 2959 O O . THR A 1 377 ? -10.177 8.550 -4.844 1.00 94.06 377 THR A O 1
ATOM 2962 N N . ASN A 1 378 ? -11.866 7.671 -3.659 1.00 92.56 378 ASN A N 1
ATOM 2963 C CA . ASN A 1 378 ? -12.224 8.891 -2.936 1.00 92.56 378 ASN A CA 1
ATOM 2964 C C . ASN A 1 378 ? -11.795 8.760 -1.478 1.00 92.56 378 ASN A C 1
ATOM 2966 O O . ASN A 1 378 ? -11.937 7.697 -0.869 1.00 92.56 378 ASN A O 1
ATOM 2970 N N . ILE A 1 379 ? -11.335 9.864 -0.905 1.00 91.69 379 ILE A N 1
ATOM 2971 C CA . ILE A 1 379 ? -11.194 9.998 0.537 1.00 91.69 379 ILE A CA 1
ATOM 2972 C C . ILE A 1 379 ? -12.488 10.552 1.095 1.00 91.69 379 ILE A C 1
ATOM 2974 O O . ILE A 1 379 ? -12.961 11.593 0.647 1.00 91.69 379 ILE A O 1
ATOM 2978 N N . LEU A 1 380 ? -13.050 9.841 2.066 1.00 93.25 380 LEU A N 1
ATOM 2979 C CA . LEU A 1 380 ? -14.202 10.298 2.826 1.00 93.25 380 LEU A CA 1
ATOM 2980 C C . LEU A 1 380 ? -13.720 10.634 4.233 1.00 93.25 380 LEU A C 1
ATOM 2982 O O . LEU A 1 380 ? -13.123 9.788 4.896 1.00 93.25 380 LEU A O 1
ATOM 2986 N N . GLU A 1 381 ? -13.974 11.849 4.694 1.00 92.75 381 GLU A N 1
ATOM 2987 C CA . GLU A 1 381 ? -13.717 12.245 6.074 1.00 92.75 381 GLU A CA 1
ATOM 2988 C C . GLU A 1 381 ? -15.033 12.615 6.741 1.00 92.75 381 GLU A C 1
ATOM 2990 O O . GLU A 1 381 ? -15.714 13.561 6.350 1.00 92.75 381 GLU A O 1
ATOM 2995 N N . ILE A 1 382 ? -15.390 11.850 7.763 1.00 94.44 382 ILE A N 1
ATOM 2996 C CA . ILE A 1 382 ? -16.560 12.118 8.580 1.00 94.44 382 ILE A CA 1
ATOM 2997 C C . ILE A 1 382 ? -16.084 12.812 9.840 1.00 94.44 382 ILE A C 1
ATOM 2999 O O . ILE A 1 382 ? -15.336 12.241 10.634 1.00 94.44 382 ILE A O 1
ATOM 3003 N N . THR A 1 383 ? -16.530 14.046 10.011 1.00 92.62 383 THR A N 1
ATOM 3004 C CA . THR A 1 383 ? -16.230 14.887 11.165 1.00 92.62 383 THR A CA 1
ATOM 3005 C C . THR A 1 383 ? -17.468 15.030 12.039 1.00 92.62 383 THR A C 1
ATOM 3007 O O . THR A 1 383 ? -18.580 14.663 11.662 1.00 92.62 383 THR A O 1
ATOM 3010 N N . GLY A 1 384 ? -17.302 15.553 13.244 1.00 88.00 384 GLY A N 1
ATOM 3011 C CA . GLY A 1 384 ? -18.434 15.856 14.101 1.00 88.00 384 GLY A CA 1
ATOM 3012 C C . GLY A 1 384 ? -17.995 16.642 15.319 1.00 88.00 384 GLY A C 1
ATOM 3013 O O . GLY A 1 384 ? -16.911 16.419 15.860 1.00 88.00 384 GLY A O 1
ATOM 3014 N N . ALA A 1 385 ? -18.858 17.548 15.777 1.00 82.62 385 ALA A N 1
ATOM 3015 C CA . ALA A 1 385 ? -18.638 18.248 17.040 1.00 82.62 385 ALA A CA 1
ATOM 3016 C C . ALA A 1 385 ? -18.531 17.256 18.217 1.00 82.62 385 ALA A C 1
ATOM 3018 O O . ALA A 1 385 ? -17.778 17.494 19.159 1.00 82.62 385 ALA A O 1
ATOM 3019 N N . LEU A 1 386 ? -19.237 16.125 18.115 1.00 84.62 386 LEU A N 1
ATOM 3020 C CA . LEU A 1 386 ? -19.365 15.077 19.124 1.00 84.62 386 LEU A CA 1
ATOM 3021 C C . LEU A 1 386 ? -18.363 13.956 18.858 1.00 84.62 386 LEU A C 1
ATOM 3023 O O . LEU A 1 386 ? -18.586 13.138 17.971 1.00 84.62 386 LEU A O 1
ATOM 3027 N N . HIS A 1 387 ? -17.258 13.908 19.594 1.00 90.12 387 HIS A N 1
ATOM 3028 C CA . HIS A 1 387 ? -16.214 12.914 19.347 1.00 90.12 387 HIS A CA 1
ATOM 3029 C C . HIS A 1 387 ? -15.414 12.590 20.613 1.00 90.12 387 HIS A C 1
ATOM 3031 O O . HIS A 1 387 ? -15.442 13.317 21.607 1.00 90.12 387 HIS A O 1
ATOM 3037 N N . ILE A 1 388 ? -14.677 11.483 20.567 1.00 93.25 388 ILE A N 1
ATOM 3038 C CA . ILE A 1 388 ? -13.680 11.116 21.568 1.00 93.25 388 ILE A CA 1
ATOM 3039 C C . ILE A 1 388 ? -12.457 12.011 21.358 1.00 93.25 388 ILE A C 1
ATOM 3041 O O . ILE A 1 388 ? -11.666 11.798 20.434 1.00 93.25 388 ILE A O 1
ATOM 3045 N N . GLN A 1 389 ? -12.278 13.001 22.226 1.00 92.81 389 GLN A N 1
ATOM 3046 C CA . GLN A 1 389 ? -11.142 13.916 22.205 1.00 92.81 389 GLN A CA 1
ATOM 3047 C C . GLN A 1 389 ? -9.836 13.155 22.469 1.00 92.81 389 GLN A C 1
ATOM 3049 O O . GLN A 1 389 ? -8.941 13.156 21.621 1.00 92.81 389 GLN A O 1
ATOM 3054 N N . SER A 1 390 ? -9.758 12.398 23.567 1.00 93.50 390 SER A N 1
ATOM 3055 C CA . SER A 1 390 ? -8.589 11.576 23.905 1.00 93.50 390 SER A CA 1
ATOM 3056 C C . SER A 1 390 ? -8.972 10.215 24.488 1.00 93.50 390 SER A C 1
ATOM 3058 O O . SER A 1 390 ? -10.051 10.031 25.056 1.00 93.50 390 SER A O 1
ATOM 3060 N N . LEU A 1 391 ? -8.072 9.251 24.291 1.00 94.94 391 LEU A N 1
ATOM 3061 C CA . LEU A 1 391 ? -8.066 7.945 24.940 1.00 94.94 391 LEU A CA 1
ATOM 3062 C C . LEU A 1 391 ? -6.669 7.768 25.527 1.00 94.94 391 LEU A C 1
ATOM 3064 O O . LEU A 1 391 ? -5.720 7.472 24.797 1.00 94.94 391 LEU A O 1
ATOM 3068 N N . ASP A 1 392 ? -6.570 7.966 26.833 1.00 95.12 392 ASP A N 1
ATOM 3069 C CA . ASP A 1 392 ? -5.311 7.958 27.561 1.00 95.12 392 ASP A CA 1
ATOM 3070 C C . ASP A 1 392 ? -5.276 6.739 28.479 1.00 95.12 392 ASP A C 1
ATOM 3072 O O . ASP A 1 392 ? -6.211 6.487 29.239 1.00 95.12 392 ASP A O 1
ATOM 3076 N N . ILE A 1 393 ? -4.197 5.965 28.403 1.00 93.12 393 ILE A N 1
ATOM 3077 C CA . ILE A 1 393 ? -3.903 4.886 29.349 1.00 93.12 393 ILE A CA 1
ATOM 3078 C C . ILE A 1 393 ? -2.756 5.384 30.224 1.00 93.12 393 ILE A C 1
ATOM 3080 O O . ILE A 1 393 ? -1.816 5.991 29.713 1.00 93.12 393 ILE A O 1
ATOM 3084 N N . ASN A 1 394 ? -2.820 5.137 31.533 1.00 89.50 394 ASN A N 1
ATOM 3085 C CA . ASN A 1 394 ? -1.873 5.723 32.488 1.00 89.50 394 ASN A CA 1
ATOM 3086 C C . ASN A 1 394 ? -0.413 5.299 32.238 1.00 89.50 394 ASN A C 1
ATOM 3088 O O . ASN A 1 394 ? 0.512 6.006 32.631 1.00 89.50 394 ASN A O 1
ATOM 3092 N N . ARG A 1 395 ? -0.204 4.133 31.611 1.00 90.50 395 ARG A N 1
ATOM 3093 C CA . ARG A 1 395 ? 1.101 3.563 31.250 1.00 90.50 395 ARG A CA 1
ATOM 3094 C C . ARG A 1 395 ? 0.993 2.822 29.916 1.00 90.50 395 ARG A C 1
ATOM 3096 O O . ARG A 1 395 ? -0.090 2.410 29.514 1.00 90.50 395 ARG A O 1
ATOM 3103 N N . ASN A 1 396 ? 2.132 2.601 29.262 1.00 88.44 396 ASN A N 1
ATOM 3104 C CA . ASN A 1 396 ? 2.209 1.803 28.030 1.00 88.44 396 ASN A CA 1
ATOM 3105 C C . ASN A 1 396 ? 2.510 0.314 28.287 1.00 88.44 396 ASN A C 1
ATOM 3107 O O . ASN A 1 396 ? 2.413 -0.487 27.361 1.00 88.44 396 ASN A O 1
ATOM 3111 N N . ALA A 1 397 ? 2.879 -0.048 29.519 1.00 91.62 397 ALA A N 1
ATOM 3112 C CA . ALA A 1 397 ? 3.216 -1.408 29.924 1.00 91.62 397 ALA A CA 1
ATOM 3113 C C . ALA A 1 397 ? 2.778 -1.669 31.371 1.00 91.62 397 ALA A C 1
ATOM 3115 O O . ALA A 1 397 ? 2.980 -0.804 32.232 1.00 91.62 397 ALA A O 1
ATOM 3116 N N . PHE A 1 398 ? 2.229 -2.857 31.616 1.00 93.88 398 PHE A N 1
ATOM 3117 C CA . PHE A 1 398 ? 1.698 -3.297 32.906 1.00 93.88 398 PHE A CA 1
ATOM 3118 C C . PHE A 1 398 ? 2.169 -4.715 33.236 1.00 93.88 398 PHE A C 1
ATOM 3120 O O . PHE A 1 398 ? 2.262 -5.563 32.350 1.00 93.88 398 PHE A O 1
ATOM 3127 N N . CYS A 1 399 ? 2.417 -5.010 34.507 1.00 92.50 399 CYS A N 1
ATOM 3128 C CA . CYS A 1 399 ? 2.522 -6.391 34.965 1.00 92.50 399 CYS A CA 1
ATOM 3129 C C . CYS A 1 399 ? 1.132 -7.045 34.956 1.00 92.50 399 CYS A C 1
ATOM 3131 O O . CYS A 1 399 ? 0.122 -6.384 35.180 1.00 92.50 399 CYS A O 1
ATOM 3133 N N . SER A 1 400 ? 1.066 -8.361 34.764 1.00 89.62 400 SER A N 1
ATOM 3134 C CA . SER A 1 400 ? -0.184 -9.137 34.755 1.00 89.62 400 SER A CA 1
ATOM 3135 C C . SER A 1 400 ? -1.010 -9.023 36.044 1.00 89.62 400 SER A C 1
ATOM 3137 O O . SER A 1 400 ? -2.214 -9.253 36.017 1.00 89.62 400 SER A O 1
ATOM 3139 N N . SER A 1 401 ? -0.384 -8.658 37.165 1.00 89.38 401 SER A N 1
ATOM 3140 C CA . SER A 1 401 ? -1.045 -8.407 38.450 1.00 89.38 401 SER A CA 1
ATOM 3141 C C . SER A 1 401 ? -1.533 -6.965 38.630 1.00 89.38 401 SER A C 1
ATOM 3143 O O . SER A 1 401 ? -2.237 -6.681 39.595 1.00 89.38 401 SER A O 1
ATOM 3145 N N . GLU A 1 402 ? -1.115 -6.037 37.767 1.00 90.94 402 GLU A N 1
ATOM 3146 C CA . GLU A 1 402 ? -1.501 -4.630 37.855 1.00 90.94 402 GLU A CA 1
ATOM 3147 C C . GLU A 1 402 ? -2.877 -4.398 37.222 1.00 90.94 402 GLU A C 1
ATOM 3149 O O . GLU A 1 402 ? -3.296 -5.078 36.281 1.00 90.94 402 GLU A O 1
ATOM 3154 N N . GLN A 1 403 ? -3.579 -3.386 37.730 1.00 92.56 403 GLN A N 1
ATOM 3155 C CA . GLN A 1 403 ? -4.793 -2.894 37.100 1.00 92.56 403 GLN A CA 1
ATOM 3156 C C . GLN A 1 403 ? -4.424 -1.988 35.923 1.00 92.56 403 GLN A C 1
ATOM 3158 O O . GLN A 1 403 ? -3.645 -1.043 36.069 1.00 92.56 403 GLN A O 1
ATOM 3163 N N . VAL A 1 404 ? -5.031 -2.235 34.766 1.00 94.25 404 VAL A N 1
ATOM 3164 C CA . VAL A 1 404 ? -4.973 -1.307 33.639 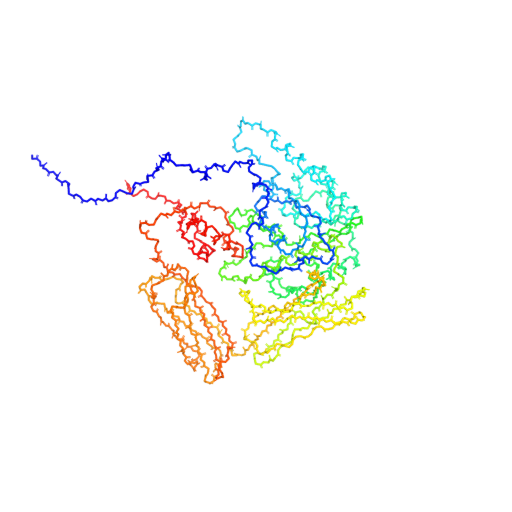1.00 94.25 404 VAL A CA 1
ATOM 3165 C C . VAL A 1 404 ? -6.049 -0.262 33.851 1.00 94.25 404 VAL A C 1
ATOM 3167 O O . VAL A 1 404 ? -7.230 -0.591 33.958 1.00 94.25 404 VAL A O 1
ATOM 3170 N N . SER A 1 405 ? -5.646 1.002 33.901 1.00 94.88 405 SER A N 1
ATOM 3171 C CA . SER A 1 405 ? -6.551 2.134 34.076 1.00 94.88 405 SER A CA 1
ATOM 3172 C C . SER A 1 405 ? -6.252 3.250 33.086 1.00 94.88 405 SER A C 1
ATOM 3174 O O . SER A 1 405 ? -5.110 3.446 32.655 1.00 94.88 405 SER A O 1
ATOM 3176 N N . GLY A 1 406 ? -7.289 4.004 32.747 1.00 95.69 406 GLY A N 1
ATOM 3177 C CA . GLY A 1 406 ? -7.185 5.103 31.803 1.00 95.69 406 GLY A CA 1
ATOM 3178 C C . GLY A 1 406 ? -8.395 6.021 31.832 1.00 95.69 406 GLY A C 1
ATOM 3179 O O . GLY A 1 406 ? -9.335 5.831 32.606 1.00 95.69 406 GLY A O 1
ATOM 3180 N N . THR A 1 407 ? -8.342 7.037 30.979 1.00 96.44 407 THR A N 1
ATOM 3181 C CA . THR A 1 407 ? -9.363 8.075 30.857 1.00 96.44 407 THR A CA 1
ATOM 3182 C C . THR A 1 407 ? -9.777 8.242 29.401 1.00 96.44 407 THR A C 1
ATOM 3184 O O . THR A 1 407 ? -8.941 8.320 28.501 1.00 96.44 407 THR A O 1
ATOM 3187 N N . VAL A 1 408 ? -11.083 8.336 29.174 1.00 96.31 408 VAL A N 1
ATOM 3188 C CA . VAL A 1 408 ? -11.675 8.760 27.904 1.00 96.31 408 VAL A CA 1
ATOM 3189 C C . VAL A 1 408 ? -12.206 10.175 28.085 1.00 96.31 408 VAL A C 1
ATOM 3191 O O . VAL A 1 408 ? -13.008 10.417 28.988 1.00 96.31 408 VAL A O 1
ATOM 3194 N N . ARG A 1 409 ? -11.778 11.109 27.233 1.00 95.25 409 ARG A N 1
ATOM 3195 C CA . ARG A 1 409 ? -12.308 12.481 27.203 1.00 95.25 409 ARG A CA 1
ATOM 3196 C C . ARG A 1 409 ? -13.166 12.672 25.968 1.00 95.25 409 ARG A C 1
ATOM 3198 O O . ARG A 1 409 ? -12.758 12.307 24.866 1.00 95.25 409 ARG A O 1
ATOM 3205 N N . LEU A 1 410 ? -14.351 13.230 26.154 1.00 93.12 410 LEU A N 1
ATOM 3206 C CA . LEU A 1 410 ? -15.352 13.458 25.123 1.00 93.12 410 LEU A CA 1
ATOM 3207 C C . LEU A 1 410 ? -15.559 14.953 24.929 1.00 93.12 410 LEU A C 1
ATOM 3209 O O . LEU A 1 410 ? -15.578 15.715 25.892 1.00 93.12 410 LEU A O 1
ATOM 3213 N N . ASN A 1 411 ? -15.789 15.351 23.685 1.00 88.88 411 ASN A N 1
ATOM 3214 C CA . ASN A 1 411 ? -16.227 16.697 23.364 1.00 88.88 411 ASN A CA 1
ATOM 3215 C C . ASN A 1 411 ? -17.760 16.726 23.228 1.00 88.88 411 ASN A C 1
ATOM 3217 O O . ASN A 1 411 ? -18.309 16.046 22.359 1.00 88.88 411 ASN A O 1
ATOM 3221 N N . ASN A 1 412 ? -18.436 17.505 24.081 1.00 81.19 412 ASN A N 1
ATOM 3222 C CA . ASN A 1 412 ? -19.886 17.776 24.068 1.00 81.19 412 ASN A CA 1
ATOM 3223 C C . ASN A 1 412 ? -20.837 16.552 23.995 1.00 81.19 412 ASN A C 1
ATOM 3225 O O . ASN A 1 412 ? -21.825 16.625 23.271 1.00 81.19 412 ASN A O 1
ATOM 3229 N N . PRO A 1 413 ? -20.618 15.433 24.711 1.00 78.38 413 PRO A N 1
ATOM 3230 C CA . PRO A 1 413 ? -21.369 14.191 24.490 1.00 78.38 413 PRO A CA 1
ATOM 3231 C C . PRO A 1 413 ? -22.900 14.366 24.613 1.00 78.38 413 PRO A C 1
ATOM 3233 O O . PRO A 1 413 ? -23.374 14.948 25.591 1.00 78.38 413 PRO A O 1
ATOM 3236 N N . PRO A 1 414 ? -23.702 13.848 23.660 1.00 72.50 414 PRO A N 1
ATOM 3237 C CA . PRO A 1 414 ? -25.150 14.028 23.686 1.00 72.50 414 PRO A CA 1
ATOM 3238 C C . PRO A 1 414 ? -25.792 13.254 24.843 1.00 72.50 414 PRO A C 1
ATOM 3240 O O . PRO A 1 414 ? -25.309 12.194 25.260 1.00 72.50 414 PRO A O 1
ATOM 3243 N N . GLN A 1 415 ? -26.914 13.758 25.360 1.00 80.44 415 GLN A N 1
ATOM 3244 C CA . GLN A 1 415 ? -27.632 13.113 26.460 1.00 80.44 415 GLN A CA 1
ATOM 3245 C C . GLN A 1 415 ? -28.048 11.684 26.072 1.00 80.44 415 GLN A C 1
ATOM 3247 O O . GLN A 1 415 ? -28.594 11.448 24.999 1.00 80.44 415 GLN A O 1
ATOM 3252 N N . GLY A 1 416 ? -27.769 10.716 26.949 1.00 84.12 416 GLY A N 1
ATOM 3253 C CA . GLY A 1 416 ? -28.078 9.302 26.705 1.00 84.12 416 GLY A CA 1
ATOM 3254 C C . GLY A 1 416 ? -27.031 8.537 25.887 1.00 84.12 416 GLY A C 1
ATOM 3255 O O . GLY A 1 416 ? -27.184 7.328 25.724 1.00 84.12 416 GLY A O 1
ATOM 3256 N N . SER A 1 417 ? -25.957 9.192 25.425 1.00 91.25 417 SER A N 1
ATOM 3257 C CA . SER A 1 417 ? -24.827 8.491 24.805 1.00 91.25 417 SER A CA 1
ATOM 3258 C C . SER A 1 417 ? -24.044 7.637 25.806 1.00 91.25 417 SER A C 1
ATOM 3260 O O . SER A 1 417 ? -24.048 7.868 27.024 1.00 91.25 417 SER A O 1
ATOM 3262 N N . LYS A 1 418 ? -23.380 6.612 25.273 1.00 94.62 418 LYS A N 1
ATOM 3263 C CA . LYS A 1 418 ? -22.634 5.608 26.033 1.00 94.62 418 LYS A CA 1
ATOM 3264 C C . LYS A 1 418 ? -21.219 5.470 25.493 1.00 94.62 418 LYS A C 1
ATOM 3266 O O . LYS A 1 418 ? -20.980 5.641 24.300 1.00 94.62 418 LYS A O 1
ATOM 3271 N N . ILE A 1 419 ? -20.295 5.102 26.371 1.00 95.56 419 ILE A N 1
ATOM 3272 C CA . ILE A 1 419 ? -18.948 4.676 26.000 1.00 95.56 419 ILE A CA 1
ATOM 3273 C C . ILE A 1 419 ? -18.805 3.190 26.278 1.00 95.56 419 ILE A C 1
ATOM 3275 O O . ILE A 1 419 ? -18.972 2.746 27.411 1.00 95.56 419 ILE A O 1
ATOM 3279 N N . LEU A 1 420 ? -18.488 2.435 25.233 1.00 96.75 420 LEU A N 1
ATOM 3280 C CA . LEU A 1 420 ? -18.182 1.014 25.294 1.00 96.75 420 LEU A CA 1
ATOM 3281 C C . LEU A 1 420 ? -16.664 0.840 25.246 1.00 96.75 420 LEU A C 1
ATOM 3283 O O . LEU A 1 420 ? -16.044 1.116 24.220 1.00 96.75 420 LEU A O 1
ATOM 3287 N N . VAL A 1 421 ? -16.076 0.381 26.348 1.00 96.88 421 VAL A N 1
ATOM 3288 C CA . VAL A 1 421 ? -14.653 0.038 26.446 1.00 96.88 421 VAL A CA 1
ATOM 3289 C C . VAL A 1 421 ? -14.522 -1.474 26.346 1.00 96.88 421 VAL A C 1
ATOM 3291 O O . VAL A 1 421 ? -15.070 -2.197 27.178 1.00 96.88 421 VAL A O 1
ATOM 3294 N N . ARG A 1 422 ? -13.785 -1.947 25.342 1.00 97.00 422 ARG A N 1
ATOM 3295 C CA . ARG A 1 422 ? -13.444 -3.360 25.166 1.00 97.00 422 ARG A CA 1
ATOM 3296 C C . ARG A 1 422 ? -11.934 -3.553 25.171 1.00 97.00 422 ARG A C 1
ATOM 3298 O O . ARG A 1 422 ? -11.219 -2.808 24.504 1.00 97.00 422 ARG A O 1
ATOM 3305 N N . HIS A 1 423 ? -11.467 -4.556 25.902 1.00 95.69 423 HIS A N 1
ATOM 3306 C CA . HIS A 1 423 ? -10.068 -4.974 25.962 1.00 95.69 423 HIS A CA 1
ATOM 3307 C C . HIS A 1 423 ? -9.907 -6.315 25.261 1.00 95.69 423 HIS A C 1
ATOM 3309 O O . HIS A 1 423 ? -10.639 -7.263 25.545 1.00 95.69 423 HIS A O 1
ATOM 3315 N N . PHE A 1 424 ? -8.929 -6.373 24.367 1.00 95.44 424 PHE A N 1
ATOM 3316 C CA . PHE A 1 424 ? -8.549 -7.562 23.635 1.00 95.44 424 PHE A CA 1
ATOM 3317 C C . PHE A 1 424 ? -7.068 -7.867 23.814 1.00 95.44 424 PHE A C 1
ATOM 3319 O O . PHE A 1 424 ? -6.241 -6.969 24.011 1.00 95.44 424 PHE A O 1
ATOM 3326 N N . ASP A 1 425 ? -6.735 -9.141 23.666 1.00 93.81 425 ASP A N 1
ATOM 3327 C CA . ASP A 1 425 ? -5.367 -9.551 23.392 1.00 93.81 425 ASP A CA 1
ATOM 3328 C C . ASP A 1 425 ? -5.097 -9.645 21.883 1.00 93.81 425 ASP A C 1
ATOM 3330 O O . ASP A 1 425 ? -5.987 -9.486 21.048 1.00 93.81 425 ASP A O 1
ATOM 3334 N N . ASN A 1 426 ? -3.847 -9.911 21.511 1.00 91.69 426 ASN A N 1
ATOM 3335 C CA . ASN A 1 426 ? -3.422 -9.944 20.111 1.00 91.69 426 ASN A CA 1
ATOM 3336 C C . ASN A 1 426 ? -3.753 -11.280 19.400 1.00 91.69 426 ASN A C 1
ATOM 3338 O O . ASN A 1 426 ? -3.272 -11.544 18.295 1.00 91.69 426 ASN A O 1
ATOM 3342 N N . TYR A 1 427 ? -4.563 -12.138 20.033 1.00 92.50 427 TYR A N 1
ATOM 3343 C CA . TYR A 1 427 ? -5.301 -13.227 19.387 1.00 92.50 427 TYR A CA 1
ATOM 3344 C C . TYR A 1 427 ? -6.769 -12.853 19.128 1.00 92.50 427 TYR A C 1
ATOM 3346 O O . TYR A 1 427 ? -7.562 -13.728 18.789 1.00 92.50 427 TYR A O 1
ATOM 3354 N N . GLU A 1 428 ? -7.130 -11.573 19.272 1.00 92.56 428 GLU A N 1
ATOM 3355 C CA . GLU A 1 428 ? -8.493 -11.056 19.111 1.00 92.56 428 GLU A CA 1
ATOM 3356 C C . GLU A 1 428 ? -9.487 -11.607 20.152 1.00 92.56 428 GLU A C 1
ATOM 3358 O O . GLU A 1 428 ? -10.703 -11.554 19.951 1.00 92.56 428 GLU A O 1
ATOM 3363 N N . ARG A 1 429 ? -9.008 -12.128 21.292 1.00 94.56 429 ARG A N 1
ATOM 3364 C CA . ARG A 1 429 ? -9.899 -12.586 22.367 1.00 94.56 429 ARG A CA 1
ATOM 3365 C C . ARG A 1 429 ? -10.394 -11.383 23.157 1.00 94.56 429 ARG A C 1
ATOM 3367 O O . ARG A 1 429 ? -9.582 -10.617 23.667 1.00 94.56 429 ARG A O 1
ATOM 3374 N N . LEU A 1 430 ? -11.711 -11.237 23.292 1.00 95.50 430 LEU A N 1
ATOM 3375 C CA . LEU A 1 430 ? -12.316 -10.248 24.186 1.00 95.50 430 LEU A CA 1
ATOM 3376 C C . LEU A 1 430 ? -12.089 -10.684 25.639 1.00 95.50 430 LEU A C 1
ATOM 3378 O O . LEU A 1 430 ? -12.591 -11.728 26.049 1.00 95.50 430 LEU A O 1
ATOM 3382 N N . LEU A 1 431 ? -11.336 -9.891 26.396 1.00 94.31 431 LEU A N 1
ATOM 3383 C CA . LEU A 1 431 ? -11.004 -10.172 27.795 1.00 94.31 431 LEU A CA 1
ATOM 3384 C C . LEU A 1 431 ? -11.896 -9.387 28.757 1.00 94.31 431 LEU A C 1
ATOM 3386 O O . LEU A 1 431 ? -12.392 -9.944 29.730 1.00 94.31 431 LEU A O 1
ATOM 3390 N N . HIS A 1 432 ? -12.165 -8.115 28.451 1.00 94.88 432 HIS A N 1
ATOM 3391 C CA . HIS A 1 432 ? -13.086 -7.293 29.234 1.00 94.88 432 HIS A CA 1
ATOM 3392 C C . HIS A 1 432 ? -13.976 -6.433 28.348 1.00 94.88 432 HIS A C 1
ATOM 3394 O O . HIS A 1 432 ? -13.553 -5.920 27.311 1.00 94.88 432 HIS A O 1
ATOM 3400 N N . GLU A 1 433 ? -15.199 -6.212 28.818 1.00 96.19 433 GLU A N 1
ATOM 3401 C CA . GLU A 1 433 ? -16.154 -5.281 28.237 1.00 96.19 433 GLU A CA 1
ATOM 3402 C C . GLU A 1 433 ? -16.841 -4.494 29.352 1.00 96.19 433 GLU A C 1
ATOM 3404 O O . GLU A 1 433 ? -17.275 -5.060 30.356 1.00 96.19 433 GLU A O 1
ATOM 3409 N N . LYS A 1 434 ? -16.941 -3.174 29.186 1.00 95.69 434 LYS A N 1
ATOM 3410 C CA . LYS A 1 434 ? -17.687 -2.324 30.111 1.00 95.69 434 LYS A CA 1
ATOM 3411 C C . LYS A 1 434 ? -18.322 -1.143 29.396 1.00 95.69 434 LYS A C 1
ATOM 3413 O O . LYS A 1 434 ? -17.721 -0.536 28.509 1.00 95.69 434 LYS A O 1
ATOM 3418 N N . ILE A 1 435 ? -19.534 -0.803 29.823 1.00 95.75 435 ILE A N 1
ATOM 3419 C CA . ILE A 1 435 ? -20.301 0.334 29.319 1.00 95.75 435 ILE A CA 1
ATOM 3420 C C . ILE A 1 435 ? -20.361 1.415 30.396 1.00 95.75 435 ILE A C 1
ATOM 3422 O O . ILE A 1 435 ? -20.651 1.136 31.559 1.00 95.75 435 ILE A O 1
ATOM 3426 N N . PHE A 1 436 ? -20.120 2.654 29.986 1.00 94.00 436 PHE A N 1
ATOM 3427 C CA . PHE A 1 436 ? -20.187 3.846 30.819 1.00 94.00 436 PHE A CA 1
ATOM 3428 C C . PHE A 1 436 ? -21.196 4.834 30.237 1.00 94.00 436 PHE A C 1
ATOM 3430 O O . PHE A 1 436 ? -21.361 4.926 29.019 1.00 94.00 436 PHE A O 1
ATOM 3437 N N . ASN A 1 437 ? -21.851 5.604 31.104 1.00 91.44 437 ASN A N 1
ATOM 3438 C CA . ASN A 1 437 ? -22.652 6.743 30.665 1.00 91.44 437 ASN A CA 1
ATOM 3439 C C . ASN A 1 437 ? -21.720 7.884 30.256 1.00 91.44 437 ASN A C 1
ATOM 3441 O O . ASN A 1 437 ? -20.782 8.204 30.979 1.00 91.44 437 ASN A O 1
ATOM 3445 N N . ALA A 1 438 ? -21.998 8.529 29.126 1.00 87.12 438 ALA A N 1
ATOM 3446 C CA . ALA A 1 438 ? -21.139 9.585 28.600 1.00 87.12 438 ALA A CA 1
ATOM 3447 C C . ALA A 1 438 ? -21.422 10.987 29.180 1.00 87.12 438 ALA A C 1
ATOM 3449 O O . ALA A 1 438 ? -20.871 11.965 28.688 1.00 87.12 438 ALA A O 1
ATOM 3450 N N . LYS A 1 439 ? -22.275 11.106 30.211 1.00 74.19 439 LYS A N 1
ATOM 3451 C CA . LYS A 1 439 ? -22.779 12.395 30.727 1.00 74.19 439 LYS A CA 1
ATOM 3452 C C . LYS A 1 439 ? -21.687 13.346 31.224 1.00 74.19 439 LYS A C 1
ATOM 3454 O O . LYS A 1 439 ? -21.833 14.550 31.055 1.00 74.19 439 LYS A O 1
ATOM 3459 N N . ASP A 1 440 ? -20.611 12.816 31.797 1.00 71.12 440 ASP A N 1
ATOM 3460 C CA . ASP A 1 440 ? -19.643 13.627 32.545 1.00 71.12 440 ASP A CA 1
ATOM 3461 C C . ASP A 1 440 ? -18.506 14.181 31.670 1.00 71.12 440 ASP A C 1
ATOM 3463 O O . ASP A 1 440 ? -17.604 14.850 32.170 1.00 71.12 440 ASP A O 1
ATOM 3467 N N . GLY A 1 441 ? -18.496 13.879 30.362 1.00 84.75 441 GLY A N 1
ATOM 3468 C CA . GLY A 1 441 ? -17.445 14.301 29.422 1.00 84.75 441 GLY A CA 1
ATOM 3469 C C . GLY A 1 441 ? -16.067 13.667 29.666 1.00 84.75 441 GLY A C 1
ATOM 3470 O O . GLY A 1 441 ? -15.253 13.587 28.750 1.00 84.75 441 GLY A O 1
ATOM 3471 N N . VAL A 1 442 ? -15.805 13.161 30.869 1.00 92.38 442 VAL A N 1
ATOM 3472 C CA . VAL A 1 442 ? -14.571 12.494 31.282 1.00 92.38 442 VAL A CA 1
ATOM 3473 C C . VAL A 1 442 ? -14.937 11.191 31.973 1.00 92.38 442 VAL A C 1
ATOM 3475 O O . VAL A 1 442 ? -15.672 11.184 32.954 1.00 92.38 442 VAL A O 1
ATOM 3478 N N . ILE A 1 443 ? -14.424 10.079 31.458 1.00 93.94 443 ILE A N 1
ATOM 3479 C CA . ILE A 1 443 ? -14.781 8.739 31.923 1.00 93.94 443 ILE A CA 1
ATOM 3480 C C . ILE A 1 443 ? -13.510 7.997 32.293 1.00 93.94 443 ILE A C 1
ATOM 3482 O O . ILE A 1 443 ? -12.676 7.711 31.433 1.00 93.94 443 ILE A O 1
ATOM 3486 N N . SER A 1 444 ? -13.390 7.656 33.570 1.00 94.69 444 SER A N 1
ATOM 3487 C CA . SER A 1 444 ? -12.319 6.802 34.070 1.00 94.69 444 SER A CA 1
ATOM 3488 C C . SER A 1 444 ? -12.732 5.338 33.974 1.00 94.69 444 SER A C 1
ATOM 3490 O O . SER A 1 444 ? -13.828 4.958 34.390 1.00 94.69 444 SER A O 1
ATOM 3492 N N . PHE A 1 445 ? -11.840 4.501 33.457 1.00 94.69 445 PHE A N 1
ATOM 3493 C CA . PHE A 1 445 ? -12.027 3.056 33.413 1.00 94.69 445 PHE A CA 1
ATOM 3494 C C . PHE A 1 445 ? -10.858 2.342 34.087 1.00 94.69 445 PHE A C 1
ATOM 3496 O O . PHE A 1 445 ? -9.744 2.863 34.165 1.00 94.69 445 PHE A O 1
ATOM 3503 N N . GLY A 1 446 ? -11.123 1.124 34.551 1.00 94.44 446 GLY A N 1
ATOM 3504 C CA . GLY A 1 446 ? -10.109 0.237 35.092 1.00 94.44 446 GLY A CA 1
ATOM 3505 C C . GLY A 1 446 ? -10.563 -1.217 35.054 1.00 94.44 446 GLY A C 1
ATOM 3506 O O . GLY A 1 446 ? -11.739 -1.498 35.293 1.00 94.44 446 GLY A O 1
ATOM 3507 N N . PHE A 1 447 ? -9.639 -2.125 34.757 1.00 93.12 447 PHE A N 1
ATOM 3508 C CA . PHE A 1 447 ? -9.847 -3.575 34.755 1.00 93.12 447 PHE A CA 1
ATOM 3509 C C . PHE A 1 447 ? -8.536 -4.293 35.107 1.00 93.12 447 PHE A C 1
ATOM 3511 O O . PHE A 1 447 ? -7.449 -3.750 34.906 1.00 93.12 447 PHE A O 1
ATOM 3518 N N . SER A 1 448 ? -8.636 -5.494 35.669 1.00 91.12 448 SER A N 1
ATOM 3519 C CA . SER A 1 448 ? -7.476 -6.347 35.954 1.00 91.12 448 SER A CA 1
ATOM 3520 C C . SER A 1 448 ? -7.096 -7.145 34.709 1.00 91.12 448 SER A C 1
ATOM 3522 O O . SER A 1 448 ? -7.963 -7.446 33.903 1.00 91.12 448 SER A O 1
ATOM 3524 N N . LEU A 1 449 ? -5.827 -7.512 34.529 1.00 88.69 449 LEU A N 1
ATOM 3525 C CA . LEU A 1 449 ? -5.418 -8.352 33.397 1.00 88.69 449 LEU A CA 1
ATOM 3526 C C . LEU A 1 449 ? -5.702 -9.831 33.679 1.00 88.69 449 LEU A C 1
ATOM 3528 O O . LEU A 1 449 ? -4.869 -10.556 34.221 1.00 88.69 449 LEU A O 1
ATOM 3532 N N . GLU A 1 450 ? -6.882 -10.310 33.296 1.00 79.88 450 GLU A N 1
ATOM 3533 C CA . GLU A 1 450 ? -7.230 -11.722 33.458 1.00 79.88 450 GLU A CA 1
ATOM 3534 C C . GLU A 1 450 ? -6.545 -12.602 32.396 1.00 79.88 450 GLU A C 1
ATOM 3536 O O . GLU A 1 450 ? -6.992 -12.706 31.256 1.00 79.88 450 GLU A O 1
ATOM 3541 N N . LYS A 1 451 ? -5.454 -13.279 32.787 1.00 84.38 451 LYS A N 1
ATOM 3542 C CA . LYS A 1 451 ? -4.758 -14.317 31.990 1.00 84.38 451 LYS A CA 1
ATOM 3543 C C . LYS A 1 451 ? -4.396 -13.868 30.555 1.00 84.38 451 LYS A C 1
ATOM 3545 O O . LYS A 1 451 ? -4.848 -14.483 29.576 1.00 84.38 451 LYS A O 1
ATOM 3550 N N . PRO A 1 452 ? -3.560 -12.825 30.398 1.00 88.31 452 PRO A N 1
ATOM 3551 C CA . PRO A 1 452 ? -3.092 -12.415 29.079 1.00 88.31 452 PRO A CA 1
ATOM 3552 C C . PRO A 1 452 ? -2.279 -13.544 28.426 1.00 88.31 452 PRO A C 1
ATOM 3554 O O . PRO A 1 452 ? -1.369 -14.090 29.044 1.00 88.31 452 PRO A O 1
ATOM 3557 N N . LEU A 1 453 ? -2.593 -13.886 27.171 1.00 91.44 453 LEU A N 1
ATOM 3558 C CA . LEU A 1 453 ? -1.836 -14.885 26.395 1.00 91.44 453 LEU A CA 1
ATOM 3559 C C . LEU A 1 453 ? -0.807 -14.267 25.443 1.00 91.44 453 LEU A C 1
ATOM 3561 O O . LEU A 1 453 ? -0.021 -14.987 24.829 1.00 91.44 453 LEU A O 1
ATOM 3565 N N . THR A 1 454 ? -0.815 -12.946 25.290 1.00 93.00 454 THR A N 1
ATOM 3566 C CA . THR A 1 454 ? 0.077 -12.226 24.379 1.00 93.00 454 THR A CA 1
ATOM 3567 C C . THR A 1 454 ? 0.709 -11.037 25.084 1.00 93.00 454 THR A C 1
ATOM 3569 O O . THR A 1 454 ? 0.101 -10.418 25.955 1.00 93.00 454 THR A O 1
ATOM 3572 N N . VAL A 1 455 ? 1.932 -10.681 24.688 1.00 92.19 455 VAL A N 1
ATOM 3573 C CA . VAL A 1 455 ? 2.606 -9.485 25.217 1.00 92.19 455 VAL A CA 1
ATOM 3574 C C . VAL A 1 455 ? 1.861 -8.225 24.784 1.00 92.19 455 VAL A C 1
ATOM 3576 O O . VAL A 1 455 ? 1.627 -7.347 25.605 1.00 92.19 455 VAL A O 1
ATOM 3579 N N . MET A 1 456 ? 1.469 -8.135 23.509 1.00 93.00 456 MET A N 1
ATOM 3580 C CA . MET A 1 456 ? 0.664 -7.019 23.009 1.00 93.00 456 MET A CA 1
ATOM 3581 C C . MET A 1 456 ? -0.800 -7.202 23.401 1.00 93.00 456 MET A C 1
ATOM 3583 O O . MET A 1 456 ? -1.357 -8.286 23.237 1.00 93.00 456 MET A O 1
ATOM 3587 N N . GLN A 1 457 ? -1.410 -6.129 23.882 1.00 94.00 457 GLN A N 1
ATOM 3588 C CA . GLN A 1 457 ? -2.823 -6.004 24.218 1.00 94.00 457 GLN A CA 1
ATOM 3589 C C . GLN A 1 457 ? -3.358 -4.726 23.568 1.00 94.00 457 GLN A C 1
ATOM 3591 O O . GLN A 1 457 ? -2.585 -3.820 23.236 1.00 94.00 457 GLN A O 1
ATOM 3596 N N . TYR A 1 458 ? -4.672 -4.609 23.401 1.00 93.94 458 TYR A N 1
ATOM 3597 C CA . TYR A 1 458 ? -5.252 -3.365 22.911 1.00 93.94 458 TYR A CA 1
ATOM 3598 C C . TYR A 1 458 ? -6.666 -3.104 23.426 1.00 93.94 458 TYR A C 1
ATOM 3600 O O . TYR A 1 458 ? -7.440 -4.006 23.739 1.00 93.94 458 TYR A O 1
ATOM 3608 N N . LEU A 1 459 ? -7.004 -1.820 23.501 1.00 95.38 459 LEU A N 1
ATOM 3609 C CA . LEU A 1 459 ? -8.343 -1.324 23.776 1.00 95.38 459 LEU A CA 1
ATOM 3610 C C . LEU A 1 459 ? -9.022 -0.898 22.480 1.00 95.38 459 LEU A C 1
ATOM 3612 O O . LEU A 1 459 ? -8.389 -0.246 21.652 1.00 95.38 459 LEU A O 1
ATOM 3616 N N . LYS A 1 460 ? -10.318 -1.189 22.355 1.00 95.31 460 LYS A N 1
ATOM 3617 C CA . LYS A 1 460 ? -11.243 -0.551 21.409 1.00 95.31 460 LYS A CA 1
ATOM 3618 C C . LYS A 1 460 ? -12.304 0.190 22.220 1.00 95.31 460 LYS A C 1
ATOM 3620 O O . LYS A 1 460 ? -13.046 -0.421 22.988 1.00 95.31 460 LYS A O 1
ATOM 3625 N N . VAL A 1 461 ? -12.364 1.508 22.059 1.00 96.00 461 VAL A N 1
ATOM 3626 C CA . VAL A 1 461 ? -13.319 2.387 22.741 1.00 96.00 461 VAL A CA 1
ATOM 3627 C C . VAL A 1 461 ? -14.264 2.983 21.713 1.00 96.00 461 VAL A C 1
ATOM 3629 O O . VAL A 1 461 ? -13.818 3.693 20.813 1.00 96.00 461 VAL A O 1
ATOM 3632 N N . ALA A 1 462 ? -15.558 2.707 21.857 1.00 95.50 462 ALA A N 1
ATOM 3633 C CA . ALA A 1 462 ? -16.601 3.210 20.973 1.00 95.50 462 ALA A CA 1
ATOM 3634 C C . ALA A 1 462 ? -17.528 4.187 21.710 1.00 95.50 462 ALA A C 1
ATOM 3636 O O . ALA A 1 462 ? -18.054 3.863 22.775 1.00 95.50 462 ALA A O 1
ATOM 3637 N N . LEU A 1 463 ? -17.749 5.363 21.119 1.00 94.38 463 LEU A N 1
ATOM 3638 C CA . LEU A 1 463 ? -18.821 6.286 21.494 1.00 94.38 463 LEU A CA 1
ATOM 3639 C C . LEU A 1 463 ? -20.086 5.892 20.735 1.00 94.38 463 LEU A C 1
ATOM 3641 O O . LEU A 1 463 ? -20.046 5.758 19.514 1.00 94.38 463 LEU A O 1
ATOM 3645 N N . ILE A 1 464 ? -21.184 5.701 21.460 1.00 93.75 464 ILE A N 1
ATOM 3646 C CA . ILE A 1 464 ? -22.455 5.191 20.944 1.00 93.75 464 ILE A CA 1
ATOM 3647 C C . ILE A 1 464 ? -23.556 6.211 21.245 1.00 93.75 464 ILE A C 1
ATOM 3649 O O . ILE A 1 464 ? -23.637 6.719 22.367 1.00 93.75 464 ILE A O 1
ATOM 3653 N N . ASP A 1 465 ? -24.388 6.521 20.253 1.00 88.19 465 ASP A N 1
ATOM 3654 C CA . ASP A 1 465 ? -25.534 7.418 20.411 1.00 88.19 465 ASP A CA 1
ATOM 3655 C C . ASP A 1 465 ? -26.689 6.770 21.211 1.00 88.19 465 ASP A C 1
ATOM 3657 O O . ASP A 1 465 ? -26.640 5.601 21.603 1.00 88.19 465 ASP A O 1
ATOM 3661 N N . HIS A 1 466 ? -27.754 7.533 21.472 1.00 86.81 466 HIS A N 1
ATOM 3662 C CA . HIS A 1 466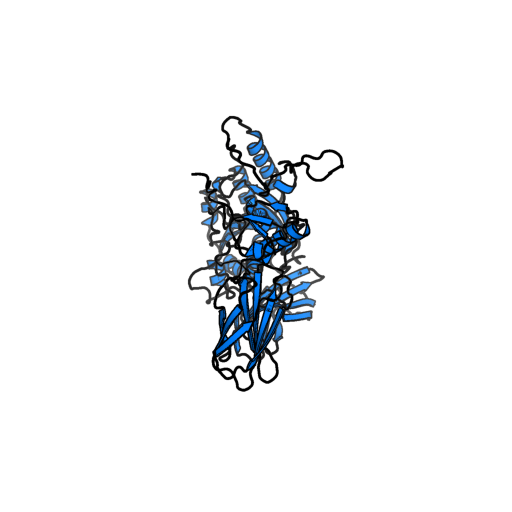 ? -28.929 7.032 22.198 1.00 86.81 466 HIS A CA 1
ATOM 3663 C C . HIS A 1 466 ? -29.720 5.953 21.430 1.00 86.81 466 HIS A C 1
ATOM 3665 O O . HIS A 1 466 ? -30.543 5.264 22.028 1.00 86.81 466 HIS A O 1
ATOM 3671 N N . SER A 1 467 ? -29.501 5.823 20.118 1.00 87.62 467 SER A N 1
ATOM 3672 C CA . SER A 1 467 ? -30.153 4.847 19.236 1.00 87.62 467 SER A CA 1
ATOM 3673 C C . SER A 1 467 ? -29.334 3.561 19.077 1.00 87.62 467 SER A C 1
ATOM 3675 O O . SER A 1 467 ? -29.805 2.612 18.457 1.00 87.62 467 SER A O 1
ATOM 3677 N N . GLY A 1 468 ? -28.123 3.507 19.643 1.00 89.38 468 GLY A N 1
ATOM 3678 C CA . GLY A 1 468 ? -27.218 2.364 19.547 1.00 89.38 468 GLY A CA 1
ATOM 3679 C C . GLY A 1 468 ? -26.223 2.426 18.383 1.00 89.38 468 GLY A C 1
ATOM 3680 O O . GLY A 1 468 ? -25.463 1.476 18.204 1.00 89.38 468 GLY A O 1
ATOM 3681 N N . ASN A 1 469 ? -26.169 3.517 17.612 1.00 90.62 469 ASN A N 1
ATOM 3682 C CA . ASN A 1 469 ? -25.216 3.656 16.512 1.00 90.62 469 ASN A CA 1
ATOM 3683 C C . ASN A 1 469 ? -23.844 4.097 17.018 1.00 90.62 469 ASN A C 1
ATOM 3685 O O . ASN A 1 469 ? -23.724 4.936 17.913 1.00 90.62 469 ASN A O 1
ATOM 3689 N N . ILE A 1 470 ? -22.787 3.583 16.392 1.00 92.44 470 ILE A N 1
ATOM 3690 C CA . ILE A 1 470 ? -21.416 3.998 16.691 1.00 92.44 470 ILE A CA 1
ATOM 3691 C C . ILE A 1 470 ? -21.170 5.386 16.084 1.00 92.44 470 ILE A C 1
ATOM 3693 O O . ILE A 1 470 ? -21.256 5.571 14.870 1.00 92.44 470 ILE A O 1
ATOM 3697 N N . ILE A 1 471 ? -20.828 6.351 16.936 1.00 92.62 471 ILE A N 1
ATOM 3698 C CA . ILE A 1 471 ? -20.400 7.699 16.550 1.00 92.62 471 ILE A CA 1
ATOM 3699 C C . ILE A 1 471 ? -18.928 7.686 16.158 1.00 92.62 471 ILE A C 1
ATOM 3701 O O . ILE A 1 471 ? -18.567 8.221 15.121 1.00 92.62 471 ILE A O 1
ATOM 3705 N N . GLN A 1 472 ? -18.063 7.085 16.972 1.00 93.31 472 GLN A N 1
ATOM 3706 C CA . GLN A 1 472 ? -16.624 7.024 16.715 1.00 93.31 472 GLN A CA 1
ATOM 3707 C C . GLN A 1 472 ? -16.016 5.833 17.445 1.00 93.31 472 GLN A C 1
ATOM 3709 O O . GLN A 1 472 ? -16.478 5.471 18.525 1.00 93.31 472 GLN A O 1
ATOM 3714 N N . THR A 1 473 ? -14.945 5.267 16.892 1.00 93.12 473 THR A N 1
ATOM 3715 C CA . THR A 1 473 ? -14.088 4.306 17.595 1.00 93.12 473 THR A CA 1
ATOM 3716 C C . THR A 1 473 ? -12.651 4.822 17.661 1.00 93.12 473 THR A C 1
ATOM 3718 O O . THR A 1 473 ? -12.130 5.331 16.671 1.00 93.12 473 THR A O 1
ATOM 3721 N N . LYS A 1 474 ? -11.998 4.675 18.818 1.00 92.12 474 LYS A N 1
ATOM 3722 C CA . LYS A 1 474 ? -10.547 4.839 18.990 1.00 92.12 474 LYS A CA 1
ATOM 3723 C C . LYS A 1 474 ? -9.947 3.556 19.548 1.00 92.12 474 LYS A C 1
ATOM 3725 O O . LYS A 1 474 ? -10.593 2.862 20.330 1.00 92.12 474 LYS A O 1
ATOM 3730 N N . SER A 1 475 ? -8.704 3.274 19.168 1.00 91.69 475 SER A N 1
ATOM 3731 C CA . SER A 1 475 ? -7.961 2.122 19.678 1.00 91.69 475 SER A CA 1
ATOM 3732 C C . SER A 1 475 ? -6.641 2.555 20.296 1.00 91.69 475 SER A C 1
ATOM 3734 O O . SER A 1 475 ? -6.056 3.552 19.872 1.00 91.69 475 SER A O 1
ATOM 3736 N N . LYS A 1 476 ? -6.170 1.811 21.298 1.00 92.00 476 LYS A N 1
ATOM 3737 C CA . LYS A 1 476 ? -4.875 2.061 21.938 1.00 92.00 476 LYS A CA 1
ATOM 3738 C C . LYS A 1 476 ? -4.223 0.747 22.353 1.00 92.00 476 LYS A C 1
ATOM 3740 O O . LYS A 1 476 ? -4.847 -0.060 23.034 1.00 92.00 476 LYS A O 1
ATOM 3745 N N . HIS A 1 477 ? -2.975 0.558 21.942 1.00 92.31 477 HIS A N 1
ATOM 3746 C CA . HIS A 1 477 ? -2.156 -0.594 22.307 1.00 92.31 477 HIS A CA 1
ATOM 3747 C C . HIS A 1 477 ? -1.432 -0.366 23.639 1.00 92.31 477 HIS A C 1
ATOM 3749 O O . HIS A 1 477 ? -1.071 0.768 23.962 1.00 92.31 477 HIS A O 1
ATOM 3755 N N . PHE A 1 478 ? -1.188 -1.446 24.377 1.00 93.38 478 PHE A N 1
ATOM 3756 C CA . PHE A 1 478 ? -0.324 -1.490 25.560 1.00 93.38 478 PHE A CA 1
ATOM 3757 C C . PHE A 1 478 ? 0.286 -2.893 25.702 1.00 93.38 478 PHE A C 1
ATOM 3759 O O . PHE A 1 478 ? -0.147 -3.830 25.030 1.00 93.38 478 PHE A O 1
ATOM 3766 N N . THR A 1 479 ? 1.301 -3.057 26.551 1.00 92.69 479 THR A N 1
ATOM 3767 C CA . THR A 1 479 ? 1.990 -4.346 26.718 1.00 92.69 479 THR A CA 1
ATOM 3768 C C . THR A 1 479 ? 1.878 -4.932 28.121 1.00 92.69 479 THR A C 1
ATOM 3770 O O . THR A 1 479 ? 1.692 -4.214 29.104 1.00 92.69 479 THR A O 1
ATOM 3773 N N . VAL A 1 480 ? 2.025 -6.256 28.209 1.00 93.31 480 VAL A N 1
ATOM 3774 C CA . VAL A 1 480 ? 2.222 -6.987 29.466 1.00 93.31 480 VAL A CA 1
ATOM 3775 C C . VAL A 1 480 ? 3.714 -7.260 29.654 1.00 93.31 480 VAL A C 1
ATOM 3777 O O . VAL A 1 480 ? 4.316 -7.956 28.840 1.00 93.31 480 VAL A O 1
ATOM 3780 N N . SER A 1 481 ? 4.329 -6.692 30.693 1.00 90.19 481 SER A N 1
ATOM 3781 C CA . SER A 1 481 ? 5.794 -6.640 30.848 1.00 90.19 481 SER A CA 1
ATOM 3782 C C . SER A 1 481 ? 6.430 -7.891 31.457 1.00 90.19 481 SER A C 1
ATOM 3784 O O . SER A 1 481 ? 7.618 -8.118 31.260 1.00 90.19 481 SER A O 1
ATOM 3786 N N . ASN A 1 482 ? 5.663 -8.696 32.190 1.00 90.12 482 ASN A N 1
ATOM 3787 C CA . ASN A 1 482 ? 6.129 -9.896 32.897 1.00 90.12 482 ASN A CA 1
ATOM 3788 C C . ASN A 1 482 ? 5.539 -11.190 32.309 1.00 90.12 482 ASN A C 1
ATOM 3790 O O . ASN A 1 482 ? 5.393 -12.191 33.012 1.00 90.12 482 ASN A O 1
ATOM 3794 N N . LEU A 1 483 ? 5.140 -11.157 31.035 1.00 89.62 483 LEU A N 1
ATOM 3795 C CA . LEU A 1 483 ? 4.712 -12.354 30.325 1.00 89.62 483 LEU A CA 1
ATOM 3796 C C . LEU A 1 483 ? 5.940 -13.037 29.718 1.00 89.62 483 LEU A C 1
ATOM 3798 O O . LEU A 1 483 ? 6.654 -12.443 28.909 1.00 89.62 483 LEU A O 1
ATOM 3802 N N . HIS A 1 484 ? 6.166 -14.289 30.102 1.00 87.06 484 HIS A N 1
ATOM 3803 C CA . HIS A 1 484 ? 7.308 -15.087 29.669 1.00 87.06 484 HIS A CA 1
ATOM 3804 C C . HIS A 1 484 ? 6.827 -16.398 29.028 1.00 87.06 484 HIS A C 1
ATOM 3806 O O . HIS A 1 484 ? 5.760 -16.891 29.406 1.00 87.06 484 HIS A O 1
ATOM 3812 N N . PRO A 1 485 ? 7.581 -16.960 28.064 1.00 84.88 485 PRO A N 1
ATOM 3813 C CA . PRO A 1 485 ? 7.337 -18.323 27.595 1.00 84.88 485 PRO A CA 1
ATOM 3814 C C . PRO A 1 485 ? 7.466 -19.317 28.756 1.00 84.88 485 PRO A C 1
ATOM 3816 O O . PRO A 1 485 ? 8.131 -19.018 29.752 1.00 84.88 485 PRO A O 1
ATOM 3819 N N . ALA A 1 486 ? 6.841 -20.490 28.633 1.00 83.88 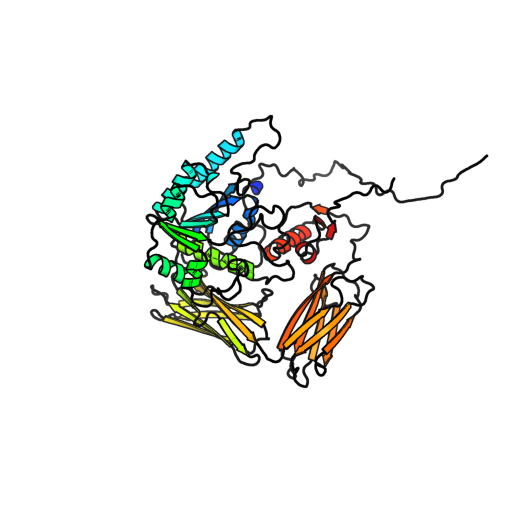486 ALA A N 1
ATOM 3820 C CA . ALA A 1 486 ? 6.960 -21.519 29.657 1.00 83.88 486 ALA A CA 1
ATOM 3821 C C . ALA A 1 486 ? 8.419 -22.000 29.766 1.00 83.88 486 ALA A C 1
ATOM 3823 O O . ALA A 1 486 ? 9.161 -22.015 28.783 1.00 83.88 486 ALA A O 1
ATOM 3824 N N . ASN A 1 487 ? 8.849 -22.369 30.975 1.00 81.25 487 ASN A N 1
ATOM 3825 C CA . ASN A 1 487 ? 10.242 -22.762 31.227 1.00 81.25 487 ASN A CA 1
ATOM 3826 C C . ASN A 1 487 ? 10.633 -24.078 30.531 1.00 81.25 487 ASN A C 1
ATOM 3828 O O . ASN A 1 487 ? 11.818 -24.347 30.357 1.00 81.25 487 ASN A O 1
ATOM 3832 N N . ASP A 1 488 ? 9.649 -24.893 30.166 1.00 86.44 488 ASP A N 1
ATOM 3833 C CA . ASP A 1 488 ? 9.778 -26.185 29.499 1.00 86.44 488 ASP A CA 1
ATOM 3834 C C . ASP A 1 488 ? 9.529 -26.124 27.980 1.00 86.44 488 ASP A C 1
ATOM 3836 O O . ASP A 1 488 ? 9.659 -27.144 27.301 1.00 86.44 488 ASP A O 1
ATOM 3840 N N . ASP A 1 489 ? 9.250 -24.941 27.419 1.00 83.56 489 ASP A N 1
ATOM 3841 C CA . ASP A 1 489 ? 9.080 -24.767 25.974 1.00 83.56 489 ASP A CA 1
ATOM 3842 C C . ASP A 1 489 ? 10.432 -24.764 25.237 1.00 83.56 489 ASP A C 1
ATOM 3844 O O . ASP A 1 489 ? 11.331 -23.954 25.501 1.00 83.56 489 ASP A O 1
ATOM 3848 N N . MET A 1 490 ? 10.558 -25.623 24.221 1.00 86.25 490 MET A N 1
ATOM 3849 C CA . MET A 1 490 ? 11.625 -25.505 23.225 1.00 86.25 490 MET A CA 1
ATOM 3850 C C . MET A 1 490 ? 11.337 -24.319 22.303 1.00 86.25 490 MET A C 1
ATOM 3852 O O . MET A 1 490 ? 10.287 -24.271 21.671 1.00 86.25 490 MET A O 1
ATOM 3856 N N . ARG A 1 491 ? 12.297 -23.397 22.179 1.00 87.81 491 ARG A N 1
ATOM 3857 C CA . ARG A 1 491 ? 12.170 -22.203 21.331 1.00 87.81 491 ARG A CA 1
ATOM 3858 C C . ARG A 1 491 ? 13.071 -22.286 20.115 1.00 87.81 491 ARG A C 1
ATOM 3860 O O . ARG A 1 491 ? 14.260 -22.584 20.237 1.00 87.81 491 ARG A O 1
ATOM 3867 N N . ILE A 1 492 ? 12.530 -21.928 18.955 1.00 91.19 492 ILE A N 1
ATOM 3868 C CA . ILE A 1 492 ? 13.330 -21.720 17.746 1.00 91.19 492 ILE A CA 1
ATOM 3869 C C . ILE A 1 492 ? 13.563 -20.222 17.584 1.00 91.19 492 ILE A C 1
ATOM 3871 O O . ILE A 1 492 ? 12.644 -19.444 17.311 1.00 91.19 492 ILE A O 1
ATOM 3875 N N . ILE A 1 493 ? 14.823 -19.830 17.759 1.00 89.19 493 ILE A N 1
ATOM 3876 C CA . ILE A 1 493 ? 15.252 -18.436 17.748 1.00 89.19 493 ILE A CA 1
ATOM 3877 C C . ILE A 1 493 ? 15.846 -18.106 16.383 1.00 89.19 493 ILE A C 1
ATOM 3879 O O . ILE A 1 493 ? 16.770 -18.773 15.921 1.00 89.19 493 ILE A O 1
ATOM 3883 N N . VAL A 1 494 ? 15.357 -17.033 15.765 1.00 86.81 494 VAL A N 1
ATOM 3884 C CA . VAL A 1 494 ? 15.950 -16.483 14.544 1.00 86.81 494 VAL A CA 1
ATOM 3885 C C . VAL A 1 494 ? 16.549 -15.113 14.822 1.00 86.81 494 VAL A C 1
ATOM 3887 O O . VAL A 1 494 ? 15.873 -14.195 15.296 1.00 86.81 494 VAL A O 1
ATOM 3890 N N . TRP A 1 495 ? 17.825 -14.965 14.473 1.00 84.38 495 TRP A N 1
ATOM 3891 C CA . TRP A 1 495 ? 18.446 -13.662 14.293 1.00 84.38 495 TRP A CA 1
ATOM 3892 C C . TRP A 1 495 ? 18.256 -13.225 12.844 1.00 84.38 495 TRP A C 1
ATOM 3894 O O . TRP A 1 495 ? 18.668 -13.919 11.914 1.00 84.38 495 TRP A O 1
ATOM 3904 N N . ASN A 1 496 ? 17.598 -12.089 12.639 1.00 73.69 496 ASN A N 1
ATOM 3905 C CA . ASN A 1 496 ? 17.390 -11.531 11.313 1.00 73.69 496 ASN A CA 1
ATOM 3906 C C . ASN A 1 496 ? 17.610 -10.020 11.300 1.00 73.69 496 ASN A C 1
ATOM 3908 O O . ASN A 1 496 ? 17.469 -9.332 12.309 1.00 73.69 496 ASN A O 1
ATOM 3912 N N . ASN A 1 497 ? 17.901 -9.504 10.110 1.00 68.00 497 ASN A N 1
ATOM 3913 C CA . ASN A 1 497 ? 17.708 -8.096 9.812 1.00 68.00 497 ASN A CA 1
ATOM 3914 C C . ASN A 1 497 ? 16.374 -7.981 9.055 1.00 68.00 497 ASN A C 1
ATOM 3916 O O . ASN A 1 497 ? 16.232 -8.565 7.981 1.00 68.00 497 ASN A O 1
ATOM 3920 N N . ARG A 1 498 ? 15.370 -7.323 9.644 1.00 71.44 498 ARG A N 1
ATOM 3921 C CA . ARG A 1 498 ? 14.013 -7.145 9.084 1.00 71.44 498 ARG A CA 1
ATOM 3922 C C . ARG A 1 498 ? 13.550 -5.697 9.268 1.00 71.44 498 ARG A C 1
ATOM 3924 O O . ARG A 1 498 ? 14.019 -5.056 10.212 1.00 71.44 498 ARG A O 1
ATOM 3931 N N . PRO A 1 499 ? 12.625 -5.170 8.444 1.00 68.81 499 PRO A N 1
ATOM 3932 C CA . PRO A 1 499 ? 12.136 -3.812 8.637 1.00 68.81 499 PRO A CA 1
ATOM 3933 C C . PRO A 1 499 ? 11.263 -3.751 9.893 1.00 68.81 499 PRO A C 1
ATOM 3935 O O . PRO A 1 499 ? 10.182 -4.324 9.964 1.00 68.81 499 PRO A O 1
ATOM 3938 N N . LYS A 1 500 ? 11.747 -3.058 10.924 1.00 69.50 500 LYS A N 1
ATOM 3939 C CA . LYS A 1 500 ? 11.092 -2.988 12.243 1.00 69.50 500 LYS A CA 1
ATOM 3940 C C . LYS A 1 500 ? 9.856 -2.082 12.271 1.00 69.50 500 LYS A C 1
ATOM 3942 O O . LYS A 1 500 ? 9.026 -2.198 13.170 1.00 69.50 500 LYS A O 1
ATOM 3947 N N . LEU A 1 501 ? 9.750 -1.173 11.304 1.00 71.00 501 LEU A N 1
ATOM 3948 C CA . LEU A 1 501 ? 8.740 -0.112 11.265 1.00 71.00 501 LEU A CA 1
ATOM 3949 C C . LEU A 1 501 ? 7.650 -0.340 10.205 1.00 71.00 501 LEU A C 1
ATOM 3951 O O . LEU A 1 501 ? 6.726 0.463 10.102 1.00 71.00 501 LEU A O 1
ATOM 3955 N N . GLU A 1 502 ? 7.747 -1.409 9.412 1.00 79.69 502 GLU A N 1
ATOM 3956 C CA . GLU A 1 502 ? 6.808 -1.691 8.324 1.00 79.69 502 GLU A CA 1
ATOM 3957 C C . GLU A 1 502 ? 5.891 -2.866 8.689 1.00 79.69 502 GLU A C 1
ATOM 3959 O O . GLU A 1 502 ? 6.200 -4.016 8.355 1.00 79.69 502 GLU A O 1
ATOM 3964 N N . PRO A 1 503 ? 4.779 -2.623 9.408 1.00 81.75 503 PRO A N 1
ATOM 3965 C CA . PRO A 1 503 ? 3.901 -3.693 9.863 1.00 81.75 503 PRO A CA 1
ATOM 3966 C C . PRO A 1 503 ? 3.213 -4.420 8.707 1.00 81.75 503 PRO A C 1
ATOM 3968 O O . PRO A 1 503 ? 2.880 -5.594 8.869 1.00 81.75 503 PRO A O 1
ATOM 3971 N N . PHE A 1 504 ? 3.035 -3.765 7.552 1.00 84.19 504 PHE A N 1
ATOM 3972 C CA . PHE A 1 504 ? 2.198 -4.264 6.465 1.00 84.19 504 PHE A CA 1
ATOM 3973 C C . PHE A 1 504 ? 2.615 -5.652 5.981 1.00 84.19 504 PHE A C 1
ATOM 3975 O O . PHE A 1 504 ? 1.792 -6.562 5.920 1.00 84.19 504 PHE A O 1
ATOM 3982 N N . TYR A 1 505 ? 3.901 -5.833 5.673 1.00 84.00 505 TYR A N 1
ATOM 3983 C CA . TYR A 1 505 ? 4.438 -7.124 5.245 1.00 84.00 505 TYR A CA 1
ATOM 3984 C C . TYR A 1 505 ? 5.298 -7.797 6.320 1.00 84.00 505 TYR A C 1
ATOM 3986 O O . TYR A 1 505 ? 5.379 -9.026 6.341 1.00 84.00 505 TYR A O 1
ATOM 3994 N N . THR A 1 506 ? 5.877 -7.054 7.272 1.00 86.38 506 THR A N 1
ATOM 3995 C CA . THR A 1 506 ? 6.701 -7.662 8.332 1.00 86.38 506 THR A CA 1
ATOM 3996 C C . THR A 1 506 ? 5.869 -8.517 9.281 1.00 86.38 506 THR A C 1
ATOM 3998 O O . THR A 1 506 ? 6.288 -9.622 9.622 1.00 86.38 506 THR A O 1
ATOM 4001 N N . VAL A 1 507 ? 4.676 -8.061 9.686 1.00 89.56 507 VAL A N 1
ATOM 4002 C CA . VAL A 1 507 ? 3.805 -8.852 10.571 1.00 89.56 507 VAL A CA 1
ATOM 4003 C C . VAL A 1 507 ? 3.357 -10.151 9.884 1.00 89.56 507 VAL A C 1
ATOM 4005 O O . VAL A 1 507 ? 3.514 -11.208 10.499 1.00 89.56 507 VAL A O 1
ATOM 4008 N N . PRO A 1 508 ? 2.881 -10.151 8.620 1.00 89.88 508 PRO A N 1
ATOM 4009 C CA . PRO A 1 508 ? 2.632 -11.387 7.876 1.00 89.88 508 PRO A CA 1
ATOM 4010 C C . PRO A 1 508 ? 3.846 -12.317 7.756 1.00 89.88 508 PRO A C 1
ATOM 4012 O O . PRO A 1 508 ? 3.686 -13.520 7.954 1.00 89.88 508 PRO A O 1
ATOM 4015 N N . ILE A 1 509 ? 5.053 -11.792 7.491 1.00 87.81 509 ILE A N 1
ATOM 4016 C CA . ILE A 1 509 ? 6.288 -12.601 7.432 1.00 87.81 509 ILE A CA 1
ATOM 4017 C C . ILE A 1 509 ? 6.532 -13.313 8.766 1.00 87.81 509 ILE A C 1
ATOM 4019 O O . ILE A 1 509 ? 6.767 -14.518 8.794 1.00 87.81 509 ILE A O 1
ATOM 4023 N N . LEU A 1 510 ? 6.436 -12.592 9.881 1.00 90.12 510 LEU A N 1
ATOM 4024 C CA . LEU A 1 510 ? 6.667 -13.166 11.206 1.00 90.12 510 LEU A CA 1
ATOM 4025 C C . LEU A 1 510 ? 5.568 -14.141 11.623 1.00 90.12 510 LEU A C 1
ATOM 4027 O O . LEU A 1 510 ? 5.865 -15.184 12.196 1.00 90.12 510 LEU A O 1
ATOM 4031 N N . LYS A 1 511 ? 4.306 -13.858 11.284 1.00 91.38 511 LYS A N 1
ATOM 4032 C CA . LYS A 1 511 ? 3.208 -14.816 11.473 1.00 91.38 511 LYS A CA 1
ATOM 4033 C C . LYS A 1 511 ? 3.441 -16.089 10.657 1.00 91.38 511 LYS A C 1
ATOM 4035 O O . LYS A 1 511 ? 3.175 -17.183 11.151 1.00 91.38 511 LYS A O 1
ATOM 4040 N N . TYR A 1 512 ? 3.971 -15.965 9.440 1.00 89.62 512 TYR A N 1
ATOM 4041 C CA . TYR A 1 512 ? 4.365 -17.110 8.624 1.00 89.62 512 TYR A CA 1
ATOM 4042 C C . TYR A 1 512 ? 5.508 -17.898 9.275 1.00 89.62 512 TYR A C 1
ATOM 4044 O O . TYR A 1 512 ? 5.430 -19.119 9.357 1.00 89.62 512 TYR A O 1
ATOM 4052 N N . TRP A 1 513 ? 6.530 -17.228 9.805 1.00 90.00 513 TRP A N 1
ATOM 4053 C CA . TRP A 1 513 ? 7.620 -17.872 10.547 1.00 90.00 513 TRP A CA 1
ATOM 4054 C C . TRP A 1 513 ? 7.124 -18.621 11.784 1.00 90.00 513 TRP A C 1
ATOM 4056 O O . TRP A 1 513 ? 7.424 -19.804 11.935 1.00 90.00 513 TRP A O 1
ATOM 4066 N N . ARG A 1 514 ? 6.271 -17.981 12.590 1.00 90.19 514 ARG A N 1
ATOM 4067 C CA . ARG A 1 514 ? 5.605 -18.589 13.749 1.00 90.19 514 ARG A CA 1
ATOM 4068 C C . ARG A 1 514 ? 4.814 -19.827 13.383 1.00 90.19 514 ARG A C 1
ATOM 4070 O O . ARG A 1 514 ? 4.945 -20.856 14.035 1.00 90.19 514 ARG A O 1
ATOM 4077 N N . LYS A 1 515 ? 4.037 -19.757 12.302 1.00 91.06 515 LYS A N 1
ATOM 4078 C CA . LYS A 1 515 ? 3.291 -20.910 11.784 1.00 91.06 515 LYS A CA 1
ATOM 4079 C C . LYS A 1 515 ? 4.210 -22.080 11.395 1.00 91.06 515 LYS A C 1
ATOM 4081 O O . LYS A 1 515 ? 3.763 -23.220 11.421 1.00 91.06 515 LYS A O 1
ATOM 4086 N N . ASN A 1 516 ? 5.470 -21.807 11.057 1.00 90.19 516 ASN A N 1
ATOM 4087 C CA . ASN A 1 516 ? 6.483 -22.802 10.702 1.00 90.19 516 ASN A CA 1
ATOM 4088 C C . ASN A 1 516 ? 7.466 -23.106 11.855 1.00 90.19 516 ASN A C 1
ATOM 4090 O O . ASN A 1 516 ? 8.547 -23.635 11.612 1.00 90.19 516 ASN A O 1
ATOM 4094 N N . GLY A 1 517 ? 7.103 -22.783 13.102 1.00 90.88 517 GLY A N 1
ATOM 4095 C CA . GLY A 1 517 ? 7.838 -23.183 14.306 1.00 90.88 517 GLY A CA 1
ATOM 4096 C C . GLY A 1 517 ? 8.843 -22.162 14.842 1.00 90.88 517 GLY A C 1
ATOM 4097 O O . GLY A 1 517 ? 9.367 -22.365 15.927 1.00 90.88 517 GLY A O 1
ATOM 4098 N N . VAL A 1 518 ? 9.098 -21.053 14.141 1.00 92.12 518 VAL A N 1
ATOM 4099 C CA . VAL A 1 518 ? 9.956 -19.972 14.658 1.00 92.12 518 VAL A CA 1
ATOM 4100 C C . VAL A 1 518 ? 9.130 -19.061 15.556 1.00 92.12 518 VAL A C 1
ATOM 4102 O O . VAL A 1 518 ? 8.350 -18.253 15.065 1.00 92.12 518 VAL A O 1
ATOM 4105 N N . ASP A 1 519 ? 9.306 -19.151 16.866 1.00 90.81 519 ASP A N 1
ATOM 4106 C CA . ASP A 1 519 ? 8.502 -18.403 17.842 1.00 90.81 519 ASP A CA 1
ATOM 4107 C C . ASP A 1 519 ? 9.221 -17.197 18.458 1.00 90.81 519 ASP A C 1
ATOM 4109 O O . ASP A 1 519 ? 8.566 -16.338 19.055 1.00 90.81 519 ASP A O 1
ATOM 4113 N N . THR A 1 520 ? 10.543 -17.102 18.286 1.00 90.38 520 THR A N 1
ATOM 4114 C CA . THR A 1 520 ? 11.381 -16.121 18.975 1.00 90.38 520 THR A CA 1
ATOM 4115 C C . THR A 1 520 ? 12.300 -15.390 18.000 1.00 90.38 520 THR A C 1
ATOM 4117 O O . THR A 1 520 ? 12.954 -15.999 17.153 1.00 90.38 520 THR A O 1
ATOM 4120 N N . THR A 1 521 ? 12.399 -14.066 18.133 1.00 88.50 521 THR A N 1
ATOM 4121 C CA . THR A 1 521 ? 13.379 -13.252 17.398 1.00 88.50 521 THR A CA 1
ATOM 4122 C C . THR A 1 521 ? 14.443 -12.685 18.327 1.00 88.50 521 THR A C 1
ATOM 4124 O O . THR A 1 521 ? 14.108 -12.132 19.376 1.00 88.50 521 THR A O 1
ATOM 4127 N N . TYR A 1 522 ? 15.707 -12.767 17.913 1.00 86.19 522 TYR A N 1
ATOM 4128 C CA . TYR A 1 522 ? 16.830 -12.113 18.586 1.00 86.19 522 TYR A CA 1
ATOM 4129 C C . TYR A 1 522 ? 17.120 -10.759 17.929 1.00 86.19 522 TYR A C 1
ATOM 4131 O O . TYR A 1 522 ? 17.883 -10.677 16.971 1.00 86.19 522 TYR A O 1
ATOM 4139 N N . VAL A 1 523 ? 16.440 -9.704 18.379 1.00 78.31 523 VAL A N 1
ATOM 4140 C CA . VAL A 1 523 ? 16.540 -8.337 17.835 1.00 78.31 523 VAL A CA 1
ATOM 4141 C C . VAL A 1 523 ? 16.237 -7.316 18.937 1.00 78.31 523 VAL A C 1
ATOM 4143 O O . VAL A 1 523 ? 15.620 -7.654 19.944 1.00 78.31 523 VAL A O 1
ATOM 4146 N N . SER A 1 524 ? 16.638 -6.050 18.761 1.00 74.25 524 SER A N 1
ATOM 4147 C CA . SER A 1 524 ? 16.140 -4.957 19.618 1.00 74.25 524 SER A CA 1
ATOM 4148 C C . SER A 1 524 ? 14.610 -4.929 19.594 1.00 74.25 524 SER A C 1
ATOM 4150 O O . SER A 1 524 ? 14.035 -5.157 18.528 1.00 74.25 524 SER A O 1
ATOM 4152 N N . PHE A 1 525 ? 13.984 -4.596 20.727 1.00 74.88 525 PHE A N 1
ATOM 4153 C CA . PHE A 1 525 ? 12.527 -4.580 20.854 1.00 74.88 525 PHE A CA 1
ATOM 4154 C C . PHE A 1 525 ? 11.864 -3.763 19.734 1.00 74.88 525 PHE A C 1
ATOM 4156 O O . PHE A 1 525 ? 12.230 -2.610 19.497 1.00 74.88 525 PHE A O 1
ATOM 4163 N N . ASP A 1 526 ? 10.890 -4.362 19.047 1.00 76.81 526 ASP A N 1
ATOM 4164 C CA . ASP A 1 526 ? 10.140 -3.715 17.970 1.00 76.81 526 ASP A CA 1
ATOM 4165 C C . ASP A 1 526 ? 8.655 -4.098 17.979 1.00 76.81 526 ASP A C 1
ATOM 4167 O O . ASP A 1 526 ? 8.279 -5.211 18.351 1.00 76.81 526 ASP A O 1
ATOM 4171 N N . GLY A 1 527 ? 7.803 -3.168 17.536 1.00 80.31 527 GLY A N 1
ATOM 4172 C CA . GLY A 1 527 ? 6.350 -3.353 17.536 1.00 80.31 527 GLY A CA 1
ATOM 4173 C C . GLY A 1 527 ? 5.859 -4.443 16.578 1.00 80.31 527 GLY A C 1
ATOM 4174 O O . GLY A 1 527 ? 4.876 -5.112 16.889 1.00 80.31 527 GLY A O 1
ATOM 4175 N N . CYS A 1 528 ? 6.539 -4.679 15.449 1.00 86.44 528 CYS A N 1
ATOM 4176 C CA . CYS A 1 528 ? 6.120 -5.694 14.476 1.00 86.44 528 CYS A CA 1
ATOM 4177 C C . CYS A 1 528 ? 6.242 -7.114 15.044 1.00 86.44 528 CYS A C 1
ATOM 4179 O O . CYS A 1 528 ? 5.357 -7.940 14.826 1.00 86.44 528 CYS A O 1
ATOM 4181 N N . GLY A 1 529 ? 7.311 -7.398 15.794 1.00 88.62 529 GLY A N 1
ATOM 4182 C CA . GLY A 1 529 ? 7.488 -8.687 16.461 1.00 88.62 529 GLY A CA 1
ATOM 4183 C C . GLY A 1 529 ? 6.354 -8.967 17.441 1.00 88.62 529 GLY A C 1
ATOM 4184 O O . GLY A 1 529 ? 5.728 -10.025 17.381 1.00 88.62 529 GLY A O 1
ATOM 4185 N N . THR A 1 530 ? 6.023 -7.984 18.276 1.00 87.94 530 THR A N 1
ATOM 4186 C CA . THR A 1 530 ? 4.960 -8.124 19.274 1.00 87.94 530 THR A CA 1
ATOM 4187 C C . THR A 1 530 ? 3.576 -8.246 18.625 1.00 87.94 530 THR A C 1
ATOM 4189 O O . THR A 1 530 ? 2.788 -9.090 19.044 1.00 87.94 530 THR A O 1
ATOM 4192 N N . LEU A 1 531 ? 3.300 -7.498 17.546 1.00 89.81 531 LEU A N 1
ATOM 4193 C CA . LEU A 1 531 ? 2.079 -7.633 16.730 1.00 89.81 531 LEU A CA 1
ATOM 4194 C C . LEU A 1 531 ? 1.956 -9.003 16.038 1.00 89.81 531 LEU A C 1
ATOM 4196 O O . LEU A 1 531 ? 0.852 -9.459 15.735 1.00 89.81 531 LEU A O 1
ATOM 4200 N N . ALA A 1 532 ? 3.073 -9.681 15.785 1.00 91.50 532 ALA A N 1
ATOM 4201 C CA . ALA A 1 532 ? 3.096 -11.043 15.258 1.00 91.50 532 ALA A CA 1
ATOM 4202 C C . ALA A 1 532 ? 3.081 -12.124 16.356 1.00 91.50 532 ALA A C 1
ATOM 4204 O O . ALA A 1 532 ? 3.197 -13.309 16.045 1.00 91.50 532 ALA A O 1
ATOM 4205 N N . ASN A 1 533 ? 2.918 -11.729 17.625 1.00 92.25 533 ASN A N 1
ATOM 4206 C CA . ASN A 1 533 ? 3.006 -12.587 18.809 1.00 92.25 533 ASN A CA 1
ATOM 4207 C C . ASN A 1 533 ? 4.376 -13.252 19.014 1.00 92.25 533 ASN A C 1
ATOM 4209 O O . ASN A 1 533 ? 4.474 -14.202 19.785 1.00 92.25 533 ASN A O 1
ATOM 4213 N N . MET A 1 534 ? 5.436 -12.766 18.366 1.00 90.25 534 MET A N 1
ATOM 4214 C CA . MET A 1 534 ? 6.790 -13.299 18.529 1.00 90.25 534 MET A CA 1
ATOM 4215 C C . MET A 1 534 ? 7.338 -12.982 19.919 1.00 90.25 534 MET A C 1
ATOM 4217 O O . MET A 1 534 ? 7.230 -11.846 20.389 1.00 90.25 534 MET A O 1
ATOM 4221 N N . TRP A 1 535 ? 8.000 -13.958 20.540 1.00 89.19 535 TRP A N 1
ATOM 4222 C CA . TRP A 1 535 ? 8.861 -13.690 21.683 1.00 89.19 535 TRP A CA 1
ATOM 4223 C C . TRP A 1 535 ? 10.092 -12.913 21.231 1.00 89.19 535 TRP A C 1
ATOM 4225 O O . TRP A 1 535 ? 10.579 -13.068 20.107 1.00 89.19 535 TRP A O 1
ATOM 4235 N N . GLN A 1 536 ? 10.608 -12.067 22.115 1.00 84.56 536 GLN A N 1
ATOM 4236 C CA . GLN A 1 536 ? 11.760 -11.230 21.815 1.00 84.56 536 GLN A CA 1
ATOM 4237 C C . GLN A 1 536 ? 12.854 -11.481 22.837 1.00 84.56 536 GLN A C 1
ATOM 4239 O O . GLN A 1 536 ? 12.627 -11.390 24.042 1.00 84.56 536 GLN A O 1
ATOM 4244 N N . ILE A 1 537 ? 14.042 -11.791 22.332 1.00 83.88 537 ILE A N 1
ATOM 4245 C CA . ILE A 1 537 ? 15.269 -11.759 23.116 1.00 83.88 537 ILE A CA 1
ATOM 4246 C C . ILE A 1 537 ? 15.977 -10.470 22.696 1.00 83.88 537 ILE A C 1
ATOM 4248 O O . ILE A 1 537 ? 16.379 -10.370 21.531 1.00 83.88 537 ILE A O 1
ATOM 4252 N N . PRO A 1 538 ? 16.081 -9.467 23.586 1.00 74.19 538 PRO A N 1
ATOM 4253 C CA . PRO A 1 538 ? 16.765 -8.230 23.253 1.00 74.19 538 PRO A CA 1
ATOM 4254 C C . PRO A 1 538 ? 18.233 -8.524 22.942 1.00 74.19 538 PRO A C 1
ATOM 4256 O O . PRO A 1 538 ? 18.840 -9.429 23.521 1.00 74.19 538 PRO A O 1
ATOM 4259 N N . ILE A 1 539 ? 18.810 -7.745 22.028 1.00 70.50 539 ILE A N 1
ATOM 4260 C CA . ILE A 1 539 ? 20.256 -7.769 21.804 1.00 70.50 539 ILE A CA 1
ATOM 4261 C C . ILE A 1 539 ? 20.906 -7.305 23.108 1.00 70.50 539 ILE A C 1
ATOM 4263 O O . ILE A 1 539 ? 20.754 -6.149 23.491 1.00 70.50 539 ILE A O 1
ATOM 4267 N N . LEU A 1 540 ? 21.584 -8.222 23.795 1.00 62.09 540 LEU A N 1
ATOM 4268 C CA . LEU A 1 540 ? 22.463 -7.899 24.911 1.00 62.09 540 LEU A CA 1
ATOM 4269 C C . LEU A 1 540 ? 23.667 -7.156 24.327 1.00 62.09 540 LEU A C 1
ATOM 4271 O O . LEU A 1 540 ? 24.535 -7.764 23.707 1.00 62.09 540 LEU A O 1
ATOM 4275 N N . ASP A 1 541 ? 23.694 -5.839 24.476 1.00 49.19 541 ASP A N 1
ATOM 4276 C CA . ASP A 1 541 ? 24.831 -4.993 24.116 1.00 49.19 541 ASP A CA 1
ATOM 4277 C C . ASP A 1 541 ? 25.968 -5.077 25.149 1.00 49.19 541 ASP A C 1
ATOM 4279 O O . ASP A 1 541 ? 27.101 -4.696 24.852 1.00 49.19 541 ASP A O 1
ATOM 4283 N N . ARG A 1 542 ? 25.702 -5.640 26.338 1.00 43.12 542 ARG A N 1
ATOM 4284 C CA . ARG A 1 542 ? 26.709 -6.009 27.340 1.00 43.12 542 ARG A CA 1
ATOM 4285 C C . ARG A 1 542 ? 26.344 -7.311 28.048 1.00 43.12 542 ARG A C 1
ATOM 4287 O O . ARG A 1 542 ? 25.314 -7.404 28.708 1.00 43.12 542 ARG A O 1
ATOM 4294 N N . LEU A 1 543 ? 27.239 -8.293 27.975 1.00 45.53 543 LEU A N 1
ATOM 4295 C CA . LEU A 1 543 ? 27.391 -9.261 29.056 1.00 45.53 543 L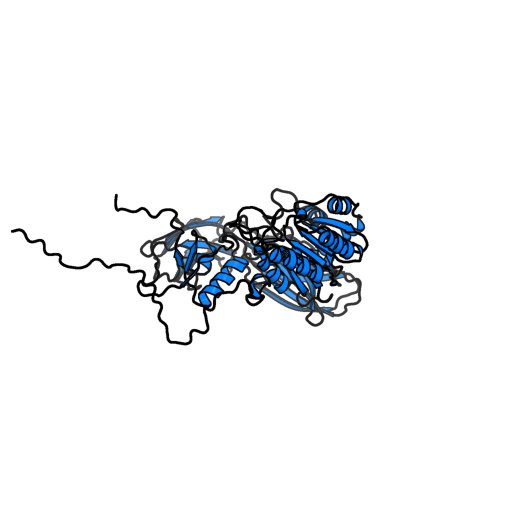EU A CA 1
ATOM 4296 C C . LEU A 1 543 ? 28.118 -8.516 30.179 1.00 45.53 543 LEU A C 1
ATOM 4298 O O . LEU A 1 543 ? 29.291 -8.182 30.028 1.00 45.53 543 LEU A O 1
ATOM 4302 N N . VAL A 1 544 ? 27.419 -8.187 31.263 1.00 45.44 544 VAL A N 1
ATOM 4303 C CA . VAL A 1 544 ? 28.101 -7.826 32.508 1.00 45.44 544 VAL A CA 1
ATOM 4304 C C . VAL A 1 544 ? 28.491 -9.148 33.150 1.00 45.44 544 VAL A C 1
ATOM 4306 O O . VAL A 1 544 ? 27.630 -9.907 33.589 1.00 45.44 544 VAL A O 1
ATOM 4309 N N . ASP A 1 545 ? 29.781 -9.465 33.116 1.00 42.59 545 ASP A N 1
ATOM 4310 C CA . ASP A 1 545 ? 30.328 -10.526 33.950 1.00 42.59 545 ASP A CA 1
ATOM 4311 C C . ASP A 1 545 ? 30.292 -10.026 35.401 1.00 42.59 545 ASP A C 1
ATOM 4313 O O . ASP A 1 545 ? 31.108 -9.199 35.795 1.00 42.59 545 ASP A O 1
ATOM 4317 N N . GLU A 1 546 ? 29.318 -10.473 36.195 1.00 49.09 546 GLU A N 1
ATOM 4318 C CA . GLU A 1 546 ? 29.227 -10.152 37.630 1.00 49.09 546 GLU A CA 1
ATOM 4319 C C . GLU A 1 546 ? 30.248 -10.946 38.480 1.00 49.09 546 GLU A C 1
ATOM 4321 O O . GLU A 1 546 ? 30.014 -11.214 39.659 1.00 49.09 546 GLU A O 1
ATOM 4326 N N . LYS A 1 547 ? 31.390 -11.357 37.907 1.00 44.97 547 LYS A N 1
ATOM 4327 C CA . LYS A 1 547 ? 32.496 -11.999 38.643 1.00 44.97 547 LYS A CA 1
ATOM 4328 C C . LYS A 1 547 ? 33.653 -11.076 39.034 1.00 44.97 547 LYS A C 1
ATOM 4330 O O . LYS A 1 547 ? 34.681 -11.589 39.481 1.00 44.97 547 LYS A O 1
ATOM 4335 N N . THR A 1 548 ? 33.508 -9.756 38.951 1.00 38.34 548 THR A N 1
ATOM 4336 C CA . THR A 1 548 ? 34.490 -8.813 39.525 1.00 38.34 548 THR A CA 1
ATOM 4337 C C . THR A 1 548 ? 33.839 -7.710 40.323 1.00 38.34 548 THR A C 1
ATOM 4339 O O . THR A 1 548 ? 32.976 -7.022 39.731 1.00 38.34 548 THR A O 1
#

Sequence (548 aa):
MYVWRWSSPILYVGIVLAVLCSFPLRVCAGVSINSRNYFEPSEALVTPHIKWAKPYYGGKVRALFIIPRAGMREVVELAQRIDMDYRVFVTEGDNAFAKKNINADSLREEDASARYAMLEELLSKEYDIYIIGSIDWSILPQDAKLAILRGVKNGAGLVGIINGRDEILNTVLSRNTSEADKSSFAAGLNGFPYQSGLYQILEESRIQESQTAFADAVAQIVTFGKGRICLYKYQVPSGQPWTSPFHVLVPGPAKAALDRDLTDYDYQLGLVVRCMLWAAGKNPAISISSRSSYVSSIYGTPVKAEFNTSNSARIDLVDFDFFVLNNNGEKIFEKQGCKRLGHKDNLFSFALQTLPIGKYRANLIISKDGKVINFATNILEITGALHIQSLDINRNAFCSSEQVSGTVRLNNPPQGSKILVRHFDNYERLLHEKIFNAKDGVISFGFSLEKPLTVMQYLKVALIDHSGNIIQTKSKHFTVSNLHPANDDMRIIVWNNRPKLEPFYTVPILKYWRKNGVDTTYVSFDGCGTLANMWQIPILDRLVDEKT

Secondary structure (DSSP, 8-state):
----------------------S---S-----TTSGGGTS----SPPS---TBSSBTT--EEEEEEEEGGGHHHHHHHHHHB-EEEEEEEESSSS-SSPPPSSTT---HHHHHHHHHHHHHHHTS--SEEEEEEEEGGGS-HHHHHHHHHHHHHT-EEEEEEES--HHHHHHHTSPPPHHHHHHHHHHTTT--GGGT-TTTS-SS--SS-HHHHHHHHEEEEEETTEEEEEESSPP--S-TTT-TT-SSSPPPSS-GGGS-TTHHHHHHHHHHHHHHHHTT---SEEEEES-SEEEEETTS-EEEEEEEEESS---EEEEEEEEEETT--EEEEEEEEEEPPSSEEEEEEEE-PPPBEEEEEEEEEEETTEEEEEEEEEEEEE-SSEEEEEEES-SEE-TTSEEEEEEEEESPPTT-EEEEEEEETT--EEEEEEEE-TTSEEEEEEE--S--SSEEEEEEEEE-TTS-EEEEEEEEEEETT----TT----EE-----TT-HHHHHHHHHHHHHTT--EEESS--HHHHHTT-EEE---S----TT-

Radius of gyration: 27.49 Å; Cα contacts (8 Å, |Δi|>4): 1115; chains: 1; bounding box: 74×64×91 Å

Solvent-accessible surface area (backbone atoms only — not comparable to full-atom values): 30864 Å² total; per-residue (Å²): 140,83,86,83,85,88,80,87,83,83,85,78,88,70,88,76,86,77,86,77,86,90,69,93,70,88,78,76,76,74,86,50,89,82,40,70,70,76,70,42,75,72,72,86,75,81,63,92,75,68,55,64,26,48,47,29,58,73,49,66,43,35,35,39,38,42,27,18,52,58,24,40,63,50,56,43,57,45,56,65,20,35,30,61,52,74,48,69,47,58,21,58,37,43,82,30,57,50,81,75,72,92,61,94,85,64,91,61,67,63,58,55,53,54,50,48,54,51,51,50,60,59,64,74,52,88,48,34,23,40,35,37,25,49,26,33,50,66,55,52,55,70,68,59,55,49,50,53,51,49,44,20,35,74,37,11,8,37,39,32,24,77,37,63,73,49,72,67,58,49,60,60,66,68,46,84,57,49,74,66,55,54,51,50,52,25,57,52,49,37,15,59,46,72,80,73,60,62,67,64,68,61,74,85,90,82,67,87,82,47,64,57,59,43,42,60,63,49,32,52,62,32,70,42,77,65,9,28,36,39,33,46,63,53,73,51,72,77,91,46,91,71,62,31,58,46,42,32,79,48,58,49,72,90,50,56,35,85,76,51,55,57,42,54,66,56,51,50,48,49,50,50,50,34,53,50,31,48,23,38,67,45,60,55,69,40,47,36,35,39,77,49,44,66,43,77,45,48,53,78,47,68,45,72,52,45,35,39,32,40,36,90,61,95,61,58,64,33,37,38,43,34,38,30,26,40,53,77,55,48,75,80,45,75,51,72,52,74,47,74,47,61,91,40,69,41,78,50,75,45,83,42,65,64,53,46,37,46,58,33,42,40,35,41,39,34,27,47,97,85,14,28,40,36,47,32,27,27,32,38,36,27,39,59,84,59,42,74,72,46,81,47,58,80,59,63,61,39,48,60,88,40,72,50,43,32,41,39,32,41,34,79,51,57,86,72,18,33,35,41,43,33,35,28,39,73,83,73,47,78,74,47,76,50,79,42,77,33,81,72,36,60,46,78,49,71,47,70,50,78,79,76,90,43,48,32,31,35,37,44,36,33,38,26,43,72,86,70,49,64,44,30,71,50,72,50,74,35,33,38,72,73,71,71,81,63,93,85,61,87,78,38,72,44,75,70,92,64,56,47,35,43,39,72,58,42,22,56,52,43,38,52,38,38,77,71,60,38,44,30,36,48,36,68,88,45,56,24,46,36,72,33,66,36,43,74,43,61,64,75,90,65,85,79,73,88,85,117